Protein AF-0000000066261406 (afdb_homodimer)

InterPro domains:
  IPR000905 Gcp-like domain [PF00814] (26-308)
  IPR000905 Gcp-like domain [PTHR11735] (5-328)
  IPR017861 Kae1/TsaD family [PR00789] (7-20)
  IPR017861 Kae1/TsaD family [PR00789] (79-99)
  IPR017861 Kae1/TsaD family [PR00789] (100-119)
  IPR017861 Kae1/TsaD family [PR00789] (133-145)
  IPR017861 Kae1/TsaD family [PR00789] (156-177)
  IPR017861 Kae1/TsaD family [PR00789] (266-275)
  IPR017861 Kae1/TsaD family [TIGR00329] (7-307)
  IPR022450 tRNA N6-adenosine threonylcarbamoyltransferase, TsaD [MF_01445] (4-332)
  IPR022450 tRNA N6-adenosine threonylcarbamoyltransferase, TsaD [TIGR03723] (6-314)
  IPR043129 ATPase, nucleotide binding domain [SSF53067] (5-309)

Structure (mmCIF, N/CA/C/O backbone):
data_AF-0000000066261406-model_v1
#
loop_
_entity.id
_entity.type
_entity.pdbx_description
1 polymer 'tRNA N6-adenosine threonylcarbamoyltransferase'
#
loop_
_atom_site.group_PDB
_atom_site.id
_atom_site.type_symbol
_atom_site.label_atom_id
_atom_site.label_alt_id
_atom_site.label_comp_id
_atom_site.label_asym_id
_atom_site.label_entity_id
_atom_site.label_seq_id
_atom_site.pdbx_PDB_ins_code
_atom_site.Cartn_x
_atom_site.Cartn_y
_atom_site.Cartn_z
_atom_site.occupancy
_atom_site.B_iso_or_equiv
_atom_site.auth_seq_id
_atom_site.auth_comp_id
_atom_site.auth_asym_id
_atom_site.auth_atom_id
_atom_site.pdbx_PDB_model_num
ATOM 1 N N . MET A 1 1 ? 32.875 22.25 7.105 1 58.41 1 MET A N 1
ATOM 2 C CA . MET A 1 1 ? 31.875 21.312 7.582 1 58.41 1 MET A CA 1
ATOM 3 C C . MET A 1 1 ? 31.234 20.578 6.418 1 58.41 1 MET A C 1
ATOM 5 O O . MET A 1 1 ? 31.047 21.141 5.34 1 58.41 1 MET A O 1
ATOM 9 N N . ILE A 1 2 ? 31.188 19.281 6.305 1 82 2 ILE A N 1
ATOM 10 C CA . ILE A 1 2 ? 30.656 18.5 5.191 1 82 2 ILE A CA 1
ATOM 11 C C . ILE A 1 2 ? 29.141 18.656 5.113 1 82 2 ILE A C 1
ATOM 13 O O . ILE A 1 2 ? 28.438 18.516 6.121 1 82 2 ILE A O 1
ATOM 17 N N . ASP A 1 3 ? 28.641 19.25 4.031 1 94.62 3 ASP A N 1
ATOM 18 C CA . ASP A 1 3 ? 27.203 19.469 3.807 1 94.62 3 ASP A CA 1
ATOM 19 C C . ASP A 1 3 ? 26.422 18.172 3.947 1 94.62 3 ASP A C 1
ATOM 21 O O . ASP A 1 3 ? 26.875 17.109 3.512 1 94.62 3 ASP A O 1
ATOM 25 N N . ARG A 1 4 ? 25.344 18.375 4.684 1 97 4 ARG A N 1
ATOM 26 C CA . ARG A 1 4 ? 24.422 17.25 4.844 1 97 4 ARG A CA 1
ATOM 27 C C . ARG A 1 4 ? 23.188 17.422 3.969 1 97 4 ARG A C 1
ATOM 29 O O . ARG A 1 4 ? 22.562 18.484 3.984 1 97 4 ARG A O 1
ATOM 36 N N . TYR A 1 5 ? 22.859 16.406 3.152 1 98.62 5 TYR A N 1
ATOM 37 C CA . TYR A 1 5 ? 21.672 16.406 2.312 1 98.62 5 TYR A CA 1
ATOM 38 C C . TYR A 1 5 ? 20.703 15.312 2.734 1 98.62 5 TYR A C 1
ATOM 40 O O . TYR A 1 5 ? 21.078 14.141 2.779 1 98.62 5 TYR A O 1
ATOM 48 N N . ILE A 1 6 ? 19.484 15.688 3.033 1 98.81 6 ILE A N 1
ATOM 49 C CA . ILE A 1 6 ? 18.453 14.727 3.41 1 98.81 6 ILE A CA 1
ATOM 50 C C . ILE A 1 6 ? 17.375 14.68 2.336 1 98.81 6 ILE A C 1
ATOM 52 O O . ILE A 1 6 ? 16.812 15.711 1.963 1 98.81 6 ILE A O 1
ATOM 56 N N . LEU A 1 7 ? 17.125 13.555 1.763 1 98.88 7 LEU A N 1
ATOM 57 C CA . LEU A 1 7 ? 15.961 13.305 0.906 1 98.88 7 LEU A CA 1
ATOM 58 C C . LEU A 1 7 ? 14.758 12.859 1.73 1 98.88 7 LEU A C 1
ATOM 60 O O . LEU A 1 7 ? 14.836 11.867 2.455 1 98.88 7 LEU A O 1
ATOM 64 N N . ALA A 1 8 ? 13.68 13.594 1.655 1 98.94 8 ALA A N 1
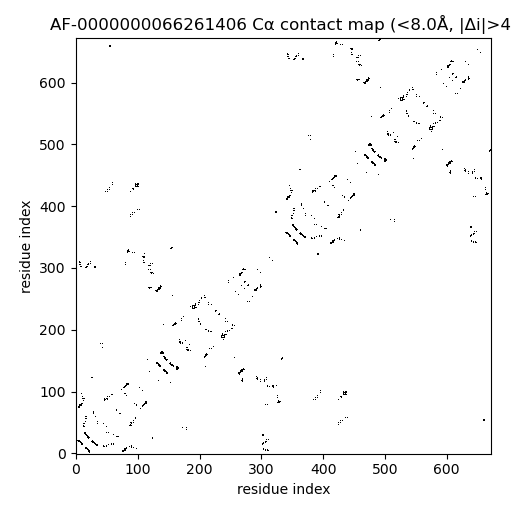ATOM 65 C CA . ALA A 1 8 ? 12.484 13.281 2.445 1 98.94 8 ALA A CA 1
ATOM 66 C C . ALA A 1 8 ? 11.312 12.906 1.547 1 98.94 8 ALA A C 1
ATOM 68 O O . ALA A 1 8 ? 11.109 13.508 0.494 1 98.94 8 ALA A O 1
ATOM 69 N N . ILE A 1 9 ? 10.562 11.914 1.979 1 98.94 9 ILE A N 1
ATOM 70 C CA . ILE A 1 9 ? 9.398 11.422 1.24 1 98.94 9 ILE A CA 1
ATOM 71 C C . ILE A 1 9 ? 8.148 11.562 2.098 1 98.94 9 ILE A C 1
ATOM 73 O O . ILE A 1 9 ? 8.133 11.156 3.266 1 98.94 9 ILE A O 1
ATOM 77 N N . GLU A 1 10 ? 7.094 12.125 1.527 1 98.75 10 GLU A N 1
ATOM 78 C CA . GLU A 1 10 ? 5.789 12.289 2.16 1 98.75 10 GLU A CA 1
ATOM 79 C C . GLU A 1 10 ? 4.676 11.703 1.292 1 98.75 10 GLU A C 1
ATOM 81 O O . GLU A 1 10 ? 4.508 12.102 0.137 1 98.75 10 GLU A O 1
ATOM 86 N N . SER A 1 11 ? 3.963 10.711 1.846 1 98.31 11 SER A N 1
ATOM 87 C CA . SER A 1 11 ? 2.893 10.047 1.104 1 98.31 11 SER A CA 1
ATOM 88 C C . SER A 1 11 ? 1.751 9.641 2.029 1 98.31 11 SER A C 1
ATOM 90 O O . SER A 1 11 ? 1.138 8.586 1.84 1 98.31 11 SER A O 1
ATOM 92 N N . SER A 1 12 ? 1.463 10.375 3.061 1 97.5 12 SER A N 1
ATOM 93 C CA . SER A 1 12 ? 0.563 9.938 4.125 1 97.5 12 SER A CA 1
ATOM 94 C C . SER A 1 12 ? -0.893 9.992 3.674 1 97.5 12 SER A C 1
ATOM 96 O O . SER A 1 12 ? -1.762 9.375 4.285 1 97.5 12 SER A O 1
ATOM 98 N N . CYS A 1 13 ? -1.203 10.766 2.676 1 94.94 13 CYS A N 1
ATOM 99 C CA . CYS A 1 13 ? -2.598 10.938 2.283 1 94.94 13 CYS A CA 1
ATOM 100 C C . CYS A 1 13 ? -2.729 11.039 0.769 1 94.94 13 CYS A C 1
ATOM 102 O O . CYS A 1 13 ? -2.584 10.039 0.061 1 94.94 13 CYS A O 1
ATOM 104 N N . ASP A 1 14 ? -2.955 12.273 0.199 1 94 14 ASP A N 1
ATOM 105 C CA . ASP A 1 14 ? -3.215 12.336 -1.236 1 94 14 ASP A CA 1
ATOM 106 C C . ASP A 1 14 ? -2.172 13.195 -1.946 1 94 14 ASP A C 1
ATOM 108 O O . ASP A 1 14 ? -2.346 13.555 -3.111 1 94 14 ASP A O 1
ATOM 112 N N . GLU A 1 15 ? -1.135 13.562 -1.334 1 96.06 15 GLU A N 1
ATOM 113 C CA . GLU A 1 15 ? 0.021 14.203 -1.961 1 96.06 15 GLU A CA 1
ATOM 114 C C . GLU A 1 15 ? 1.225 13.266 -1.977 1 96.06 15 GLU A C 1
ATOM 116 O O . GLU A 1 15 ? 1.569 12.672 -0.952 1 96.06 15 GLU A O 1
ATOM 121 N N . THR A 1 16 ? 1.82 13.141 -3.137 1 98.06 16 THR A N 1
ATOM 122 C CA . THR A 1 16 ? 3.146 12.539 -3.215 1 98.06 16 THR A CA 1
ATOM 123 C C . THR A 1 16 ? 4.227 13.609 -3.309 1 98.06 16 THR A C 1
ATOM 125 O O . THR A 1 16 ? 4.266 14.375 -4.277 1 98.06 16 THR A O 1
ATOM 128 N N . SER A 1 17 ? 5.039 13.625 -2.338 1 98.75 17 SER A N 1
ATOM 129 C CA . SER A 1 17 ? 6.023 14.711 -2.324 1 98.75 17 SER A CA 1
ATOM 130 C C . SER A 1 17 ? 7.406 14.188 -1.938 1 98.75 17 SER A C 1
ATOM 132 O O . SER A 1 17 ? 7.527 13.281 -1.113 1 98.75 17 SER A O 1
ATOM 134 N N . VAL A 1 18 ? 8.438 14.711 -2.58 1 98.88 18 VAL A N 1
ATOM 135 C CA . VAL A 1 18 ? 9.836 14.438 -2.27 1 98.88 18 VAL A CA 1
ATOM 136 C C . VAL A 1 18 ? 10.617 15.742 -2.188 1 98.88 18 VAL A C 1
ATOM 138 O O . VAL A 1 18 ? 10.461 16.625 -3.041 1 98.88 18 VAL A O 1
ATOM 141 N N . ALA A 1 19 ? 11.414 15.867 -1.167 1 98.88 19 ALA A N 1
ATOM 142 C CA . ALA A 1 19 ? 12.172 17.109 -0.967 1 98.88 19 ALA A CA 1
ATOM 143 C C . ALA A 1 19 ? 13.625 16.812 -0.62 1 98.88 19 ALA A C 1
ATOM 145 O O . ALA A 1 19 ? 13.953 15.703 -0.182 1 98.88 19 ALA A O 1
ATOM 146 N N . ILE A 1 20 ? 14.477 17.766 -0.88 1 98.88 20 ILE A N 1
ATOM 147 C CA . ILE A 1 20 ? 15.883 17.703 -0.498 1 98.88 20 ILE A CA 1
ATOM 148 C C . ILE A 1 20 ? 16.234 18.906 0.384 1 98.88 20 ILE A C 1
ATOM 150 O O . ILE A 1 20 ? 16.047 20.062 -0.024 1 98.88 20 ILE A O 1
ATOM 154 N N . LEU A 1 21 ? 16.688 18.625 1.542 1 98.75 21 LEU A N 1
ATOM 155 C CA . LEU A 1 21 ? 17.109 19.656 2.48 1 98.75 21 LEU A CA 1
ATOM 156 C C . LEU A 1 21 ? 18.625 19.625 2.678 1 98.75 21 LEU A C 1
ATOM 158 O O . LEU A 1 21 ? 19.188 18.562 2.957 1 98.75 21 LEU A O 1
ATOM 162 N N . LYS A 1 22 ? 19.234 20.734 2.492 1 98.19 22 LYS A N 1
ATOM 163 C CA . LYS A 1 22 ? 20.656 20.906 2.773 1 98.19 22 LYS A CA 1
ATOM 164 C C . LYS A 1 22 ? 20.875 21.469 4.172 1 98.19 22 LYS A C 1
ATOM 166 O O . LYS A 1 22 ? 20.328 22.516 4.512 1 98.19 22 LYS A O 1
ATOM 171 N N . ASN A 1 23 ? 21.625 20.75 4.859 1 94.5 23 ASN A N 1
ATOM 172 C CA . ASN A 1 23 ? 21.891 21.172 6.23 1 94.5 23 ASN A CA 1
ATOM 173 C C . ASN A 1 23 ? 20.594 21.391 7.008 1 94.5 23 ASN A C 1
ATOM 175 O O . ASN A 1 23 ? 19.672 20.578 6.922 1 94.5 23 ASN A O 1
ATOM 179 N N . GLU A 1 24 ? 20.406 22.391 7.816 1 89 24 GLU A N 1
ATOM 180 C CA . GLU A 1 24 ? 19.281 22.484 8.734 1 89 24 GLU A CA 1
ATOM 181 C C . GLU A 1 24 ? 18.172 23.375 8.156 1 89 24 GLU A C 1
ATOM 183 O O . GLU A 1 24 ? 17.031 23.312 8.609 1 89 24 GLU A O 1
ATOM 188 N N . ASP A 1 25 ? 18.531 24.094 7.102 1 88.06 25 ASP A N 1
ATOM 189 C CA . ASP A 1 25 ? 17.484 25.094 6.84 1 88.06 25 ASP A CA 1
ATOM 190 C C . ASP A 1 25 ? 17.422 25.453 5.355 1 88.06 25 ASP A C 1
ATOM 192 O O . ASP A 1 25 ? 16.688 26.359 4.961 1 88.06 25 ASP A O 1
ATOM 196 N N . GLN A 1 26 ? 18.141 24.766 4.484 1 96.06 26 GLN A N 1
ATOM 197 C CA . GLN A 1 26 ? 18.094 25.094 3.062 1 96.06 26 GLN A CA 1
ATOM 198 C C . GLN A 1 26 ? 17.328 24.031 2.275 1 96.06 26 GLN A C 1
ATOM 200 O O . GLN A 1 26 ? 17.906 23 1.908 1 96.06 26 GLN A O 1
ATOM 205 N N . LEU A 1 27 ? 16.141 24.391 1.955 1 98.12 27 LEU A N 1
ATOM 206 C CA . LEU A 1 27 ? 15.32 23.5 1.148 1 98.12 27 LEU A CA 1
ATOM 207 C C . LEU A 1 27 ? 15.648 23.656 -0.334 1 98.12 27 LEU A C 1
ATOM 209 O O . LEU A 1 27 ? 15.242 24.625 -0.964 1 98.12 27 LEU A O 1
ATOM 213 N N . LEU A 1 28 ? 16.312 22.688 -0.941 1 98.5 28 LEU A N 1
ATOM 214 C CA . LEU A 1 28 ? 16.797 22.812 -2.311 1 98.5 28 LEU A CA 1
ATOM 215 C C . LEU A 1 28 ? 15.719 22.422 -3.311 1 98.5 28 LEU A C 1
ATOM 217 O O . LEU A 1 28 ? 15.719 22.891 -4.445 1 98.5 28 LEU A O 1
ATOM 221 N N . SER A 1 29 ? 14.867 21.547 -2.953 1 98.56 29 SER A N 1
ATOM 222 C CA . SER A 1 29 ? 13.742 21.125 -3.783 1 98.56 29 SER A CA 1
ATOM 223 C C . SER A 1 29 ? 12.57 20.641 -2.928 1 98.56 29 SER A C 1
ATOM 225 O O . SER A 1 29 ? 12.766 20.219 -1.782 1 98.56 29 SER A O 1
ATOM 227 N N . ASN A 1 30 ? 11.406 20.75 -3.432 1 98.5 30 ASN A N 1
ATOM 228 C CA . ASN A 1 30 ? 10.156 20.281 -2.84 1 98.5 30 ASN A CA 1
ATOM 229 C C . ASN A 1 30 ? 9.117 19.953 -3.91 1 98.5 30 ASN A C 1
ATOM 231 O O . ASN A 1 30 ? 8.211 20.75 -4.168 1 98.5 30 ASN A O 1
ATOM 235 N N . ILE A 1 31 ? 9.273 18.75 -4.441 1 98.5 31 ILE A N 1
ATOM 236 C CA . ILE A 1 31 ? 8.398 18.281 -5.516 1 98.5 31 ILE A CA 1
ATOM 237 C C . ILE A 1 31 ? 7.09 17.766 -4.93 1 98.5 31 ILE A C 1
ATOM 239 O O . ILE A 1 31 ? 7.098 16.906 -4.039 1 98.5 31 ILE A O 1
ATOM 243 N N . ILE A 1 32 ? 5.992 18.297 -5.371 1 97.44 32 ILE A N 1
ATOM 244 C CA . ILE A 1 32 ? 4.68 17.875 -4.891 1 97.44 32 ILE A CA 1
ATOM 245 C C . ILE A 1 32 ? 3.811 17.453 -6.074 1 97.44 32 ILE A C 1
ATOM 247 O O . ILE A 1 32 ? 3.529 18.25 -6.969 1 97.44 32 ILE A O 1
ATOM 251 N N . ALA A 1 33 ? 3.496 16.219 -6.133 1 95.69 33 ALA A N 1
ATOM 252 C CA . ALA A 1 33 ? 2.477 15.703 -7.043 1 95.69 33 ALA A CA 1
ATOM 253 C C . ALA A 1 33 ? 1.139 15.539 -6.328 1 95.69 33 ALA A C 1
ATOM 255 O O . ALA A 1 33 ? 0.931 14.555 -5.609 1 95.69 33 ALA A O 1
ATOM 256 N N . SER A 1 34 ? 0.231 16.438 -6.562 1 88.31 34 SER A N 1
ATOM 257 C CA . SER A 1 34 ? -1.068 16.422 -5.898 1 88.31 34 SER A CA 1
ATOM 258 C C . SER A 1 34 ? -2.078 15.594 -6.68 1 88.31 34 SER A C 1
ATOM 260 O O . SER A 1 34 ? -2.018 15.523 -7.91 1 88.31 34 SER A O 1
ATOM 262 N N . GLN A 1 35 ? -2.969 15.008 -5.867 1 84.94 35 GLN A N 1
ATOM 263 C CA . GLN A 1 35 ? -3.955 14.109 -6.453 1 84.94 35 GLN A CA 1
ATOM 264 C C . GLN A 1 35 ? -5.363 14.688 -6.34 1 84.94 35 GLN A C 1
ATOM 266 O O . GLN A 1 35 ? -6.348 13.945 -6.41 1 84.94 35 GLN A O 1
ATOM 271 N N . VAL A 1 36 ? -5.48 15.922 -6.145 1 80.5 36 VAL A N 1
ATOM 272 C CA . VAL A 1 36 ? -6.754 16.562 -5.84 1 80.5 36 VAL A CA 1
ATOM 273 C C . VAL A 1 36 ? -7.746 16.312 -6.973 1 80.5 36 VAL A C 1
ATOM 275 O O . VAL A 1 36 ? -8.906 15.969 -6.727 1 80.5 36 VAL A O 1
ATOM 278 N N . GLU A 1 37 ? -7.293 16.453 -8.141 1 83 37 GLU A N 1
ATOM 279 C CA . GLU A 1 37 ? -8.18 16.281 -9.289 1 83 37 GLU A CA 1
ATOM 280 C C . GLU A 1 37 ? -8.734 14.859 -9.344 1 83 37 GLU A C 1
ATOM 282 O O . GLU A 1 37 ? -9.906 14.656 -9.664 1 83 37 GLU A O 1
ATOM 287 N N . SER A 1 38 ? -7.918 13.93 -8.945 1 83.94 38 SER A N 1
ATOM 288 C CA . SER A 1 38 ? -8.32 12.523 -9 1 83.94 38 SER A CA 1
ATOM 289 C C . SER A 1 38 ? -9.344 12.203 -7.918 1 83.94 38 SER A C 1
ATOM 291 O O . SER A 1 38 ? -10.102 11.242 -8.047 1 83.94 38 SER A O 1
ATOM 293 N N . HIS A 1 39 ? -9.43 13.031 -6.91 1 85.44 39 HIS A N 1
ATOM 294 C CA . HIS A 1 39 ? -10.273 12.703 -5.77 1 85.44 39 HIS A CA 1
ATOM 295 C C . HIS A 1 39 ? -11.539 13.555 -5.758 1 85.44 39 HIS A C 1
ATOM 297 O O . HIS A 1 39 ? -12.492 13.242 -5.043 1 85.44 39 HIS A O 1
ATOM 303 N N . LYS A 1 40 ? -11.555 14.633 -6.551 1 84.19 40 LYS A N 1
ATOM 304 C CA . LYS A 1 40 ? -12.664 15.578 -6.59 1 84.19 40 LYS A CA 1
ATOM 305 C C . LYS A 1 40 ? -13.992 14.859 -6.848 1 84.19 40 LYS A C 1
ATOM 307 O O . LYS A 1 40 ? -14.992 15.156 -6.195 1 84.19 40 LYS A O 1
ATOM 312 N N . ARG A 1 41 ? -13.93 13.859 -7.715 1 80.56 41 ARG A N 1
ATOM 313 C CA . ARG A 1 41 ? -15.148 13.18 -8.148 1 80.56 41 ARG A CA 1
ATOM 314 C C . ARG A 1 41 ? -15.766 12.367 -7.012 1 80.56 41 ARG A C 1
ATOM 316 O O . ARG A 1 41 ? -16.953 12.031 -7.055 1 80.56 41 ARG A O 1
ATOM 323 N N . PHE A 1 42 ? -15 12.133 -5.977 1 83.69 42 PHE A N 1
ATOM 324 C CA . PHE A 1 42 ? -15.484 11.305 -4.883 1 83.69 42 PHE A CA 1
ATOM 325 C C . PHE A 1 42 ? -15.891 12.156 -3.689 1 83.69 42 PHE A C 1
ATOM 327 O O . PHE A 1 42 ? -16.484 11.648 -2.73 1 83.69 42 PHE A O 1
ATOM 334 N N . GLY A 1 43 ? -15.555 13.492 -3.73 1 81 43 GLY A N 1
ATOM 335 C CA . GLY A 1 43 ? -15.867 14.383 -2.625 1 81 43 GLY A CA 1
ATOM 336 C C . GLY A 1 43 ? -14.953 14.195 -1.428 1 81 43 GLY A C 1
ATOM 337 O O . GLY A 1 43 ? -15.25 14.68 -0.334 1 81 43 GLY A O 1
ATOM 338 N N . GLY A 1 44 ? -13.922 13.359 -1.619 1 87.31 44 GLY A N 1
ATOM 339 C CA . GLY A 1 44 ? -12.945 13.055 -0.587 1 87.31 44 GLY A CA 1
ATOM 340 C C . GLY A 1 44 ? -11.859 12.094 -1.053 1 87.31 44 GLY A C 1
ATOM 341 O O . GLY A 1 44 ? -11.898 11.617 -2.189 1 87.31 44 GLY A O 1
ATOM 342 N N . VAL A 1 45 ? -10.961 11.852 -0.202 1 89.38 45 VAL A N 1
ATOM 343 C CA . VAL A 1 45 ? -9.82 11.016 -0.562 1 89.38 45 VAL A CA 1
ATOM 344 C C . VAL A 1 45 ? -10.234 9.547 -0.562 1 89.38 45 VAL A C 1
ATOM 346 O O . VAL A 1 45 ? -10.82 9.062 0.41 1 89.38 45 VAL A O 1
ATOM 349 N N . VAL A 1 46 ? -9.969 8.883 -1.67 1 93.69 46 VAL A N 1
ATOM 350 C CA . VAL A 1 46 ? -10.156 7.441 -1.771 1 93.69 46 VAL A CA 1
ATOM 351 C C . VAL A 1 46 ? -8.828 6.73 -1.535 1 93.69 46 VAL A C 1
ATOM 353 O O . VAL A 1 46 ? -7.902 6.848 -2.342 1 93.69 46 VAL A O 1
ATOM 356 N N . PRO A 1 47 ? -8.734 5.957 -0.498 1 94.38 47 PRO A N 1
ATOM 357 C CA . PRO A 1 47 ? -7.453 5.41 -0.05 1 94.38 47 PRO A CA 1
ATOM 358 C C . PRO A 1 47 ? -6.742 4.609 -1.139 1 94.38 47 PRO A C 1
ATOM 360 O O . PRO A 1 47 ? -5.543 4.801 -1.365 1 94.38 47 PRO A O 1
ATOM 363 N N . GLU A 1 48 ? -7.449 3.717 -1.816 1 93.19 48 GLU A N 1
ATOM 364 C CA . GLU A 1 48 ? -6.836 2.893 -2.854 1 93.19 48 GLU A CA 1
ATOM 365 C C . GLU A 1 48 ? -6.309 3.748 -4 1 93.19 48 GLU A C 1
ATOM 367 O O . GLU A 1 48 ? -5.215 3.502 -4.516 1 93.19 48 GLU A O 1
ATOM 372 N N . VAL A 1 49 ? -7.102 4.707 -4.391 1 94.62 49 VAL A N 1
ATOM 373 C CA . VAL A 1 49 ? -6.707 5.613 -5.465 1 94.62 49 VAL A CA 1
ATOM 374 C C . VAL A 1 49 ? -5.457 6.387 -5.051 1 94.62 49 VAL A C 1
ATOM 376 O O . VAL A 1 49 ? -4.531 6.551 -5.852 1 94.62 49 VAL A O 1
ATOM 379 N N . ALA A 1 50 ? -5.426 6.852 -3.854 1 95.81 50 ALA A N 1
ATOM 380 C CA . ALA A 1 50 ? -4.262 7.57 -3.342 1 95.81 50 ALA A CA 1
ATOM 381 C C . ALA A 1 50 ? -3.002 6.719 -3.449 1 95.81 50 ALA A C 1
ATOM 383 O O . ALA A 1 50 ? -1.975 7.176 -3.955 1 95.81 50 ALA A O 1
ATOM 384 N N . SER A 1 51 ? -3.086 5.516 -2.984 1 97.06 51 SER A N 1
ATOM 385 C CA . SER A 1 51 ? -1.942 4.609 -2.994 1 97.06 51 SER A CA 1
ATOM 386 C C . SER A 1 51 ? -1.442 4.363 -4.414 1 97.06 51 SER A C 1
ATOM 388 O O . SER A 1 51 ? -0.234 4.344 -4.656 1 97.06 51 SER A O 1
ATOM 390 N N . ARG A 1 52 ? -2.346 4.16 -5.316 1 96.31 52 ARG A N 1
ATOM 391 C CA . ARG A 1 52 ? -1.997 3.906 -6.711 1 96.31 52 ARG A CA 1
ATOM 392 C C . ARG A 1 52 ? -1.255 5.094 -7.312 1 96.31 52 ARG A C 1
ATOM 394 O O . ARG A 1 52 ? -0.261 4.918 -8.023 1 96.31 52 ARG A O 1
ATOM 401 N N . HIS A 1 53 ? -1.746 6.27 -7.016 1 96.75 53 HIS A N 1
ATOM 402 C CA . HIS A 1 53 ? -1.088 7.465 -7.523 1 96.75 53 HIS A CA 1
ATOM 403 C C . HIS A 1 53 ? 0.316 7.609 -6.945 1 96.75 53 HIS A C 1
ATOM 405 O O . HIS A 1 53 ? 1.24 8.031 -7.648 1 96.75 53 HIS A O 1
ATOM 411 N N . HIS A 1 54 ? 0.477 7.309 -5.676 1 98.19 54 HIS A N 1
ATOM 412 C CA . HIS A 1 54 ? 1.808 7.359 -5.082 1 98.19 54 HIS A CA 1
ATOM 413 C C . HIS A 1 54 ? 2.787 6.477 -5.848 1 98.19 54 HIS A C 1
ATOM 415 O O . HIS A 1 54 ? 3.885 6.918 -6.199 1 98.19 54 HIS A O 1
ATOM 421 N N . VAL A 1 55 ? 2.371 5.285 -6.082 1 97.12 55 VAL A N 1
ATOM 422 C CA . VAL A 1 55 ? 3.264 4.332 -6.734 1 97.12 55 VAL A CA 1
ATOM 423 C C . VAL A 1 55 ? 3.619 4.832 -8.133 1 97.12 55 VAL A C 1
ATOM 425 O O . VAL A 1 55 ? 4.75 4.656 -8.594 1 97.12 55 VAL A O 1
ATOM 428 N N . GLU A 1 56 ? 2.707 5.445 -8.797 1 97 56 GLU A N 1
ATOM 429 C CA . GLU A 1 56 ? 2.898 5.922 -10.164 1 97 56 GLU A CA 1
ATOM 430 C C . GLU A 1 56 ? 3.959 7.016 -10.219 1 97 56 GLU A C 1
ATOM 432 O O . GLU A 1 56 ? 4.73 7.086 -11.18 1 97 56 GLU A O 1
ATOM 437 N N . VAL A 1 57 ? 4.031 7.789 -9.18 1 97.75 57 VAL A N 1
ATOM 438 C CA . VAL A 1 57 ? 4.773 9.023 -9.414 1 97.75 57 VAL A CA 1
ATOM 439 C C . VAL A 1 57 ? 5.941 9.117 -8.438 1 97.75 57 VAL A C 1
ATOM 441 O O . VAL A 1 57 ? 6.84 9.945 -8.617 1 97.75 57 VAL A O 1
ATOM 444 N N . ILE A 1 58 ? 6.02 8.312 -7.402 1 98.12 58 ILE A N 1
ATOM 445 C CA . ILE A 1 58 ? 6.949 8.539 -6.301 1 98.12 58 ILE A CA 1
ATOM 446 C C . ILE A 1 58 ? 8.383 8.5 -6.82 1 98.12 58 ILE A C 1
ATOM 448 O O . ILE A 1 58 ? 9.219 9.312 -6.414 1 98.12 58 ILE A O 1
ATOM 452 N N . THR A 1 59 ? 8.75 7.574 -7.707 1 98.06 59 THR A N 1
ATOM 453 C CA . THR A 1 59 ? 10.109 7.48 -8.242 1 98.06 59 THR A CA 1
ATOM 454 C C . THR A 1 59 ? 10.414 8.672 -9.148 1 98.06 59 THR A C 1
ATOM 456 O O . THR A 1 59 ? 11.547 9.164 -9.164 1 98.06 59 THR A O 1
ATOM 459 N N . LEU A 1 60 ? 9.453 9.086 -9.898 1 97.56 60 LEU A N 1
ATOM 460 C CA . LEU A 1 60 ? 9.602 10.281 -10.719 1 97.56 60 LEU A CA 1
ATOM 461 C C . LEU A 1 60 ? 9.852 11.508 -9.852 1 97.56 60 LEU A C 1
ATOM 463 O O . LEU A 1 60 ? 10.664 12.367 -10.195 1 97.56 60 LEU A O 1
ATOM 467 N N . CYS A 1 61 ? 9.125 11.562 -8.742 1 98.44 61 CYS A N 1
ATOM 468 C CA . CYS A 1 61 ? 9.32 12.664 -7.809 1 98.44 61 CYS A CA 1
ATOM 469 C C . CYS A 1 61 ? 10.727 12.641 -7.223 1 98.44 61 CYS A C 1
ATOM 471 O O . CYS A 1 61 ? 11.328 13.695 -7 1 98.44 61 CYS A O 1
ATOM 473 N N . ILE A 1 62 ? 11.266 11.453 -6.93 1 98.56 62 ILE A N 1
ATOM 474 C CA . ILE A 1 62 ? 12.641 11.328 -6.438 1 98.56 62 ILE A CA 1
ATOM 475 C C . ILE A 1 62 ? 13.609 11.867 -7.48 1 98.56 62 ILE A C 1
ATOM 477 O O . ILE A 1 62 ? 14.492 12.672 -7.156 1 98.56 62 ILE A O 1
ATOM 481 N N . GLN A 1 63 ? 13.43 11.438 -8.672 1 98 63 GLN A N 1
ATOM 482 C CA . GLN A 1 63 ? 14.273 11.891 -9.766 1 98 63 GLN A CA 1
ATOM 483 C C . GLN A 1 63 ? 14.227 13.406 -9.906 1 98 63 GLN A C 1
ATOM 485 O O . GLN A 1 63 ? 15.273 14.062 -9.977 1 98 63 GLN A O 1
ATOM 490 N N . ASP A 1 64 ? 13.031 13.969 -9.93 1 98.5 64 ASP A N 1
ATOM 491 C CA . ASP A 1 64 ? 12.844 15.406 -10.102 1 98.5 64 ASP A CA 1
ATOM 492 C C . ASP A 1 64 ? 13.469 16.188 -8.945 1 98.5 64 ASP A C 1
ATOM 494 O O . ASP A 1 64 ? 14.039 17.25 -9.148 1 98.5 64 ASP A O 1
ATOM 498 N N . ALA A 1 65 ? 13.305 15.664 -7.738 1 98.69 65 ALA A N 1
ATOM 499 C CA . ALA A 1 65 ? 13.844 16.344 -6.562 1 98.69 65 ALA A CA 1
ATOM 500 C C . ALA A 1 65 ? 15.367 16.438 -6.641 1 98.69 65 ALA A C 1
ATOM 502 O O . ALA A 1 65 ? 15.945 17.484 -6.355 1 98.69 65 ALA A O 1
ATOM 503 N N . LEU A 1 66 ? 16.016 15.375 -7.023 1 98.69 66 LEU A N 1
ATOM 504 C CA . LEU A 1 66 ? 17.469 15.367 -7.156 1 98.69 66 LEU A CA 1
ATOM 505 C C . LEU A 1 66 ? 17.922 16.312 -8.266 1 98.69 66 LEU A C 1
ATOM 507 O O . LEU A 1 66 ? 18.875 17.078 -8.086 1 98.69 66 LEU A O 1
ATOM 511 N N . GLN A 1 67 ? 17.234 16.234 -9.367 1 98.56 67 GLN A N 1
ATOM 512 C CA . GLN A 1 67 ? 17.547 17.094 -10.5 1 98.56 67 GLN A CA 1
ATOM 513 C C . GLN A 1 67 ? 17.438 18.562 -10.125 1 98.56 67 GLN A C 1
ATOM 515 O O . GLN A 1 67 ? 18.344 19.359 -10.414 1 98.56 67 GLN A O 1
ATOM 520 N N . GLU A 1 68 ? 16.328 18.906 -9.516 1 98.56 68 GLU A N 1
ATOM 521 C CA . GLU A 1 68 ? 16.094 20.297 -9.109 1 98.56 68 GLU A CA 1
ATOM 522 C C . GLU A 1 68 ? 17.141 20.75 -8.102 1 98.56 68 GLU A C 1
ATOM 524 O O . GLU A 1 68 ? 17.594 21.906 -8.141 1 98.56 68 GLU A O 1
ATOM 529 N N . ALA A 1 69 ? 17.531 19.875 -7.207 1 98.44 69 ALA A N 1
ATOM 530 C CA . ALA A 1 69 ? 18.516 20.203 -6.188 1 98.44 69 ALA A CA 1
ATOM 531 C C . ALA A 1 69 ? 19.922 20.281 -6.785 1 98.44 69 ALA A C 1
ATOM 533 O O . ALA A 1 69 ? 20.844 20.797 -6.16 1 98.44 69 ALA A O 1
ATOM 534 N N . GLY A 1 70 ? 20.125 19.672 -7.965 1 98.31 70 GLY A N 1
ATOM 535 C CA . GLY A 1 70 ? 21.422 19.672 -8.633 1 98.31 70 GLY A CA 1
ATOM 536 C C . GLY A 1 70 ? 22.422 18.734 -7.977 1 98.31 70 GLY A C 1
ATOM 537 O O . GLY A 1 70 ? 23.609 19.016 -7.926 1 98.31 70 GLY A O 1
ATOM 538 N N . ILE A 1 71 ? 21.906 17.656 -7.367 1 98.12 71 ILE A N 1
ATOM 539 C CA . ILE A 1 71 ? 22.797 16.703 -6.723 1 98.12 71 ILE A CA 1
ATOM 540 C C . ILE A 1 71 ? 22.453 15.289 -7.199 1 98.12 71 ILE A C 1
ATOM 542 O O . ILE A 1 71 ? 21.5 15.086 -7.945 1 98.12 71 ILE A O 1
ATOM 546 N N . THR A 1 72 ? 23.281 14.328 -6.801 1 97.62 72 THR A N 1
ATOM 547 C CA . THR A 1 72 ? 23.078 12.914 -7.086 1 97.62 72 THR A CA 1
ATOM 548 C C . THR A 1 72 ? 22.812 12.133 -5.801 1 97.62 72 THR A C 1
ATOM 550 O O . THR A 1 72 ? 22.969 12.672 -4.699 1 97.62 72 THR A O 1
ATOM 553 N N . ALA A 1 73 ? 22.406 10.922 -5.938 1 97 73 ALA A N 1
ATOM 554 C CA . ALA A 1 73 ? 22.156 10.062 -4.781 1 97 73 ALA A CA 1
ATOM 555 C C . ALA A 1 73 ? 23.406 9.93 -3.922 1 97 73 ALA A C 1
ATOM 557 O O . ALA A 1 73 ? 23.328 9.789 -2.699 1 97 73 ALA A O 1
ATOM 558 N N . GLY A 1 74 ? 24.516 9.898 -4.547 1 96.81 74 GLY A N 1
ATOM 559 C CA . GLY A 1 74 ? 25.781 9.758 -3.848 1 96.81 74 GLY A CA 1
ATOM 560 C C . GLY A 1 74 ? 26.078 10.906 -2.902 1 96.81 74 GLY A C 1
ATOM 561 O O . GLY A 1 74 ? 26.906 10.781 -2.002 1 96.81 74 GLY A O 1
ATOM 562 N N . ASP A 1 75 ? 25.406 12.047 -3.057 1 97.88 75 ASP A N 1
ATOM 563 C CA . ASP A 1 75 ? 25.609 13.234 -2.229 1 97.88 75 ASP A CA 1
ATOM 564 C C . ASP A 1 75 ? 24.75 13.18 -0.964 1 97.88 75 ASP A C 1
ATOM 566 O O . ASP A 1 75 ? 24.984 13.93 -0.015 1 97.88 75 ASP A O 1
ATOM 570 N N . LEU A 1 76 ? 23.812 12.297 -0.95 1 98.44 76 LEU A N 1
ATOM 571 C CA . LEU A 1 76 ? 22.844 12.258 0.137 1 98.44 76 LEU A CA 1
ATOM 572 C C . LEU A 1 76 ? 23.469 11.695 1.409 1 98.44 76 LEU A C 1
ATOM 574 O O . LEU A 1 76 ? 24.344 10.82 1.346 1 98.44 76 LEU A O 1
ATOM 578 N N . SER A 1 77 ? 22.906 12.211 2.531 1 98.62 77 SER A N 1
ATOM 579 C CA . SER A 1 77 ? 23.391 11.75 3.83 1 98.62 77 SER A CA 1
ATOM 580 C C . SER A 1 77 ? 22.375 10.844 4.508 1 98.62 77 SER A C 1
ATOM 582 O O . SER A 1 77 ? 22.719 10.055 5.391 1 98.62 77 SER A O 1
ATOM 584 N N . ALA A 1 78 ? 21.125 10.961 4.117 1 98.75 78 ALA A N 1
ATOM 585 C CA . ALA A 1 78 ? 20.047 10.188 4.73 1 98.75 78 ALA A CA 1
ATOM 586 C C . ALA A 1 78 ? 18.781 10.258 3.893 1 98.75 78 ALA A C 1
ATOM 588 O O . ALA A 1 78 ? 18.656 11.109 3.008 1 98.75 78 ALA A O 1
ATOM 589 N N . VAL A 1 79 ? 17.906 9.32 4.137 1 98.88 79 VAL A N 1
ATOM 590 C CA . VAL A 1 79 ? 16.562 9.305 3.582 1 98.88 79 VAL A CA 1
ATOM 591 C C . VAL A 1 79 ? 15.531 9.367 4.711 1 98.88 79 VAL A C 1
ATOM 593 O O . VAL A 1 79 ? 15.625 8.617 5.691 1 98.88 79 VAL A O 1
ATOM 596 N N . ALA A 1 80 ? 14.617 10.297 4.625 1 98.94 80 ALA A N 1
ATOM 597 C CA . ALA A 1 80 ? 13.539 10.422 5.598 1 98.94 80 ALA A CA 1
ATOM 598 C C . ALA A 1 80 ? 12.195 10.047 4.98 1 98.94 80 ALA A C 1
ATOM 600 O O . ALA A 1 80 ? 11.984 10.234 3.779 1 98.94 80 ALA A O 1
ATOM 601 N N . VAL A 1 81 ? 11.32 9.508 5.805 1 98.88 81 VAL A N 1
ATOM 602 C CA . VAL A 1 81 ? 10.008 9.125 5.301 1 98.88 81 VAL A CA 1
ATOM 603 C C . VAL A 1 81 ? 8.969 9.266 6.41 1 98.88 81 VAL A C 1
ATOM 605 O O . VAL A 1 81 ? 9.258 8.984 7.578 1 98.88 81 VAL A O 1
ATOM 608 N N . THR A 1 82 ? 7.801 9.727 6.047 1 98.75 82 THR A N 1
ATOM 609 C CA . THR A 1 82 ? 6.672 9.734 6.973 1 98.75 82 THR A CA 1
ATOM 610 C C . THR A 1 82 ? 6.238 8.312 7.312 1 98.75 82 THR A C 1
ATOM 612 O O . THR A 1 82 ? 5.883 7.539 6.418 1 98.75 82 THR A O 1
ATOM 615 N N . TYR A 1 83 ? 6.246 7.992 8.586 1 98.25 83 TYR A N 1
ATOM 616 C CA . TYR A 1 83 ? 5.809 6.645 8.93 1 98.25 83 TYR A CA 1
ATOM 617 C C . TYR A 1 83 ? 4.477 6.672 9.672 1 98.25 83 TYR A C 1
ATOM 619 O O . TYR A 1 83 ? 3.914 5.621 9.984 1 98.25 83 TYR A O 1
ATOM 627 N N . GLY A 1 84 ? 3.945 7.867 9.914 1 98 84 GLY A N 1
ATOM 628 C CA . GLY A 1 84 ? 2.625 8.055 10.5 1 98 84 GLY A CA 1
ATOM 629 C C . GLY A 1 84 ? 2.438 9.422 11.117 1 98 84 GLY A C 1
ATOM 630 O O . GLY A 1 84 ? 3.412 10.141 11.367 1 98 84 GLY A O 1
ATOM 631 N N . PRO A 1 85 ? 1.205 9.766 11.422 1 97.62 85 PRO A N 1
ATOM 632 C CA . PRO A 1 85 ? -0.055 9.109 11.062 1 97.62 85 PRO A CA 1
ATOM 633 C C . PRO A 1 85 ? -0.427 9.305 9.594 1 97.62 85 PRO A C 1
ATOM 635 O O . PRO A 1 85 ? 0.225 10.078 8.883 1 97.62 85 PRO A O 1
ATOM 638 N N . GLY A 1 86 ? -1.421 8.609 9.109 1 96.69 86 GLY A N 1
ATOM 639 C CA . GLY A 1 86 ? -1.897 8.719 7.738 1 96.69 86 GLY A CA 1
ATOM 640 C C . GLY A 1 86 ? -2.652 7.484 7.27 1 96.69 86 GLY A C 1
ATOM 641 O O . GLY A 1 86 ? -2.912 6.574 8.055 1 96.69 86 GLY A O 1
ATOM 642 N N . LEU A 1 87 ? -3.01 7.504 5.988 1 96.44 87 LEU A N 1
ATOM 643 C CA . LEU A 1 87 ? -3.648 6.336 5.387 1 96.44 87 LEU A CA 1
ATOM 644 C C . LEU A 1 87 ? -2.654 5.191 5.23 1 96.44 87 LEU A C 1
ATOM 646 O O . LEU A 1 87 ? -1.591 5.367 4.629 1 96.44 87 LEU A O 1
ATOM 650 N N . VAL A 1 88 ? -3.041 4.051 5.75 1 96.88 88 VAL A N 1
ATOM 651 C CA . VAL A 1 88 ? -2.102 2.943 5.879 1 96.88 88 VAL A CA 1
ATOM 652 C C . VAL A 1 88 ? -1.541 2.58 4.504 1 96.88 88 VAL A C 1
ATOM 654 O O . VAL A 1 88 ? -0.324 2.494 4.328 1 96.88 88 VAL A O 1
ATOM 657 N N . GLY A 1 89 ? -2.395 2.371 3.486 1 96.69 89 GLY A N 1
ATOM 658 C CA . GLY A 1 89 ? -1.935 2.018 2.152 1 96.69 89 GLY A CA 1
ATOM 659 C C . GLY A 1 89 ? -0.965 3.027 1.569 1 96.69 89 GLY A C 1
ATOM 660 O O . GLY A 1 89 ? 0.031 2.652 0.947 1 96.69 89 GLY A O 1
ATOM 661 N N . ALA A 1 90 ? -1.247 4.246 1.757 1 97.62 90 ALA A N 1
ATOM 662 C CA . ALA A 1 90 ? -0.422 5.344 1.252 1 97.62 90 ALA A CA 1
ATOM 663 C C . ALA A 1 90 ? 0.939 5.367 1.94 1 97.62 90 ALA A C 1
ATOM 665 O O . ALA A 1 90 ? 1.974 5.492 1.281 1 97.62 90 ALA A O 1
ATOM 666 N N . LEU A 1 91 ? 0.9 5.195 3.256 1 98.5 91 LEU A N 1
ATOM 667 C CA . LEU A 1 91 ? 2.131 5.184 4.039 1 98.5 91 LEU A CA 1
ATOM 668 C C . LEU A 1 91 ? 3.049 4.051 3.586 1 98.5 91 LEU A C 1
ATOM 670 O O . LEU A 1 91 ? 4.262 4.238 3.471 1 98.5 91 LEU A O 1
ATOM 674 N N . LEU A 1 92 ? 2.457 2.947 3.357 1 98.44 92 LEU A N 1
ATOM 675 C CA . LEU A 1 92 ? 3.23 1.752 3.035 1 98.44 92 LEU A CA 1
ATOM 676 C C . LEU A 1 92 ? 3.967 1.922 1.711 1 98.44 92 LEU A C 1
ATOM 678 O O . LEU A 1 92 ? 5.105 1.472 1.567 1 98.44 92 LEU A O 1
ATOM 682 N N . VAL A 1 93 ? 3.357 2.564 0.753 1 97.94 93 VAL A N 1
ATOM 683 C CA . VAL A 1 93 ? 3.979 2.781 -0.549 1 97.94 93 VAL A CA 1
ATOM 684 C C . VAL A 1 93 ? 5.215 3.664 -0.392 1 97.94 93 VAL A C 1
ATOM 686 O O . VAL A 1 93 ? 6.297 3.32 -0.876 1 97.94 93 VAL A O 1
ATOM 689 N N . GLY A 1 94 ? 5.023 4.746 0.263 1 98.62 94 GLY A N 1
ATOM 690 C CA . GLY A 1 94 ? 6.152 5.633 0.496 1 9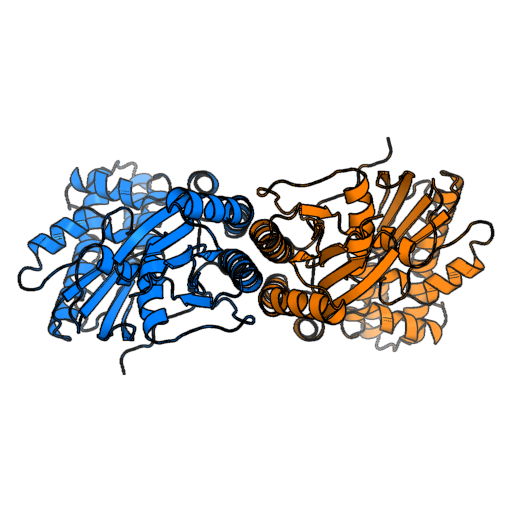8.62 94 GLY A CA 1
ATOM 691 C C . GLY A 1 94 ? 7.277 4.977 1.273 1 98.62 94 GLY A C 1
ATOM 692 O O . GLY A 1 94 ? 8.453 5.16 0.951 1 98.62 94 GLY A O 1
ATOM 693 N N . MET A 1 95 ? 6.918 4.25 2.268 1 98.5 95 MET A N 1
ATOM 694 C CA . MET A 1 95 ? 7.902 3.586 3.115 1 98.5 95 MET A CA 1
ATOM 695 C C . MET A 1 95 ? 8.688 2.547 2.322 1 98.5 95 MET A C 1
ATOM 697 O O . MET A 1 95 ? 9.906 2.428 2.48 1 98.5 95 MET A O 1
ATOM 701 N N . ALA A 1 96 ? 7.977 1.76 1.497 1 98.5 96 ALA A N 1
ATOM 702 C CA . ALA A 1 96 ? 8.641 0.764 0.664 1 98.5 96 ALA A CA 1
ATOM 703 C C . ALA A 1 96 ? 9.656 1.42 -0.268 1 98.5 96 ALA A C 1
ATOM 705 O O . ALA A 1 96 ? 10.781 0.939 -0.407 1 98.5 96 ALA A O 1
ATOM 706 N N . ALA A 1 97 ? 9.289 2.492 -0.892 1 98.5 97 ALA A N 1
ATOM 707 C CA . ALA A 1 97 ? 10.18 3.223 -1.788 1 98.5 97 ALA A CA 1
ATOM 708 C C . ALA A 1 97 ? 11.383 3.785 -1.03 1 98.5 97 ALA A C 1
ATOM 710 O O . ALA A 1 97 ? 12.516 3.668 -1.486 1 98.5 97 ALA A O 1
ATOM 711 N N . ALA A 1 98 ? 11.078 4.375 0.099 1 98.81 98 ALA A N 1
ATOM 712 C CA . ALA A 1 98 ? 12.133 4.984 0.906 1 98.81 98 ALA A CA 1
ATOM 713 C C . ALA A 1 98 ? 13.164 3.949 1.342 1 98.81 98 ALA A C 1
ATOM 715 O O . ALA A 1 98 ? 14.367 4.172 1.216 1 98.81 98 ALA A O 1
ATOM 716 N N . LYS A 1 99 ? 12.727 2.861 1.856 1 98.62 99 LYS A N 1
ATOM 717 C CA . LYS A 1 99 ? 13.609 1.805 2.352 1 98.62 99 LYS A CA 1
ATOM 718 C C . LYS A 1 99 ? 14.453 1.226 1.224 1 98.62 99 LYS A C 1
ATOM 720 O O . LYS A 1 99 ? 15.664 1.024 1.389 1 98.62 99 LYS A O 1
ATOM 725 N N . ALA A 1 100 ? 13.789 0.894 0.146 1 98.5 100 ALA A N 1
ATOM 726 C CA . ALA A 1 100 ? 14.516 0.338 -0.992 1 98.5 100 ALA A CA 1
ATOM 727 C C . ALA A 1 100 ? 15.586 1.31 -1.487 1 98.5 100 ALA A C 1
ATOM 729 O O . ALA A 1 100 ? 16.719 0.906 -1.77 1 98.5 100 ALA A O 1
ATOM 730 N N . PHE A 1 101 ? 15.242 2.576 -1.625 1 98.5 101 PHE A N 1
ATOM 731 C CA . PHE A 1 101 ? 16.172 3.605 -2.07 1 98.5 101 PHE A CA 1
ATOM 732 C C . PHE A 1 101 ? 17.328 3.744 -1.095 1 98.5 101 PHE A C 1
ATOM 734 O O . PHE A 1 101 ? 18.5 3.793 -1.506 1 98.5 101 PHE A O 1
ATOM 741 N N . ALA A 1 102 ? 16.969 3.877 0.166 1 98.62 102 ALA A N 1
ATOM 742 C CA . ALA A 1 102 ? 17.984 4.02 1.199 1 98.62 102 ALA A CA 1
ATOM 743 C C . ALA A 1 102 ? 18.953 2.838 1.186 1 98.62 102 ALA A C 1
ATOM 745 O O . ALA A 1 102 ? 20.172 3.023 1.212 1 98.62 102 ALA A O 1
ATOM 746 N N . TRP A 1 103 ? 18.422 1.656 1.117 1 97.88 103 TRP A N 1
ATOM 747 C CA . TRP A 1 103 ? 19.234 0.447 1.117 1 97.88 103 TRP A CA 1
ATOM 748 C C . TRP A 1 103 ? 20.141 0.402 -0.11 1 97.88 103 TRP A C 1
ATOM 750 O O . TRP A 1 103 ? 21.344 0.132 0.004 1 97.88 103 TRP A O 1
ATOM 760 N N . ALA A 1 104 ? 19.578 0.694 -1.23 1 97.06 104 ALA A N 1
ATOM 761 C CA . ALA A 1 104 ? 20.312 0.637 -2.492 1 97.06 104 ALA A CA 1
ATOM 762 C C . ALA A 1 104 ? 21.469 1.623 -2.492 1 97.06 104 ALA A C 1
ATOM 764 O O . ALA A 1 104 ? 22.484 1.396 -3.156 1 97.06 104 ALA A O 1
ATOM 765 N N . ASN A 1 105 ? 21.375 2.705 -1.731 1 97.31 105 ASN A N 1
ATOM 766 C CA . ASN A 1 105 ? 22.391 3.746 -1.715 1 97.31 105 ASN A CA 1
ATOM 767 C C . ASN A 1 105 ? 23.172 3.736 -0.408 1 97.31 105 ASN A C 1
ATOM 769 O O . ASN A 1 105 ? 23.984 4.633 -0.161 1 97.31 105 ASN A O 1
ATOM 773 N N . HIS A 1 106 ? 22.922 2.797 0.47 1 97 106 HIS A N 1
ATOM 774 C CA . HIS A 1 106 ? 23.609 2.631 1.745 1 97 106 HIS A CA 1
ATOM 775 C C . HIS A 1 106 ? 23.438 3.863 2.627 1 97 106 HIS A C 1
ATOM 777 O O . HIS A 1 106 ? 24.422 4.383 3.168 1 97 106 HIS A O 1
ATOM 783 N N . LEU A 1 107 ? 22.25 4.348 2.721 1 98.38 107 LEU A N 1
ATOM 784 C CA . LEU A 1 107 ? 21.938 5.539 3.5 1 98.38 107 LEU A CA 1
ATOM 785 C C . LEU A 1 107 ? 21.109 5.18 4.73 1 98.38 107 LEU A C 1
ATOM 787 O O . LEU A 1 107 ? 20.266 4.285 4.672 1 98.38 107 LEU A O 1
ATOM 791 N N . PRO A 1 108 ? 21.312 5.859 5.859 1 98.62 108 PRO A N 1
ATOM 792 C CA . PRO A 1 108 ? 20.406 5.672 7 1 98.62 108 PRO A CA 1
ATOM 793 C C . PRO A 1 108 ? 18.984 6.137 6.707 1 98.62 108 PRO A C 1
ATOM 795 O O . PRO A 1 108 ? 18.781 7.031 5.883 1 98.62 108 PRO A O 1
ATOM 798 N N . LEU A 1 109 ? 18.031 5.523 7.391 1 98.81 109 LEU A N 1
ATOM 799 C CA . LEU A 1 109 ? 16.609 5.812 7.258 1 98.81 109 LEU A CA 1
ATOM 800 C C . LEU A 1 109 ? 16.078 6.539 8.484 1 98.81 109 LEU A C 1
ATOM 802 O O . LEU A 1 109 ? 16.312 6.109 9.617 1 98.81 109 LEU A O 1
ATOM 806 N N . ILE A 1 110 ? 15.383 7.66 8.25 1 98.81 110 ILE A N 1
ATOM 807 C CA . ILE A 1 110 ? 14.836 8.453 9.352 1 98.81 110 ILE A CA 1
ATOM 808 C C . ILE A 1 110 ? 13.312 8.391 9.328 1 98.81 110 ILE A C 1
ATOM 810 O O . ILE A 1 110 ? 12.672 8.906 8.414 1 98.81 110 ILE A O 1
ATOM 814 N N . PRO A 1 111 ? 12.672 7.746 10.289 1 98.81 111 PRO A N 1
ATOM 815 C CA . PRO A 1 111 ? 11.211 7.812 10.398 1 98.81 111 PRO A CA 1
ATOM 816 C C . PRO A 1 111 ? 10.727 9.156 10.945 1 98.81 111 PRO A C 1
ATOM 818 O O . PRO A 1 111 ? 11.234 9.641 11.953 1 98.81 111 PRO A O 1
ATOM 821 N N . VAL A 1 112 ? 9.781 9.711 10.289 1 98.75 112 VAL A N 1
ATOM 822 C CA . VAL A 1 112 ? 9.359 11.047 10.703 1 98.75 112 VAL A CA 1
ATOM 823 C C . VAL A 1 112 ? 7.855 11.039 10.984 1 98.75 112 VAL A C 1
ATOM 825 O O . VAL A 1 112 ? 7.074 10.492 10.203 1 98.75 112 VAL A O 1
ATOM 828 N N . ASN A 1 113 ? 7.457 11.57 12.102 1 98.5 113 ASN A N 1
ATOM 829 C CA . ASN A 1 113 ? 6.059 11.844 12.43 1 98.5 113 ASN A CA 1
ATOM 830 C C . ASN A 1 113 ? 5.484 12.953 11.562 1 98.5 113 ASN A C 1
ATOM 832 O O . ASN A 1 113 ? 6.039 14.055 11.508 1 98.5 113 ASN A O 1
ATOM 836 N N . HIS A 1 114 ? 4.418 12.648 10.953 1 98.12 114 HIS A N 1
ATOM 837 C CA . HIS A 1 114 ? 3.773 13.578 10.023 1 98.12 114 HIS A CA 1
ATOM 838 C C . HIS A 1 114 ? 3.48 14.914 10.703 1 98.12 114 HIS A C 1
ATOM 840 O O . HIS A 1 114 ? 3.721 15.977 10.117 1 98.12 114 HIS A O 1
ATOM 846 N N . MET A 1 115 ? 2.984 14.875 11.906 1 97.44 115 MET A N 1
ATOM 847 C CA . MET A 1 115 ? 2.627 16.094 12.625 1 97.44 115 MET A CA 1
ATOM 848 C C . MET A 1 115 ? 3.875 16.859 13.039 1 97.44 115 MET A C 1
ATOM 850 O O . MET A 1 115 ? 3.867 18.094 13.078 1 97.44 115 MET A O 1
ATOM 854 N N . ALA A 1 116 ? 4.91 16.156 13.383 1 98.12 116 ALA A N 1
ATOM 855 C CA . ALA A 1 116 ? 6.188 16.812 13.625 1 98.12 116 ALA A CA 1
ATOM 856 C C . ALA A 1 116 ? 6.648 17.578 12.383 1 98.12 116 ALA A C 1
ATOM 858 O O . ALA A 1 116 ? 7.219 18.672 12.492 1 98.12 116 ALA A O 1
ATOM 859 N N . GLY A 1 117 ? 6.379 16.984 11.234 1 98.19 117 GLY A N 1
ATOM 860 C CA . GLY A 1 117 ? 6.68 17.672 9.992 1 98.19 117 GLY A CA 1
ATOM 861 C C . GLY A 1 117 ? 5.988 19.016 9.867 1 98.19 117 GLY A C 1
ATOM 862 O O . GLY A 1 117 ? 6.637 20.031 9.641 1 98.19 117 GLY A O 1
ATOM 863 N N . HIS A 1 118 ? 4.711 18.969 10.07 1 97.5 118 HIS A N 1
ATOM 864 C CA . HIS A 1 118 ? 3.953 20.203 10.016 1 97.5 118 HIS A CA 1
ATOM 865 C C . HIS A 1 118 ? 4.539 21.25 10.953 1 97.5 118 HIS A C 1
ATOM 867 O O . HIS A 1 118 ? 4.738 22.406 10.555 1 97.5 118 HIS A O 1
ATOM 873 N N . LEU A 1 119 ? 4.84 20.891 12.133 1 97.62 119 LEU A N 1
ATOM 874 C CA . LEU A 1 119 ? 5.344 21.797 13.156 1 97.62 119 LEU A CA 1
ATOM 875 C C . LEU A 1 119 ? 6.719 22.328 12.773 1 97.62 119 LEU A C 1
ATOM 877 O O . LEU A 1 119 ? 6.945 23.547 12.797 1 97.62 119 LEU A O 1
ATOM 881 N N . MET A 1 120 ? 7.562 21.5 12.312 1 97.5 120 MET A N 1
ATOM 882 C CA . MET A 1 120 ? 8.969 21.844 12.117 1 97.5 120 MET A CA 1
ATOM 883 C C . MET A 1 120 ? 9.164 22.594 10.805 1 97.5 120 MET A C 1
ATOM 885 O O . MET A 1 120 ? 10.227 23.188 10.57 1 97.5 120 MET A O 1
ATOM 889 N N . ALA A 1 121 ? 8.133 22.609 9.969 1 97.19 121 ALA A N 1
ATOM 890 C CA . ALA A 1 121 ? 8.188 23.453 8.773 1 97.19 121 ALA A CA 1
ATOM 891 C C . ALA A 1 121 ? 8.461 24.906 9.141 1 97.19 121 ALA A C 1
ATOM 893 O O . ALA A 1 121 ? 8.977 25.672 8.32 1 97.19 121 ALA A O 1
ATOM 894 N N . ALA A 1 122 ? 8.141 25.297 10.375 1 96.62 122 ALA A N 1
ATOM 895 C CA . ALA A 1 122 ? 8.336 26.656 10.859 1 96.62 122 ALA A CA 1
ATOM 896 C C . ALA A 1 122 ? 9.82 27.031 10.852 1 96.62 122 ALA A C 1
ATOM 898 O O . ALA A 1 122 ? 10.164 28.219 10.781 1 96.62 122 ALA A O 1
ATOM 899 N N . GLN A 1 123 ? 10.672 26.047 10.844 1 95.94 123 GLN A N 1
ATOM 900 C CA . GLN A 1 123 ? 12.109 26.281 10.828 1 95.94 123 GLN A CA 1
ATOM 901 C C . GLN A 1 123 ? 12.555 26.922 9.523 1 95.94 123 GLN A C 1
ATOM 903 O O . GLN A 1 123 ? 13.664 27.453 9.43 1 95.94 123 GLN A O 1
ATOM 908 N N . SER A 1 124 ? 11.703 26.844 8.547 1 96.06 124 SER A N 1
ATOM 909 C CA . SER A 1 124 ? 12.047 27.375 7.234 1 96.06 124 SER A CA 1
ATOM 910 C C . SER A 1 124 ? 12.164 28.906 7.27 1 96.06 124 SER A C 1
ATOM 912 O O . SER A 1 124 ? 12.828 29.5 6.422 1 96.06 124 SER A O 1
ATOM 914 N N . ILE A 1 125 ? 11.5 29.562 8.297 1 94.94 125 ILE A N 1
ATOM 915 C CA . ILE A 1 125 ? 11.438 31.016 8.234 1 94.94 125 ILE A CA 1
ATOM 916 C C . ILE A 1 125 ? 11.93 31.609 9.547 1 94.94 125 ILE A C 1
ATOM 918 O O . ILE A 1 125 ? 12.102 32.812 9.664 1 94.94 125 ILE A O 1
ATOM 922 N N . ALA A 1 126 ? 12.156 30.75 10.523 1 94.06 126 ALA A N 1
ATOM 923 C CA . ALA A 1 126 ? 12.562 31.297 11.812 1 94.06 126 ALA A CA 1
ATOM 924 C C . ALA A 1 126 ? 13.391 30.297 12.609 1 94.06 126 ALA A C 1
ATOM 926 O O . ALA A 1 126 ? 13.25 29.094 12.422 1 94.06 126 ALA A O 1
ATOM 927 N N . ASP A 1 127 ? 14.312 30.844 13.398 1 93.5 127 ASP A N 1
ATOM 928 C CA . ASP A 1 127 ? 14.938 30.031 14.445 1 93.5 127 ASP A CA 1
ATOM 929 C C . ASP A 1 127 ? 13.984 29.844 15.625 1 93.5 127 ASP A C 1
ATOM 931 O O . ASP A 1 127 ? 13.68 30.781 16.344 1 93.5 127 ASP A O 1
ATOM 935 N N . LEU A 1 128 ? 13.547 28.641 15.805 1 95.5 128 LEU A N 1
ATOM 936 C CA . LEU A 1 128 ? 12.539 28.375 16.828 1 95.5 128 LEU A CA 1
ATOM 937 C C . LEU A 1 128 ? 13.156 28.422 18.219 1 95.5 128 LEU A C 1
ATOM 939 O O . LEU A 1 128 ? 14.172 27.766 18.484 1 95.5 128 LEU A O 1
ATOM 943 N N . GLN A 1 129 ? 12.555 29.234 19 1 96.88 129 GLN A N 1
ATOM 944 C CA . GLN A 1 129 ? 12.969 29.312 20.406 1 96.88 129 GLN A CA 1
ATOM 945 C C . GLN A 1 129 ? 12.117 28.406 21.281 1 96.88 129 GLN A C 1
ATOM 947 O O . GLN A 1 129 ? 10.883 28.406 21.188 1 96.88 129 GLN A O 1
ATOM 952 N N . TYR A 1 130 ? 12.797 27.656 22.109 1 96.81 130 TYR A N 1
ATOM 953 C CA . TYR A 1 130 ? 12.117 26.719 22.984 1 96.81 130 TYR A CA 1
ATOM 954 C C . TYR A 1 130 ? 12.078 27.219 24.422 1 96.81 130 TYR A C 1
ATOM 956 O O . TYR A 1 130 ? 12.961 27.969 24.844 1 96.81 130 TYR A O 1
ATOM 964 N N . PRO A 1 131 ? 11.094 26.812 25.266 1 97.62 131 PRO A N 1
ATOM 965 C CA . PRO A 1 131 ? 9.953 26 24.844 1 97.62 131 PRO A CA 1
ATOM 966 C C . PRO A 1 131 ? 9 26.75 23.922 1 97.62 131 PRO A C 1
ATOM 968 O O . PRO A 1 131 ? 8.977 27.984 23.922 1 97.62 131 PRO A O 1
ATOM 971 N N . LEU A 1 132 ? 8.297 25.969 23.109 1 98.06 132 LEU A N 1
ATOM 972 C CA . LEU A 1 132 ? 7.289 26.578 22.25 1 98.06 132 LEU A CA 1
ATOM 973 C C . LEU A 1 132 ? 5.977 25.812 22.312 1 98.06 132 LEU A C 1
ATOM 975 O O . LEU A 1 132 ? 5.918 24.719 22.891 1 98.06 132 LEU A O 1
ATOM 979 N N . LEU A 1 133 ? 4.887 26.438 21.922 1 98.25 133 LEU A N 1
ATOM 980 C CA . LEU A 1 133 ? 3.562 25.859 21.75 1 98.25 133 LEU A CA 1
ATOM 981 C C . LEU A 1 133 ? 3.158 25.844 20.281 1 98.25 133 LEU A C 1
ATOM 983 O O . LEU A 1 133 ? 3.449 26.781 19.547 1 98.25 133 LEU A O 1
ATOM 987 N N . ALA A 1 134 ? 2.559 24.75 19.906 1 98.5 134 ALA A N 1
ATOM 988 C CA . ALA A 1 134 ? 2.096 24.656 18.516 1 98.5 134 ALA A CA 1
ATOM 989 C C . ALA A 1 134 ? 0.594 24.391 18.453 1 98.5 134 ALA A C 1
ATOM 991 O O . ALA A 1 134 ? 0.07 23.578 19.219 1 98.5 134 ALA A O 1
ATOM 992 N N . LEU A 1 135 ? -0.077 25.156 17.672 1 98.44 135 LEU A N 1
ATOM 993 C CA . LEU A 1 135 ? -1.431 24.828 17.234 1 98.44 135 LEU A CA 1
ATOM 994 C C . LEU A 1 135 ? -1.411 24.141 15.867 1 98.44 135 LEU A C 1
ATOM 996 O O . LEU A 1 135 ? -1.142 24.797 14.852 1 98.44 135 LEU A O 1
ATOM 1000 N N . LEU A 1 136 ? -1.678 22.859 15.836 1 98 136 LEU A N 1
ATOM 1001 C CA . LEU A 1 136 ? -1.693 22.078 14.609 1 98 136 LEU A CA 1
ATOM 1002 C C . LEU A 1 136 ? -3.121 21.844 14.125 1 98 136 LEU A C 1
ATOM 1004 O O . LEU A 1 136 ? -3.896 21.141 14.773 1 98 136 LEU A O 1
ATOM 1008 N N . VAL A 1 137 ? -3.449 22.406 13 1 97.31 137 VAL A N 1
ATOM 1009 C CA . VAL A 1 137 ? -4.812 22.344 12.484 1 97.31 137 VAL A CA 1
ATOM 1010 C C . VAL A 1 137 ? -4.797 21.828 11.047 1 97.31 137 VAL A C 1
ATOM 1012 O O . VAL A 1 137 ? -4.41 22.547 10.125 1 97.31 137 VAL A O 1
ATOM 1015 N N . SER A 1 138 ? -5.246 20.641 10.891 1 94.06 138 SER A N 1
ATOM 1016 C CA . SER A 1 138 ? -5.273 20 9.578 1 94.06 138 SER A CA 1
ATOM 1017 C C . SER A 1 138 ? -6.598 19.281 9.344 1 94.06 138 SER A C 1
ATOM 1019 O O . SER A 1 138 ? -7.559 19.484 10.086 1 94.06 138 SER A O 1
ATOM 1021 N N . GLY A 1 139 ? -6.641 18.578 8.234 1 90.12 139 GLY A N 1
ATOM 1022 C CA . GLY A 1 139 ? -7.836 17.812 7.938 1 90.12 139 GLY A CA 1
ATOM 1023 C C . GLY A 1 139 ? -8.125 16.734 8.977 1 90.12 139 GLY A C 1
ATOM 1024 O O . GLY A 1 139 ? -9.289 16.453 9.281 1 90.12 139 GLY A O 1
ATOM 1025 N N . GLY A 1 140 ? -7.098 16.188 9.562 1 91.25 140 GLY A N 1
ATOM 1026 C CA . GLY A 1 140 ? -7.285 15.07 10.469 1 91.25 140 GLY A CA 1
ATOM 1027 C C . GLY A 1 140 ? -6.895 15.391 11.898 1 91.25 140 GLY A C 1
ATOM 1028 O O . GLY A 1 140 ? -7.121 14.578 12.805 1 91.25 140 GLY A O 1
ATOM 1029 N N . HIS A 1 141 ? -6.383 16.562 12.023 1 94.06 141 HIS A N 1
ATOM 1030 C CA . HIS A 1 141 ? -5.855 16.844 13.352 1 94.06 141 HIS A CA 1
ATOM 1031 C C . HIS A 1 141 ? -6.184 18.266 13.781 1 94.06 141 HIS A C 1
ATOM 1033 O O . HIS A 1 141 ? -6.184 19.188 12.961 1 94.06 141 HIS A O 1
ATOM 1039 N N . THR A 1 142 ? -6.492 18.469 14.992 1 97.5 142 THR A N 1
ATOM 1040 C CA . THR A 1 142 ? -6.555 19.703 15.758 1 97.5 142 THR A CA 1
ATOM 1041 C C . THR A 1 142 ? -5.969 19.5 17.156 1 97.5 142 THR A C 1
ATOM 1043 O O . THR A 1 142 ? -6.605 18.891 18.016 1 97.5 142 THR A O 1
ATOM 1046 N N . GLU A 1 143 ? -4.785 20.047 17.281 1 97.56 143 GLU A N 1
ATOM 1047 C CA . GLU A 1 143 ? -4.07 19.719 18.516 1 97.56 143 GLU A CA 1
ATOM 1048 C C . GLU A 1 143 ? -3.213 20.891 18.969 1 97.56 143 GLU A C 1
ATOM 1050 O O . GLU A 1 143 ? -2.764 21.703 18.156 1 97.56 143 GLU A O 1
ATOM 1055 N N . LEU A 1 144 ? -3.129 20.984 20.266 1 98.19 144 LEU A N 1
ATOM 1056 C CA . LEU A 1 144 ? -2.139 21.828 20.922 1 98.19 144 LEU A CA 1
ATOM 1057 C C . LEU A 1 144 ? -0.968 21.016 21.438 1 98.19 144 LEU A C 1
ATOM 1059 O O . LEU A 1 144 ? -1.164 20.047 22.203 1 98.19 144 LEU A O 1
ATOM 1063 N N . VAL A 1 145 ? 0.225 21.406 21 1 98.38 145 VAL A N 1
ATOM 1064 C CA . VAL A 1 145 ? 1.403 20.594 21.328 1 98.38 145 VAL A CA 1
ATOM 1065 C C . VAL A 1 145 ? 2.453 21.469 22.016 1 98.38 145 VAL A C 1
ATOM 1067 O O . VAL A 1 145 ? 2.836 22.516 21.484 1 98.38 145 VAL A O 1
ATOM 1070 N N . TYR A 1 146 ? 2.854 21.078 23.172 1 98.25 146 TYR A N 1
ATOM 1071 C CA . TYR A 1 146 ? 3.961 21.703 23.891 1 98.25 146 TYR A CA 1
ATOM 1072 C C . TYR A 1 146 ? 5.289 21.047 23.516 1 98.25 146 TYR A C 1
ATOM 1074 O O . TYR A 1 146 ? 5.414 19.828 23.531 1 98.25 146 TYR A O 1
ATOM 1082 N N . VAL A 1 147 ? 6.27 21.891 23.141 1 98 147 VAL A N 1
ATOM 1083 C CA . VAL A 1 147 ? 7.582 21.391 22.719 1 98 147 VAL A CA 1
ATOM 1084 C C . VAL A 1 147 ? 8.664 21.969 23.625 1 98 147 VAL A C 1
ATOM 1086 O O . VAL A 1 147 ? 9.094 23.109 23.438 1 98 147 VAL A O 1
ATOM 1089 N N . ALA A 1 148 ? 9.195 21.172 24.5 1 97.12 148 ALA A N 1
ATOM 1090 C CA . ALA A 1 148 ? 10.164 21.656 25.484 1 97.12 148 ALA A CA 1
ATOM 1091 C C . ALA A 1 148 ? 11.547 21.844 24.859 1 97.12 148 ALA A C 1
ATOM 1093 O O . ALA A 1 148 ? 12.305 22.719 25.25 1 97.12 148 ALA A O 1
ATOM 1094 N N . ALA A 1 149 ? 11.852 20.969 23.969 1 96.5 149 ALA A N 1
ATOM 1095 C CA . ALA A 1 149 ? 13.102 20.953 23.203 1 96.5 149 ALA A CA 1
ATOM 1096 C C . ALA A 1 149 ? 12.906 20.312 21.828 1 96.5 149 ALA A C 1
ATOM 1098 O O . ALA A 1 149 ? 11.898 19.656 21.578 1 96.5 149 ALA A O 1
ATOM 1099 N N . PRO A 1 150 ? 13.875 20.578 20.938 1 95.31 150 PRO A N 1
ATOM 1100 C CA . PRO A 1 150 ? 13.727 19.9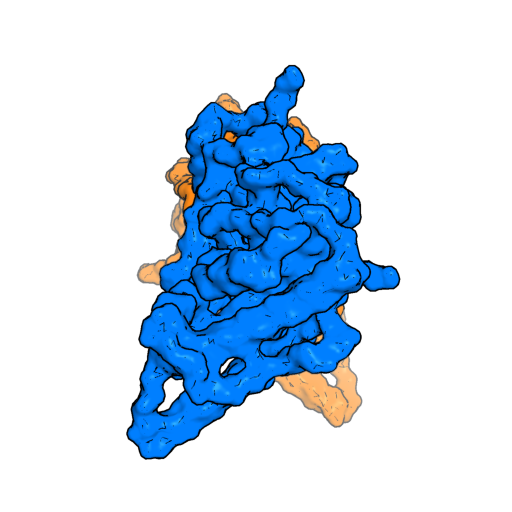53 19.625 1 95.31 150 PRO A CA 1
ATOM 1101 C C . PRO A 1 150 ? 13.469 18.453 19.719 1 95.31 150 PRO A C 1
ATOM 1103 O O . PRO A 1 150 ? 14.195 17.734 20.406 1 95.31 150 PRO A O 1
ATOM 1106 N N . GLY A 1 151 ? 12.391 18.047 19.094 1 95.75 151 GLY A N 1
ATOM 1107 C CA . GLY A 1 151 ? 12.094 16.625 19.047 1 95.75 151 GLY A CA 1
ATOM 1108 C C . GLY A 1 151 ? 11.25 16.156 20.219 1 95.75 151 GLY A C 1
ATOM 1109 O O . GLY A 1 151 ? 10.844 15 20.281 1 95.75 151 GLY A O 1
ATOM 1110 N N . ASP A 1 152 ? 10.945 17.047 21.125 1 96.62 152 ASP A N 1
ATOM 1111 C CA . ASP A 1 152 ? 10.148 16.703 22.297 1 96.62 152 ASP A CA 1
ATOM 1112 C C . ASP A 1 152 ? 8.734 17.266 22.188 1 96.62 152 ASP A C 1
ATOM 1114 O O . ASP A 1 152 ? 8.43 18.328 22.734 1 96.62 152 ASP A O 1
ATOM 1118 N N . TYR A 1 153 ? 7.879 16.469 21.578 1 97.44 153 TYR A N 1
ATOM 1119 C CA . TYR A 1 153 ? 6.512 16.891 21.297 1 97.44 153 TYR A CA 1
ATOM 1120 C C . TYR A 1 153 ? 5.539 16.281 22.312 1 97.44 153 TYR A C 1
ATOM 1122 O O . TYR A 1 153 ? 5.449 15.062 22.438 1 97.44 153 TYR A O 1
ATOM 1130 N N . ARG A 1 154 ? 4.75 17.141 23 1 97.44 154 ARG A N 1
ATOM 1131 C CA . ARG A 1 154 ? 3.77 16.672 23.969 1 97.44 154 ARG A CA 1
ATOM 1132 C C . ARG A 1 154 ? 2.406 17.312 23.734 1 97.44 154 ARG A C 1
ATOM 1134 O O . ARG A 1 154 ? 2.281 18.531 23.734 1 97.44 154 ARG A O 1
ATOM 1141 N N . ILE A 1 155 ? 1.426 16.5 23.562 1 97.5 155 ILE A N 1
ATOM 1142 C CA . ILE A 1 155 ? 0.073 17.016 23.375 1 97.5 155 ILE A CA 1
ATOM 1143 C C . ILE A 1 155 ? -0.465 17.562 24.688 1 97.5 155 ILE A C 1
ATOM 1145 O O . ILE A 1 155 ? -0.399 16.891 25.719 1 97.5 155 ILE A O 1
ATOM 1149 N N . VAL A 1 156 ? -1.057 18.719 24.672 1 97.31 156 VAL A N 1
ATOM 1150 C CA . VAL A 1 156 ? -1.657 19.281 25.875 1 97.31 156 VAL A CA 1
ATOM 1151 C C . VAL A 1 156 ? -3.154 19.484 25.656 1 97.31 156 VAL A C 1
ATOM 1153 O O . VAL A 1 156 ? -3.896 19.75 26.609 1 97.31 156 VAL A O 1
ATOM 1156 N N . GLY A 1 157 ? -3.611 19.344 24.422 1 96.5 157 GLY A N 1
ATOM 1157 C CA . GLY A 1 157 ? -5.012 19.422 24.047 1 96.5 157 GLY A CA 1
ATOM 1158 C C . GLY A 1 157 ? -5.277 18.922 22.641 1 96.5 157 GLY A C 1
ATOM 1159 O O . GLY A 1 157 ? -4.449 19.109 21.75 1 96.5 157 GLY A O 1
ATOM 1160 N N . GLU A 1 158 ? -6.41 18.312 22.422 1 96.69 158 GLU A N 1
ATOM 1161 C CA . GLU A 1 158 ? -6.773 17.828 21.094 1 96.69 158 GLU A CA 1
ATOM 1162 C C . GLU A 1 158 ? -8.289 17.734 20.938 1 96.69 158 GLU A C 1
ATOM 1164 O O . GLU A 1 158 ? -9.031 17.844 21.922 1 96.69 158 GLU A O 1
ATOM 1169 N N . THR A 1 159 ? -8.664 17.609 19.734 1 96.19 159 THR A N 1
ATOM 1170 C CA . THR A 1 159 ? -10.094 17.5 19.484 1 96.19 159 THR A CA 1
ATOM 1171 C C . THR A 1 159 ? -10.625 16.141 19.953 1 96.19 159 THR A C 1
ATOM 1173 O O . THR A 1 159 ? -9.945 15.125 19.844 1 96.19 159 THR A O 1
ATOM 1176 N N . ARG A 1 160 ? -11.766 16.156 20.453 1 93.75 160 ARG A N 1
ATOM 1177 C CA . ARG A 1 160 ? -12.422 14.945 20.953 1 93.75 160 ARG A CA 1
ATOM 1178 C C . ARG A 1 160 ? -13.227 14.258 19.859 1 93.75 160 ARG A C 1
ATOM 1180 O O . ARG A 1 160 ? -13.586 13.086 19.984 1 93.75 160 ARG A O 1
ATOM 1187 N N . ASP A 1 161 ? -13.477 14.914 18.875 1 94.62 161 ASP A N 1
ATOM 1188 C CA . ASP A 1 161 ? -14.289 14.391 17.781 1 94.62 161 ASP A CA 1
ATOM 1189 C C . ASP A 1 161 ? -13.672 14.734 16.422 1 94.62 161 ASP A C 1
ATOM 1191 O O . ASP A 1 161 ? -12.562 14.305 16.125 1 94.62 161 ASP A O 1
ATOM 1195 N N . ASP A 1 162 ? -14.281 15.75 15.711 1 92.94 162 ASP A N 1
ATOM 1196 C CA . ASP A 1 162 ? -13.812 16.062 14.359 1 92.94 162 ASP A CA 1
ATOM 1197 C C . ASP A 1 162 ? -12.695 17.094 14.398 1 92.94 162 ASP A C 1
ATOM 1199 O O . ASP A 1 162 ? -12.719 18.016 15.219 1 92.94 162 ASP A O 1
ATOM 1203 N N . ALA A 1 163 ? -11.75 16.891 13.5 1 95.75 163 ALA A N 1
ATOM 1204 C CA . ALA A 1 163 ? -10.773 17.953 13.289 1 95.75 163 ALA A CA 1
ATOM 1205 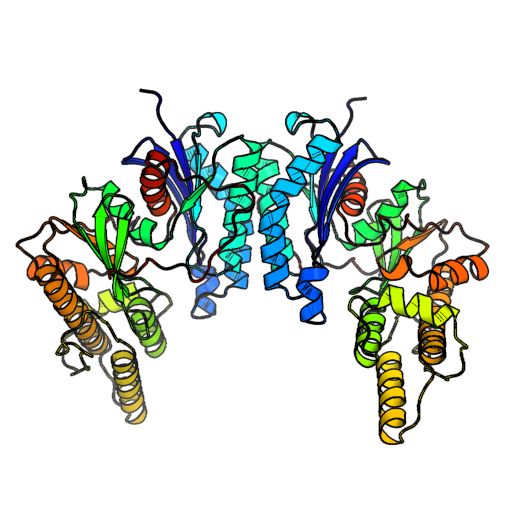C C . ALA A 1 163 ? -11.391 19.141 12.562 1 95.75 163 ALA A C 1
ATOM 1207 O O . ALA A 1 163 ? -12.422 19 11.891 1 95.75 163 ALA A O 1
ATOM 1208 N N . VAL A 1 164 ? -10.766 20.266 12.766 1 97 164 VAL A N 1
ATOM 1209 C CA . VAL A 1 164 ? -11.305 21.5 12.211 1 97 164 VAL A CA 1
ATOM 1210 C C . VAL A 1 164 ? -11.336 21.406 10.688 1 97 164 VAL A C 1
ATOM 1212 O O . VAL A 1 164 ? -12.281 21.875 10.047 1 97 164 VAL A O 1
ATOM 1215 N N . GLY A 1 165 ? -10.266 20.828 10.086 1 94.81 165 GLY A N 1
ATOM 1216 C CA . GLY A 1 165 ? -10.258 20.672 8.641 1 94.81 165 GLY A CA 1
ATOM 1217 C C . GLY A 1 165 ? -11.406 19.812 8.133 1 94.81 165 GLY A C 1
ATOM 1218 O O . GLY A 1 165 ? -11.984 20.109 7.078 1 94.81 165 GLY A O 1
ATOM 1219 N N . GLU A 1 166 ? -11.734 18.797 8.797 1 93.75 166 GLU A N 1
ATOM 1220 C CA . GLU A 1 166 ? -12.867 17.953 8.453 1 93.75 166 GLU A CA 1
ATOM 1221 C C . GLU A 1 166 ? -14.18 18.734 8.539 1 93.75 166 GLU A C 1
ATOM 1223 O O . GLU A 1 166 ? -15.086 18.516 7.73 1 93.75 166 GLU A O 1
ATOM 1228 N N . ALA A 1 167 ? -14.289 19.531 9.523 1 96 167 ALA A N 1
ATOM 1229 C CA . ALA A 1 167 ? -15.477 20.375 9.656 1 96 167 ALA A CA 1
ATOM 1230 C C . ALA A 1 167 ? -15.641 21.297 8.445 1 96 167 ALA A C 1
ATOM 1232 O O . ALA A 1 167 ? -16.734 21.438 7.902 1 96 167 ALA A O 1
ATOM 1233 N N . TYR A 1 168 ? -14.57 21.922 8.023 1 96.25 168 TYR A N 1
ATOM 1234 C CA . TYR A 1 168 ? -14.594 22.75 6.832 1 96.25 168 TYR A CA 1
ATOM 1235 C C . TYR A 1 168 ? -15.062 21.969 5.617 1 96.25 168 TYR A C 1
ATOM 1237 O O . TYR A 1 168 ? -15.922 22.438 4.863 1 96.25 168 TYR A O 1
ATOM 1245 N N . ASP A 1 169 ? -14.555 20.781 5.473 1 92.94 169 ASP A N 1
ATOM 1246 C CA . ASP A 1 169 ? -14.883 19.969 4.301 1 92.94 169 ASP A CA 1
ATOM 1247 C C . ASP A 1 169 ? -16.344 19.516 4.34 1 92.94 169 ASP A C 1
ATOM 1249 O O . ASP A 1 169 ? -17.016 19.484 3.307 1 92.94 169 ASP A O 1
ATOM 1253 N N . LYS A 1 170 ? -16.828 19.125 5.461 1 93.56 170 LYS A N 1
ATOM 1254 C CA . LYS A 1 170 ? -18.203 18.656 5.598 1 93.56 170 LYS A CA 1
ATOM 1255 C C . LYS A 1 170 ? -19.203 19.781 5.281 1 93.56 170 LYS A C 1
ATOM 1257 O O . LYS A 1 170 ? -20.172 19.562 4.547 1 93.56 170 LYS A O 1
ATOM 1262 N N . VAL A 1 171 ? -18.984 20.875 5.844 1 95.81 171 VAL A N 1
ATOM 1263 C CA . VAL A 1 171 ? -19.906 21.984 5.609 1 95.81 171 VAL A CA 1
ATOM 1264 C C . VAL A 1 171 ? -19.812 22.438 4.152 1 95.81 171 VAL A C 1
ATOM 1266 O O . VAL A 1 171 ? -20.812 22.844 3.557 1 95.81 171 VAL A O 1
ATOM 1269 N N . GLY A 1 172 ? -18.562 22.406 3.631 1 95 172 GLY A N 1
ATOM 1270 C CA . GLY A 1 172 ? -18.422 22.688 2.213 1 95 172 GLY A CA 1
ATOM 1271 C C . GLY A 1 172 ? -19.25 21.781 1.33 1 95 172 GLY A C 1
ATOM 1272 O O . GLY A 1 172 ? -19.922 22.25 0.402 1 95 172 GLY A O 1
ATOM 1273 N N . ARG A 1 173 ? -19.25 20.531 1.593 1 92.44 173 ARG A N 1
ATOM 1274 C CA . ARG A 1 173 ? -20.031 19.562 0.836 1 92.44 173 ARG A CA 1
ATOM 1275 C C . ARG A 1 173 ? -21.531 19.859 0.921 1 92.44 173 ARG A C 1
ATOM 1277 O O . ARG A 1 173 ? -22.234 19.75 -0.076 1 92.44 173 ARG A O 1
ATOM 1284 N N . VAL A 1 174 ? -21.953 20.219 2.076 1 93.06 174 VAL A N 1
ATOM 1285 C CA . VAL A 1 174 ? -23.359 20.547 2.312 1 93.06 174 VAL A CA 1
ATOM 1286 C C . VAL A 1 174 ? -23.766 21.75 1.455 1 93.06 174 VAL A C 1
ATOM 1288 O O . VAL A 1 174 ? -24.906 21.812 0.971 1 93.06 174 VAL A O 1
ATOM 1291 N N . MET A 1 175 ? -22.844 22.578 1.2 1 94.06 175 MET A N 1
ATOM 1292 C CA . MET A 1 175 ? -23.109 23.797 0.431 1 94.06 175 MET A CA 1
ATOM 1293 C C . MET A 1 175 ? -22.875 23.562 -1.057 1 94.06 175 MET A C 1
ATOM 1295 O O . MET A 1 175 ? -23.078 24.453 -1.874 1 94.06 175 MET A O 1
ATOM 1299 N N . GLY A 1 176 ? -22.344 22.359 -1.382 1 91.19 176 GLY A N 1
ATOM 1300 C CA . GLY A 1 176 ? -22.078 22.031 -2.773 1 91.19 176 GLY A CA 1
ATOM 1301 C C . GLY A 1 176 ? -20.75 22.562 -3.264 1 91.19 176 GLY A C 1
ATOM 1302 O O . GLY A 1 176 ? -20.547 22.734 -4.469 1 91.19 176 GLY A O 1
ATOM 1303 N N . LEU A 1 177 ? -19.891 22.891 -2.355 1 92.38 177 LEU A N 1
ATOM 1304 C CA . LEU A 1 177 ? -18.562 23.359 -2.734 1 92.38 177 LEU A CA 1
ATOM 1305 C C . LEU A 1 177 ? -17.656 22.203 -3.107 1 92.38 177 LEU A C 1
ATOM 1307 O O . LEU A 1 177 ? -17.875 21.062 -2.678 1 92.38 177 LEU A O 1
ATOM 1311 N N . THR A 1 178 ? -16.641 22.547 -3.896 1 88.62 178 THR A N 1
ATOM 1312 C CA . THR A 1 178 ? -15.711 21.516 -4.363 1 88.62 178 THR A CA 1
ATOM 1313 C C . THR A 1 178 ? -14.672 21.203 -3.289 1 88.62 178 THR A C 1
ATOM 1315 O O . THR A 1 178 ? -14.18 22.109 -2.609 1 88.62 178 THR A O 1
ATOM 1318 N N . TYR A 1 179 ? -14.305 19.969 -3.111 1 87.69 179 TYR A N 1
ATOM 1319 C CA . TYR A 1 179 ? -13.25 19.516 -2.213 1 87.69 179 TYR A CA 1
ATOM 1320 C C . TYR A 1 179 ? -11.875 19.859 -2.775 1 87.69 179 TYR A C 1
ATOM 1322 O O . TYR A 1 179 ? -11.617 19.656 -3.963 1 87.69 179 TYR A O 1
ATOM 1330 N N . PRO A 1 180 ? -11.023 20.188 -1.894 1 88.19 180 PRO A N 1
ATOM 1331 C CA . PRO A 1 180 ? -11.195 20.625 -0.505 1 88.19 180 PRO A CA 1
ATOM 1332 C C . PRO A 1 180 ? -11.859 21.984 -0.393 1 88.19 180 PRO A C 1
ATOM 1334 O O . PRO A 1 180 ? -11.617 22.859 -1.228 1 88.19 180 PRO A O 1
ATOM 1337 N N . ALA A 1 181 ? -12.609 22.281 0.661 1 92.56 181 ALA A N 1
ATOM 1338 C CA . ALA A 1 181 ? -13.5 23.438 0.689 1 92.56 181 ALA A CA 1
ATOM 1339 C C . ALA A 1 181 ? -12.914 24.562 1.544 1 92.56 181 ALA A C 1
ATOM 1341 O O . ALA A 1 181 ? -13.453 25.672 1.569 1 92.56 181 ALA A O 1
ATOM 1342 N N . GLY A 1 182 ? -11.812 24.312 2.191 1 93.75 182 GLY A N 1
ATOM 1343 C CA . GLY A 1 182 ? -11.25 25.25 3.139 1 93.75 182 GLY A CA 1
ATOM 1344 C C . GLY A 1 182 ? -10.992 26.625 2.537 1 93.75 182 GLY A C 1
ATOM 1345 O O . GLY A 1 182 ? -11.43 27.641 3.082 1 93.75 182 GLY A O 1
ATOM 1346 N N . LYS A 1 183 ? -10.375 26.578 1.404 1 93.81 183 LYS A N 1
ATOM 1347 C CA . LYS A 1 183 ? -10.008 27.828 0.747 1 93.81 183 LYS A CA 1
ATOM 1348 C C . LYS A 1 183 ? -11.242 28.609 0.308 1 93.81 183 LYS A C 1
ATOM 1350 O O . LYS A 1 183 ? -11.328 29.828 0.518 1 93.81 183 LYS A O 1
ATOM 1355 N N . GLU A 1 184 ? -12.141 27.922 -0.252 1 95.88 184 GLU A N 1
ATOM 1356 C CA . GLU A 1 184 ? -13.352 28.562 -0.751 1 95.88 184 GLU A CA 1
ATOM 1357 C C . GLU A 1 184 ? -14.188 29.125 0.394 1 95.88 184 GLU A C 1
ATOM 1359 O O . GLU A 1 184 ? -14.727 30.234 0.294 1 95.88 184 GLU A O 1
ATOM 1364 N N . ILE A 1 185 ? -14.289 28.453 1.4 1 97.38 185 ILE A N 1
ATOM 1365 C CA . ILE A 1 185 ? -15.047 28.922 2.561 1 97.38 185 ILE A CA 1
ATOM 1366 C C . ILE A 1 185 ? -14.383 30.156 3.146 1 97.38 185 ILE A C 1
ATOM 1368 O O . ILE A 1 185 ? -15.062 31.125 3.52 1 97.38 185 ILE A O 1
ATOM 1372 N N . ASP A 1 186 ? -13.117 30.156 3.252 1 97.69 186 ASP A N 1
ATOM 1373 C CA . ASP A 1 186 ? -12.367 31.297 3.746 1 97.69 186 ASP A CA 1
ATOM 1374 C C . ASP A 1 186 ? -12.633 32.531 2.895 1 97.69 186 ASP A C 1
ATOM 1376 O O . ASP A 1 186 ? -12.859 33.625 3.426 1 97.69 186 ASP A O 1
ATOM 1380 N N . GLN A 1 187 ? -12.641 32.344 1.625 1 97.38 187 GLN A N 1
ATOM 1381 C CA . GLN A 1 187 ? -12.898 33.469 0.705 1 97.38 187 GLN A CA 1
ATOM 1382 C C . GLN A 1 187 ? -14.32 33.969 0.863 1 97.38 187 GLN A C 1
ATOM 1384 O O . GLN A 1 187 ? -14.539 35.188 0.943 1 97.38 187 GLN A O 1
ATOM 1389 N N . LEU A 1 188 ? -15.219 33.156 0.917 1 97.81 188 LEU A N 1
ATOM 1390 C CA . LEU A 1 188 ? -16.625 33.531 1.071 1 97.81 188 LEU A CA 1
ATOM 1391 C C . LEU A 1 188 ? -16.859 34.188 2.422 1 97.81 188 LEU A C 1
ATOM 1393 O O . LEU A 1 188 ? -17.641 35.156 2.52 1 97.81 188 LEU A O 1
ATOM 1397 N N . ALA A 1 189 ? -16.234 33.688 3.393 1 98 189 ALA A N 1
ATOM 1398 C CA . ALA A 1 189 ? -16.375 34.219 4.738 1 98 189 ALA A CA 1
ATOM 1399 C C . ALA A 1 189 ? -15.992 35.688 4.773 1 98 189 ALA A C 1
ATOM 1401 O O . ALA A 1 189 ? -16.609 36.5 5.496 1 98 189 ALA A O 1
ATOM 1402 N N . HIS A 1 190 ? -15.016 36.156 4 1 97.75 190 HIS A N 1
ATOM 1403 C CA . HIS A 1 190 ? -14.539 37.531 3.979 1 97.75 190 HIS A CA 1
ATOM 1404 C C . HIS A 1 190 ? -15.547 38.469 3.301 1 97.75 190 HIS A C 1
ATOM 1406 O O . HIS A 1 190 ? -15.445 39.688 3.418 1 97.75 190 HIS A O 1
ATOM 1412 N N . GLN A 1 191 ? -16.484 37.844 2.629 1 97.81 191 GLN A N 1
ATOM 1413 C CA . GLN A 1 191 ? -17.484 38.594 1.908 1 97.81 191 GLN A CA 1
ATOM 1414 C C . GLN A 1 191 ? -18.797 38.656 2.684 1 97.81 191 GLN A C 1
ATOM 1416 O O . GLN A 1 191 ? -19.766 39.281 2.238 1 97.81 191 GLN A O 1
ATOM 1421 N N . GLY A 1 192 ? -18.828 37.969 3.793 1 97.69 192 GLY A N 1
ATOM 1422 C CA . GLY A 1 192 ? -20.062 37.875 4.539 1 97.69 192 GLY A CA 1
ATOM 1423 C C . GLY A 1 192 ? -20 38.531 5.91 1 97.69 192 GLY A C 1
ATOM 1424 O O . GLY A 1 192 ? -19.047 39.25 6.207 1 97.69 192 GLY A O 1
ATOM 1425 N N . GLN A 1 193 ? -21.141 38.344 6.645 1 97.44 193 GLN A N 1
ATOM 1426 C CA . GLN A 1 193 ? -21.25 38.844 8.016 1 97.44 193 GLN A CA 1
ATOM 1427 C C . GLN A 1 193 ? -21.609 37.719 8.977 1 97.44 193 GLN A C 1
ATOM 1429 O O . GLN A 1 193 ? -22.391 36.844 8.625 1 97.44 193 GLN A O 1
ATOM 1434 N N . ASP A 1 194 ? -20.938 37.75 10.094 1 97.25 194 ASP A N 1
ATOM 1435 C CA . ASP A 1 194 ? -21.266 36.781 11.141 1 97.25 194 ASP A CA 1
ATOM 1436 C C . ASP A 1 194 ? -22.641 37.094 11.742 1 97.25 194 ASP A C 1
ATOM 1438 O O . ASP A 1 194 ? -22.734 37.781 12.758 1 97.25 194 ASP A O 1
ATOM 1442 N N . ILE A 1 195 ? -23.672 36.438 11.227 1 96.94 195 ILE A N 1
ATOM 1443 C CA . ILE A 1 195 ? -25.031 36.812 11.656 1 96.94 195 ILE A CA 1
ATOM 1444 C C . ILE A 1 195 ? -25.734 35.562 12.211 1 96.94 195 ILE A C 1
ATOM 1446 O O . ILE A 1 195 ? -26.797 35.688 12.828 1 96.94 195 ILE A O 1
ATOM 1450 N N . TYR A 1 196 ? -25.25 34.438 11.914 1 95.88 196 TYR A N 1
ATOM 1451 C CA . TYR A 1 196 ? -25.828 33.219 12.469 1 95.88 196 TYR A CA 1
ATOM 1452 C C . TYR A 1 196 ? -25.125 32.812 13.758 1 95.88 196 TYR A C 1
ATOM 1454 O O . TYR A 1 196 ? -23.891 32.844 13.836 1 95.88 196 TYR A O 1
ATOM 1462 N N . ASP A 1 197 ? -25.859 32.469 14.781 1 93.62 197 ASP A N 1
ATOM 1463 C CA . ASP A 1 197 ? -25.328 32.188 16.109 1 93.62 197 ASP A CA 1
ATOM 1464 C C . ASP A 1 197 ? -24.969 30.703 16.234 1 93.62 197 ASP A C 1
ATOM 1466 O O . ASP A 1 197 ? -25.547 29.984 17.047 1 93.62 197 ASP A O 1
ATOM 1470 N N . PHE A 1 198 ? -23.922 30.375 15.539 1 97.06 198 PHE A N 1
ATOM 1471 C CA . PHE A 1 198 ? -23.469 29 15.625 1 97.06 198 PHE A CA 1
ATOM 1472 C C . PHE A 1 198 ? -22.812 28.719 16.969 1 97.06 198 PHE A C 1
ATOM 1474 O O . PHE A 1 198 ? -22.172 29.609 17.547 1 97.06 198 PHE A O 1
ATOM 1481 N N . PRO A 1 199 ? -22.922 27.516 17.469 1 96.69 199 PRO A N 1
ATOM 1482 C CA . PRO A 1 199 ? -22.375 27.203 18.797 1 96.69 199 PRO A CA 1
ATOM 1483 C C . PRO A 1 199 ? -20.844 27.234 18.812 1 96.69 199 PRO A C 1
ATOM 1485 O O . PRO A 1 199 ? -20.203 26.891 17.828 1 96.69 199 PRO A O 1
ATOM 1488 N N . ARG A 1 200 ? -20.266 27.688 19.891 1 96.75 200 ARG A N 1
ATOM 1489 C CA . ARG A 1 200 ? -18.859 27.609 20.219 1 96.75 200 ARG A CA 1
ATOM 1490 C C . ARG A 1 200 ? -18.594 26.578 21.328 1 96.75 200 ARG A C 1
ATOM 1492 O O . ARG A 1 200 ? -18.375 26.953 22.469 1 96.75 200 ARG A O 1
ATOM 1499 N N . ALA A 1 201 ? -18.438 25.391 20.875 1 92.38 201 ALA A N 1
ATOM 1500 C CA . ALA A 1 201 ? -18.375 24.266 21.797 1 92.38 201 ALA A CA 1
ATOM 1501 C C . ALA A 1 201 ? -17.156 24.375 22.719 1 92.38 201 ALA A C 1
ATOM 1503 O O . ALA A 1 201 ? -16.062 24.75 22.266 1 92.38 201 ALA A O 1
ATOM 1504 N N . MET A 1 202 ? -17.359 24.188 24.062 1 92.94 202 MET A N 1
ATOM 1505 C CA . MET A 1 202 ? -16.344 23.984 25.094 1 92.94 202 MET A CA 1
ATOM 1506 C C . MET A 1 202 ? -15.578 25.266 25.359 1 92.94 202 MET A C 1
ATOM 1508 O O . MET A 1 202 ? -14.523 25.25 26 1 92.94 202 MET A O 1
ATOM 1512 N N . ILE A 1 203 ? -16.016 26.328 24.828 1 92.31 203 ILE A N 1
ATOM 1513 C CA . ILE A 1 203 ? -15.281 27.594 24.938 1 92.31 203 ILE A CA 1
ATOM 1514 C C . ILE A 1 203 ? -15.211 28.016 26.406 1 92.31 203 ILE A C 1
ATOM 1516 O O . ILE A 1 203 ? -14.289 28.719 26.812 1 92.31 203 ILE A O 1
ATOM 1520 N N . LYS A 1 204 ? -16.156 27.516 27.25 1 92.06 204 LYS A N 1
ATOM 1521 C CA . LYS A 1 204 ? -16.219 27.922 28.641 1 92.06 204 LYS A CA 1
ATOM 1522 C C . LYS A 1 204 ? -15.594 26.859 29.562 1 92.06 204 LYS A C 1
ATOM 1524 O O . LYS A 1 204 ? -15.453 27.078 30.766 1 92.06 204 LYS A O 1
ATOM 1529 N N . GLU A 1 205 ? -15.273 25.828 28.953 1 92.31 205 GLU A N 1
ATOM 1530 C CA . GLU A 1 205 ? -14.703 24.734 29.734 1 92.31 205 GLU A CA 1
ATOM 1531 C C . GLU A 1 205 ? -13.242 25.016 30.094 1 92.31 205 GLU A C 1
ATOM 1533 O O . GLU A 1 205 ? -12.516 25.625 29.297 1 92.31 205 GLU A O 1
ATOM 1538 N N . ASP A 1 206 ? -12.906 24.484 31.281 1 92.44 206 ASP A N 1
ATOM 1539 C CA . ASP A 1 206 ? -11.531 24.656 31.719 1 92.44 206 ASP A CA 1
ATOM 1540 C C . ASP A 1 206 ? -10.641 23.516 31.25 1 92.44 206 ASP A C 1
ATOM 1542 O O . ASP A 1 206 ? -10.086 22.781 32.062 1 92.44 206 ASP A O 1
ATOM 1546 N N . ASN A 1 207 ? -10.531 23.297 30.062 1 94.75 207 ASN A N 1
ATOM 1547 C CA . ASN A 1 207 ? -9.648 22.328 29.406 1 94.75 207 ASN A CA 1
ATOM 1548 C C . ASN A 1 207 ? -9.164 22.844 28.062 1 94.75 207 ASN A C 1
ATOM 1550 O O . ASN A 1 207 ? -9.547 23.922 27.625 1 94.75 207 ASN A O 1
ATOM 1554 N N . LEU A 1 208 ? -8.305 22.188 27.484 1 96.94 208 LEU A N 1
ATOM 1555 C CA . LEU A 1 208 ? -7.699 22.625 26.234 1 96.94 208 LEU A CA 1
ATOM 1556 C C . LEU A 1 208 ? -8.203 21.781 25.062 1 96.94 208 LEU A C 1
ATOM 1558 O O . LEU A 1 208 ? -7.586 21.766 24 1 96.94 208 LEU A O 1
ATOM 1562 N N . GLU A 1 209 ? -9.32 21.109 25.266 1 96.75 209 GLU A N 1
ATOM 1563 C CA . GLU A 1 209 ? -9.875 20.234 24.25 1 96.75 209 GLU A CA 1
ATOM 1564 C C . GLU A 1 209 ? -10.758 21 23.266 1 96.75 209 GLU A C 1
ATOM 1566 O O . GLU A 1 209 ? -11.273 22.062 23.594 1 96.75 209 GLU A O 1
ATOM 1571 N N . PHE A 1 210 ? -10.898 20.406 22.094 1 97.38 210 PHE A N 1
ATOM 1572 C CA . PHE A 1 210 ? -11.719 20.984 21.031 1 97.38 210 PHE A CA 1
ATOM 1573 C C . PHE A 1 210 ? -12.891 20.078 20.703 1 97.38 210 PHE A C 1
ATOM 1575 O O . PHE A 1 210 ? -12.859 18.875 21 1 97.38 210 PHE A O 1
ATOM 1582 N N . SER A 1 211 ? -13.93 20.594 20.188 1 96.81 211 SER A N 1
ATOM 1583 C CA . SER A 1 211 ? -15.047 19.875 19.609 1 96.81 211 SER A CA 1
ATOM 1584 C C . SER A 1 211 ? -15.711 20.688 18.5 1 96.81 211 SER A C 1
ATOM 1586 O O . SER A 1 211 ? -16.047 21.844 18.688 1 96.81 211 SER A O 1
ATOM 1588 N N . PHE A 1 212 ? -15.859 20.062 17.328 1 96.88 212 PHE A N 1
ATOM 1589 C CA . PHE A 1 212 ? -16.422 20.812 16.219 1 96.88 212 PHE A CA 1
ATOM 1590 C C . PHE A 1 212 ? -17.672 20.094 15.68 1 96.88 212 PHE A C 1
ATOM 1592 O O . PHE A 1 212 ? -18.344 20.609 14.773 1 96.88 212 PHE A O 1
ATOM 1599 N N . SER A 1 213 ? -17.984 18.922 16.219 1 95.62 213 SER A N 1
ATOM 1600 C CA . SER A 1 213 ? -19.125 18.141 15.742 1 95.62 213 SER A CA 1
ATOM 1601 C C . SER A 1 213 ? -20.438 18.906 15.898 1 95.62 213 SER A C 1
ATOM 1603 O O . SER A 1 213 ? -21.281 18.875 15.016 1 95.62 213 SER A O 1
ATOM 1605 N N . GLY A 1 214 ? -20.609 19.516 17.078 1 95.31 214 GLY A N 1
ATOM 1606 C CA . GLY A 1 214 ? -21.797 20.312 17.312 1 95.31 214 GLY A CA 1
ATOM 1607 C C . GLY A 1 214 ? -21.953 21.453 16.312 1 95.31 214 GLY A C 1
ATOM 1608 O O . GLY A 1 214 ? -23.047 21.766 15.875 1 95.31 214 GLY A O 1
ATOM 1609 N N . LEU A 1 215 ? -20.875 22.125 16.062 1 96.12 215 LEU A N 1
ATOM 1610 C CA . LEU A 1 215 ? -20.859 23.203 15.07 1 96.12 215 LEU A CA 1
ATOM 1611 C C . LEU A 1 215 ? -21.266 22.688 13.695 1 96.12 215 LEU A C 1
ATOM 1613 O O . LEU A 1 215 ? -22.094 23.312 13.023 1 96.12 215 LEU A O 1
ATOM 1617 N N . LYS A 1 216 ? -20.734 21.547 13.203 1 95.56 216 LYS A N 1
ATOM 1618 C CA . LYS A 1 216 ? -21.078 20.922 11.93 1 95.56 216 LYS A CA 1
ATOM 1619 C C . LYS A 1 216 ? -22.562 20.609 11.859 1 95.56 216 LYS A C 1
ATOM 1621 O O . LYS A 1 216 ? -23.219 20.953 10.867 1 95.56 216 LYS A O 1
ATOM 1626 N N . SER A 1 217 ? -23.016 20.062 12.961 1 96.25 217 SER A N 1
ATOM 1627 C CA . SER A 1 217 ? -24.422 19.688 13.008 1 96.25 217 SER A CA 1
ATOM 1628 C C . SER A 1 217 ? -25.328 20.906 12.938 1 96.25 217 SER A C 1
ATOM 1630 O O . SER A 1 217 ? -26.344 20.906 12.227 1 96.25 217 SER A O 1
ATOM 1632 N N . ALA A 1 218 ? -25.078 21.875 13.711 1 97 218 ALA A N 1
ATOM 1633 C CA . ALA A 1 218 ? -25.859 23.109 13.719 1 97 218 ALA A CA 1
ATOM 1634 C C . ALA A 1 218 ? -25.891 23.75 12.336 1 97 218 ALA A C 1
ATOM 1636 O O . ALA A 1 218 ? -26.938 24.25 11.898 1 97 218 ALA A O 1
ATOM 1637 N N . PHE A 1 219 ? -24.781 23.766 11.664 1 97 219 PHE A N 1
ATOM 1638 C CA . PHE A 1 219 ? -24.672 24.297 10.312 1 97 219 PHE A CA 1
ATOM 1639 C C . PHE A 1 219 ? -25.562 23.516 9.344 1 97 219 PHE A C 1
ATOM 1641 O O . PHE A 1 219 ? -26.328 24.109 8.586 1 97 219 PHE A O 1
ATOM 1648 N N . ILE A 1 220 ? -25.391 22.219 9.406 1 95.94 220 ILE A N 1
ATOM 1649 C CA . ILE A 1 220 ? -26.141 21.344 8.508 1 95.94 220 ILE A CA 1
ATOM 1650 C C . ILE A 1 220 ? -27.641 21.531 8.742 1 95.94 220 ILE A C 1
ATOM 1652 O O . ILE A 1 220 ? -28.406 21.656 7.785 1 95.94 220 ILE A O 1
ATOM 1656 N N . ASN A 1 221 ? -28.031 21.547 9.977 1 96.12 221 ASN A N 1
ATOM 1657 C CA . ASN A 1 221 ? -29.438 21.719 10.328 1 96.12 221 ASN A CA 1
ATOM 1658 C C . ASN A 1 221 ? -29.969 23.062 9.828 1 96.12 221 ASN A C 1
ATOM 1660 O O . ASN A 1 221 ? -31.078 23.125 9.297 1 96.12 221 ASN A O 1
ATOM 1664 N N . LEU A 1 222 ? -29.25 24.094 9.992 1 96.06 222 LEU A N 1
ATOM 1665 C CA . LEU A 1 222 ? -29.656 25.422 9.523 1 96.06 222 LEU A CA 1
ATOM 1666 C C . LEU A 1 222 ? -29.844 25.422 8.008 1 96.06 222 LEU A C 1
ATOM 1668 O O . LEU A 1 222 ? -30.844 25.922 7.508 1 96.06 222 LEU A O 1
ATOM 1672 N N . HIS A 1 223 ? -28.906 24.875 7.34 1 94.19 223 HIS A N 1
ATOM 1673 C CA . HIS A 1 223 ? -28.953 24.828 5.883 1 94.19 223 HIS A CA 1
ATOM 1674 C C . HIS A 1 223 ? -30.125 23.984 5.391 1 94.19 223 HIS A C 1
ATOM 1676 O O . HIS A 1 223 ? -30.844 24.391 4.477 1 94.19 223 HIS A O 1
ATOM 1682 N N . HIS A 1 224 ? -30.344 22.875 6.043 1 93.06 224 HIS A N 1
ATOM 1683 C CA . HIS A 1 224 ? -31.422 21.969 5.66 1 93.06 224 HIS A CA 1
ATOM 1684 C C . HIS A 1 224 ? -32.781 22.594 5.953 1 93.06 224 HIS A C 1
ATOM 1686 O O . HIS A 1 224 ? -33.688 22.5 5.133 1 93.06 224 HIS A O 1
ATOM 1692 N N . ASN A 1 225 ? -32.906 23.109 7.078 1 94.69 225 ASN A N 1
ATOM 1693 C CA . ASN A 1 225 ? -34.156 23.75 7.461 1 94.69 225 ASN A CA 1
ATOM 1694 C C . ASN A 1 225 ? -34.531 24.875 6.508 1 94.69 225 ASN A C 1
ATOM 1696 O O . ASN A 1 225 ? -35.688 25.031 6.145 1 94.69 225 ASN A O 1
ATOM 1700 N N . ALA A 1 226 ? -33.594 25.656 6.148 1 93.19 226 ALA A N 1
ATOM 1701 C CA . ALA A 1 226 ? -33.812 26.75 5.211 1 93.19 226 ALA A CA 1
ATOM 1702 C C . ALA A 1 226 ? -34.25 26.219 3.85 1 93.19 226 ALA A C 1
ATOM 1704 O O . ALA A 1 226 ? -35.156 26.766 3.229 1 93.19 226 ALA A O 1
ATOM 1705 N N . ARG A 1 227 ? -33.656 25.219 3.346 1 90.56 227 ARG A N 1
ATOM 1706 C CA . ARG A 1 227 ? -34 24.609 2.068 1 90.56 227 ARG A CA 1
ATOM 1707 C C . ARG A 1 227 ? -35.438 24.078 2.098 1 90.56 227 ARG A C 1
ATOM 1709 O O . ARG A 1 227 ? -36.188 24.234 1.135 1 90.56 227 ARG A O 1
ATOM 1716 N N . GLN A 1 228 ? -35.75 23.469 3.201 1 91.88 228 GLN A N 1
ATOM 1717 C CA . GLN A 1 228 ? -37.094 22.906 3.352 1 91.88 228 GLN A CA 1
ATOM 1718 C C . GLN A 1 228 ? -38.156 24 3.355 1 91.88 228 GLN A C 1
ATOM 1720 O O . GLN A 1 228 ? -39.281 23.812 2.859 1 91.88 228 GLN A O 1
ATOM 1725 N N . LYS A 1 229 ? -37.844 25.125 3.82 1 94.75 229 LYS A N 1
ATOM 1726 C CA . LYS A 1 229 ? -38.75 26.25 3.918 1 94.75 229 LYS A CA 1
ATOM 1727 C C . LYS A 1 229 ? -38.688 27.125 2.666 1 94.75 229 LYS A C 1
ATOM 1729 O O . LYS A 1 229 ? -39.438 28.109 2.553 1 94.75 229 LYS A O 1
ATOM 1734 N N . GLY A 1 230 ? -37.75 26.797 1.838 1 91.38 230 GLY A N 1
ATOM 1735 C CA . GLY A 1 230 ? -37.562 27.578 0.624 1 91.38 230 GLY A CA 1
ATOM 1736 C C . GLY A 1 230 ? -36.875 28.891 0.859 1 91.38 230 GLY A C 1
ATOM 1737 O O . GLY A 1 230 ? -37.031 29.844 0.082 1 91.38 230 GLY A O 1
ATOM 1738 N N . GLU A 1 231 ? -36.281 28.953 1.916 1 91.38 231 GLU A N 1
ATOM 1739 C CA . GLU A 1 231 ? -35.5 30.156 2.246 1 91.38 231 GLU A CA 1
ATOM 1740 C C . GLU A 1 231 ? -34.094 30.078 1.66 1 91.38 231 GLU A C 1
ATOM 1742 O O . GLU A 1 231 ? -33.469 29.016 1.653 1 91.38 231 GLU A O 1
ATOM 1747 N N . GLN A 1 232 ? -33.75 31.219 1.077 1 88.88 232 GLN A N 1
ATOM 1748 C CA . GLN A 1 232 ? -32.406 31.281 0.534 1 88.88 232 GLN A CA 1
ATOM 1749 C C . GLN A 1 232 ? -31.438 31.938 1.521 1 88.88 232 GLN A C 1
ATOM 1751 O O . GLN A 1 232 ? -31.625 33.094 1.909 1 88.88 232 GLN A O 1
ATOM 1756 N N . LEU A 1 233 ? -30.469 31.188 1.961 1 92.5 233 LEU A N 1
ATOM 1757 C CA . LEU A 1 233 ? -29.453 31.734 2.842 1 92.5 233 LEU A CA 1
ATOM 1758 C C . LEU A 1 233 ? -28.266 32.281 2.035 1 92.5 233 LEU A C 1
ATOM 1760 O O . LEU A 1 233 ? -27.906 31.703 1.003 1 92.5 233 LEU A O 1
ATOM 1764 N N . ARG A 1 234 ? -27.828 33.312 2.521 1 94.56 234 ARG A N 1
ATOM 1765 C CA . ARG A 1 234 ? -26.625 33.875 1.898 1 94.56 234 ARG A CA 1
ATOM 1766 C C . ARG A 1 234 ? -25.406 33.062 2.291 1 94.56 234 ARG A C 1
ATOM 1768 O O . ARG A 1 234 ? -25 33.031 3.459 1 94.56 234 ARG A O 1
ATOM 1775 N N . LEU A 1 235 ? -24.781 32.5 1.265 1 94.75 235 LEU A N 1
ATOM 1776 C CA . LEU A 1 235 ? -23.641 31.609 1.487 1 94.75 235 LEU A CA 1
ATOM 1777 C C . LEU A 1 235 ? -22.516 32.344 2.213 1 94.75 235 LEU A C 1
ATOM 1779 O O . LEU A 1 235 ? -21.844 31.75 3.07 1 94.75 235 LEU A O 1
ATOM 1783 N N . GLU A 1 236 ? -22.328 33.562 1.801 1 97.56 236 GLU A N 1
ATOM 1784 C CA . GLU A 1 236 ? -21.266 34.375 2.389 1 97.56 236 GLU A CA 1
ATOM 1785 C C . GLU A 1 236 ? -21.469 34.531 3.889 1 97.56 236 GLU A C 1
ATOM 1787 O O . GLU A 1 236 ? -20.516 34.438 4.668 1 97.56 236 GLU A O 1
ATOM 1792 N N . ASP A 1 237 ? -22.656 34.75 4.285 1 97.81 237 ASP A N 1
ATOM 1793 C CA . ASP A 1 237 ? -22.969 34.906 5.699 1 97.81 237 ASP A CA 1
ATOM 1794 C C . ASP A 1 237 ? -22.844 33.594 6.461 1 97.81 237 ASP A C 1
ATOM 1796 O O . ASP A 1 237 ? -22.422 33.562 7.617 1 97.81 237 ASP A O 1
ATOM 1800 N N . LEU A 1 238 ? -23.219 32.562 5.82 1 96.88 238 LEU A N 1
ATOM 1801 C CA . LEU A 1 238 ? -23.078 31.219 6.406 1 96.88 238 LEU A CA 1
ATOM 1802 C C . LEU A 1 238 ? -21.609 30.891 6.664 1 96.88 238 LEU A C 1
ATOM 1804 O O . LEU A 1 238 ? -21.266 30.438 7.754 1 96.88 238 LEU A O 1
ATOM 1808 N N . CYS A 1 239 ? -20.797 31.203 5.672 1 97.88 239 CYS A N 1
ATOM 1809 C CA . CYS A 1 239 ? -19.375 30.938 5.777 1 97.88 239 CYS A CA 1
ATOM 1810 C C . CYS A 1 239 ? -18.734 31.828 6.828 1 97.88 239 CYS A C 1
ATOM 1812 O O . CYS A 1 239 ? -17.891 31.375 7.613 1 97.88 239 CYS A O 1
ATOM 1814 N N . ALA A 1 240 ? -19.141 33.031 6.824 1 98.25 240 ALA A N 1
ATOM 1815 C CA . ALA A 1 240 ? -18.594 34 7.793 1 98.25 240 ALA A CA 1
ATOM 1816 C C . ALA A 1 240 ? -18.922 33.562 9.219 1 98.25 240 ALA A C 1
ATOM 1818 O O . ALA A 1 240 ? -18.062 33.594 10.102 1 98.25 240 ALA A O 1
ATOM 1819 N N . SER A 1 241 ? -20.172 33.156 9.453 1 98.38 241 SER A N 1
ATOM 1820 C CA . SER A 1 241 ? -20.609 32.75 10.789 1 98.38 241 SER A CA 1
ATOM 1821 C C . SER A 1 241 ? -19.938 31.453 11.211 1 98.38 241 SER A C 1
ATOM 1823 O O . SER A 1 241 ? -19.547 31.297 12.375 1 98.38 241 SER A O 1
ATOM 1825 N N . PHE A 1 242 ? -19.828 30.531 10.281 1 98 242 PHE A N 1
ATOM 1826 C CA . PHE A 1 242 ? -19.156 29.266 10.547 1 98 242 PHE A CA 1
ATOM 1827 C C . PHE A 1 242 ? -17.703 29.516 10.93 1 98 242 PHE A C 1
ATOM 1829 O O . PHE A 1 242 ? -17.234 29.031 11.961 1 98 242 PHE A O 1
ATOM 1836 N N . GLN A 1 243 ? -16.984 30.25 10.086 1 98.31 243 GLN A N 1
ATOM 1837 C CA . GLN A 1 243 ? -15.555 30.5 10.312 1 98.31 243 GLN A CA 1
ATOM 1838 C C . GLN A 1 243 ? -15.336 31.297 11.602 1 98.31 243 GLN A C 1
ATOM 1840 O O . GLN A 1 243 ? -14.375 31.047 12.328 1 98.31 243 GLN A O 1
ATOM 1845 N N . ALA A 1 244 ? -16.219 32.219 11.883 1 98 244 ALA A N 1
ATOM 1846 C CA . ALA A 1 244 ? -16.125 32.969 13.125 1 98 244 ALA A CA 1
ATOM 1847 C C . ALA A 1 244 ? -16.172 32.062 14.344 1 98 244 ALA A C 1
ATOM 1849 O O . ALA A 1 244 ? -15.422 32.219 15.297 1 98 244 ALA A O 1
ATOM 1850 N N . ALA A 1 245 ? -17.078 31.125 14.281 1 98 245 ALA A N 1
ATOM 1851 C CA . ALA A 1 245 ? -17.203 30.172 15.375 1 98 245 ALA A CA 1
ATOM 1852 C C . ALA A 1 245 ? -15.922 29.344 15.531 1 98 245 ALA A C 1
ATOM 1854 O O . ALA A 1 245 ? -15.43 29.156 16.641 1 98 245 ALA A O 1
ATOM 1855 N N . VAL A 1 246 ? -15.43 28.859 14.414 1 97.94 246 VAL A N 1
ATOM 1856 C CA . VAL A 1 246 ? -14.211 28.062 14.406 1 97.94 246 VAL A CA 1
ATOM 1857 C C . VAL A 1 246 ? -13.062 28.875 15.008 1 97.94 246 VAL A C 1
ATOM 1859 O O . VAL A 1 246 ? -12.352 28.406 15.898 1 97.94 246 VAL A O 1
ATOM 1862 N N . LEU A 1 247 ? -12.914 30.109 14.562 1 97.88 247 LEU A N 1
ATOM 1863 C CA . LEU A 1 247 ? -11.789 30.953 14.969 1 97.88 247 LEU A CA 1
ATOM 1864 C C . LEU A 1 247 ? -11.898 31.328 16.438 1 97.88 247 LEU A C 1
ATOM 1866 O O . LEU A 1 247 ? -10.883 31.406 17.141 1 97.88 247 LEU A O 1
ATOM 1870 N N . ASP A 1 248 ? -13.094 31.547 16.891 1 97.62 248 ASP A N 1
ATOM 1871 C CA . ASP A 1 248 ? -13.305 31.844 18.297 1 97.62 248 ASP A CA 1
ATOM 1872 C C . ASP A 1 248 ? -12.789 30.703 19.188 1 97.62 248 ASP A C 1
ATOM 1874 O O . ASP A 1 248 ? -12.078 30.953 20.156 1 97.62 248 ASP A O 1
ATOM 1878 N N . ILE A 1 249 ? -13.133 29.547 18.781 1 97.56 249 ILE A N 1
ATOM 1879 C CA . ILE A 1 249 ? -12.766 28.375 19.547 1 97.56 249 ILE A CA 1
ATOM 1880 C C . ILE A 1 249 ? -11.242 28.203 19.547 1 97.56 249 ILE A C 1
ATOM 1882 O O . ILE A 1 249 ? -10.625 28.031 20.594 1 97.56 249 ILE A O 1
ATOM 1886 N N . LEU A 1 250 ? -10.633 28.281 18.375 1 97.94 250 LEU A N 1
ATOM 1887 C CA . LEU A 1 250 ? -9.195 28.109 18.25 1 97.94 250 LEU A CA 1
ATOM 1888 C C . LEU A 1 250 ? -8.438 29.156 19.047 1 97.94 250 LEU A C 1
ATOM 1890 O O . LEU A 1 250 ? -7.457 28.828 19.734 1 97.94 250 LEU A O 1
ATOM 1894 N N . MET A 1 251 ? -8.953 30.391 19.047 1 97.12 251 MET A N 1
ATOM 1895 C CA . MET A 1 251 ? -8.266 31.484 19.719 1 97.12 251 MET A CA 1
ATOM 1896 C C . MET A 1 251 ? -8.367 31.344 21.234 1 97.12 251 MET A C 1
ATOM 1898 O O . MET A 1 251 ? -7.371 31.516 21.938 1 97.12 251 MET A O 1
ATOM 1902 N N . VAL A 1 252 ? -9.516 31.016 21.703 1 97.25 252 VAL A N 1
ATOM 1903 C CA . VAL A 1 252 ? -9.734 30.906 23.141 1 97.25 252 VAL A CA 1
ATOM 1904 C C . VAL A 1 252 ? -8.859 29.797 23.719 1 97.25 252 VAL A C 1
ATOM 1906 O O . VAL A 1 252 ? -8.195 30 24.734 1 97.25 252 VAL A O 1
ATOM 1909 N N . LYS A 1 253 ? -8.867 28.719 23.078 1 97.69 253 LYS A N 1
ATOM 1910 C CA . LYS A 1 253 ? -8.102 27.578 23.562 1 97.69 253 LYS A CA 1
ATOM 1911 C C . LYS A 1 253 ? -6.602 27.828 23.453 1 97.69 253 LYS A C 1
ATOM 1913 O O . LYS A 1 253 ? -5.832 27.406 24.312 1 97.69 253 LYS A O 1
ATOM 1918 N N . THR A 1 254 ? -6.172 28.453 22.391 1 97.38 254 THR A N 1
ATOM 1919 C CA . THR A 1 254 ? -4.766 28.797 22.234 1 97.38 254 THR A CA 1
ATOM 1920 C C . THR A 1 254 ? -4.305 29.734 23.328 1 97.38 254 THR A C 1
ATOM 1922 O O . THR A 1 254 ? -3.248 29.531 23.938 1 97.38 254 THR A O 1
ATOM 1925 N N . LYS A 1 255 ? -5.086 30.75 23.594 1 96.62 255 LYS A N 1
ATOM 1926 C CA . LYS A 1 255 ? -4.75 31.703 24.641 1 96.62 255 LYS A CA 1
ATOM 1927 C C . LYS A 1 255 ? -4.703 31.031 26.016 1 96.62 255 LYS A C 1
ATOM 1929 O O . LYS A 1 255 ? -3.818 31.328 26.828 1 96.62 255 LYS A O 1
ATOM 1934 N N . LYS A 1 256 ? -5.684 30.172 26.219 1 97 256 LYS A N 1
ATOM 1935 C CA . LYS A 1 256 ? -5.688 29.406 27.4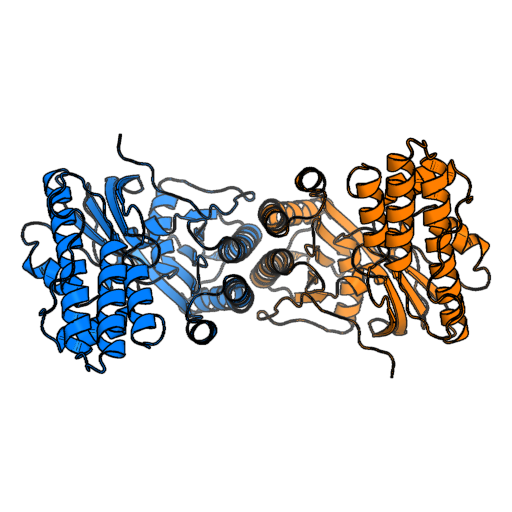53 1 97 256 LYS A CA 1
ATOM 1936 C C . LYS A 1 256 ? -4.418 28.562 27.594 1 97 256 LYS A C 1
ATOM 1938 O O . LYS A 1 256 ? -3.842 28.469 28.672 1 97 256 LYS A O 1
ATOM 1943 N N . ALA A 1 257 ? -4.031 27.953 26.547 1 97.31 257 ALA A N 1
ATOM 1944 C CA . ALA A 1 257 ? -2.818 27.141 26.547 1 97.31 257 ALA A CA 1
ATOM 1945 C C . ALA A 1 257 ? -1.585 28 26.812 1 97.31 257 ALA A C 1
ATOM 1947 O O . ALA A 1 257 ? -0.692 27.594 27.562 1 97.31 257 ALA A O 1
ATOM 1948 N N . LEU A 1 258 ? -1.551 29.172 26.219 1 96.81 258 LEU A N 1
ATOM 1949 C CA . LEU A 1 258 ? -0.422 30.078 26.406 1 96.81 258 LEU A CA 1
ATOM 1950 C C . LEU A 1 258 ? -0.322 30.531 27.859 1 96.81 258 LEU A C 1
ATOM 1952 O O . LEU A 1 258 ? 0.777 30.766 28.359 1 96.81 258 LEU A O 1
ATOM 1956 N N . ALA A 1 259 ? -1.443 30.672 28.453 1 95.62 259 ALA A N 1
ATOM 1957 C CA . ALA A 1 259 ? -1.469 31.047 29.859 1 95.62 259 ALA A CA 1
ATOM 1958 C C . ALA A 1 259 ? -0.979 29.922 30.75 1 95.62 259 ALA A C 1
ATOM 1960 O O . ALA A 1 259 ? -0.272 30.156 31.734 1 95.62 259 ALA A O 1
ATOM 1961 N N . ALA A 1 260 ? -1.349 28.766 30.391 1 95.81 260 ALA A N 1
ATOM 1962 C CA . ALA A 1 260 ? -1.021 27.578 31.188 1 95.81 260 ALA A CA 1
ATOM 1963 C C . ALA A 1 260 ? 0.432 27.172 30.969 1 95.81 260 ALA A C 1
ATOM 1965 O O . ALA A 1 260 ? 1.073 2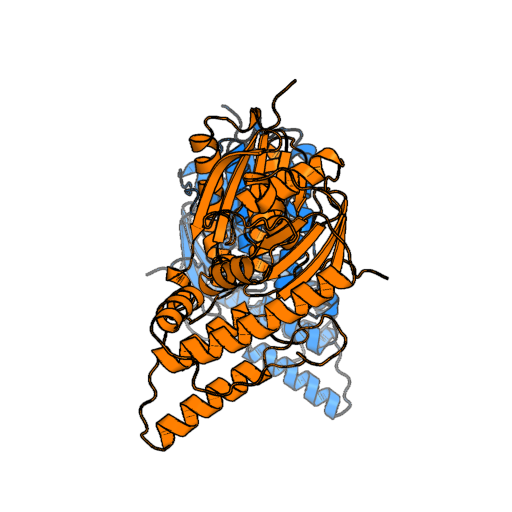6.641 31.891 1 95.81 260 ALA A O 1
ATOM 1966 N N . TYR A 1 261 ? 0.926 27.406 29.797 1 95.69 261 TYR A N 1
ATOM 1967 C CA . TYR A 1 261 ? 2.275 27.016 29.406 1 95.69 261 TYR A CA 1
ATOM 1968 C C . TYR A 1 261 ? 3.051 28.188 28.844 1 95.69 261 TYR A C 1
ATOM 1970 O O . TYR A 1 261 ? 3.098 28.391 27.625 1 95.69 261 TYR A O 1
ATOM 1978 N N . PRO A 1 262 ? 3.695 28.875 29.703 1 92 262 PRO A N 1
ATOM 1979 C CA . PRO A 1 262 ? 4.457 30 29.188 1 92 262 PRO A CA 1
ATOM 1980 C C . PRO A 1 262 ? 5.555 29.578 28.203 1 92 262 PRO A C 1
ATOM 1982 O O . PRO A 1 262 ? 6.371 28.719 28.531 1 92 262 PRO A O 1
ATOM 1985 N N . VAL A 1 263 ? 5.508 30.109 27.031 1 96.06 263 VAL A N 1
ATOM 1986 C CA . VAL A 1 263 ? 6.453 29.75 25.969 1 96.06 263 VAL A CA 1
ATOM 1987 C C . VAL A 1 263 ? 7.012 31.016 25.328 1 96.06 263 VAL A C 1
ATOM 1989 O O . VAL A 1 263 ? 6.535 32.125 25.594 1 96.06 263 VAL A O 1
ATOM 1992 N N . LYS A 1 264 ? 8.008 30.75 24.484 1 94.62 264 LYS A N 1
ATOM 1993 C CA . LYS A 1 264 ? 8.664 31.859 23.812 1 94.62 264 LYS A CA 1
ATOM 1994 C C . LYS A 1 264 ? 8.117 32.031 22.391 1 94.62 264 LYS A C 1
ATOM 1996 O O . LYS A 1 264 ? 8.219 33.125 21.812 1 94.62 264 LYS A O 1
ATOM 2001 N N . THR A 1 265 ? 7.613 31.016 21.906 1 96.94 265 THR A N 1
ATOM 2002 C CA . THR A 1 265 ? 7.176 31 20.516 1 96.94 265 THR A CA 1
ATOM 2003 C C . THR A 1 265 ? 5.867 30.219 20.375 1 96.94 265 THR A C 1
ATOM 2005 O O . THR A 1 265 ? 5.66 29.203 21.047 1 96.94 265 THR A O 1
ATOM 2008 N N . LEU A 1 266 ? 4.953 30.734 19.578 1 98.12 266 LEU A N 1
ATOM 2009 C CA . LEU A 1 266 ? 3.752 30.031 19.141 1 98.12 266 LEU A CA 1
ATOM 2010 C C . LEU A 1 266 ? 3.83 29.688 17.656 1 98.12 266 LEU A C 1
ATOM 2012 O O . LEU A 1 266 ? 4.016 30.562 16.828 1 98.12 266 LEU A O 1
ATOM 2016 N N . VAL A 1 267 ? 3.77 28.391 17.375 1 98.31 267 VAL A N 1
ATOM 2017 C CA . VAL A 1 267 ? 3.799 27.938 15.977 1 98.31 267 VAL A CA 1
ATOM 2018 C C . VAL A 1 267 ? 2.398 27.516 15.539 1 98.31 267 VAL A C 1
ATOM 2020 O O . VAL A 1 267 ? 1.698 26.812 16.266 1 98.31 267 VAL A O 1
ATOM 2023 N N . ILE A 1 268 ? 1.922 28.031 14.406 1 98.25 268 ILE A N 1
ATOM 2024 C CA . ILE A 1 268 ? 0.673 27.594 13.781 1 98.25 268 ILE A CA 1
ATOM 2025 C C . ILE A 1 268 ? 0.974 26.797 12.516 1 98.25 268 ILE A C 1
ATOM 2027 O O . ILE A 1 268 ? 1.648 27.297 11.609 1 98.25 268 ILE A O 1
ATOM 2031 N N . ALA A 1 269 ? 0.498 25.562 12.484 1 97.19 269 ALA A N 1
ATOM 2032 C CA . ALA A 1 269 ? 0.851 24.719 11.344 1 97.19 269 ALA A CA 1
ATOM 2033 C C . ALA A 1 269 ? -0.316 23.828 10.938 1 97.19 269 ALA A C 1
ATOM 2035 O O . ALA A 1 269 ? -1.329 23.75 11.641 1 97.19 269 ALA A O 1
ATOM 2036 N N . GLY A 1 270 ? -0.109 23.172 9.766 1 95.25 270 GLY A N 1
ATOM 2037 C CA . GLY A 1 270 ? -1.166 22.375 9.18 1 95.25 270 GLY A CA 1
ATOM 2038 C C . GLY A 1 270 ? -1.875 23.062 8.031 1 95.25 270 GLY A C 1
ATOM 2039 O O . GLY A 1 270 ? -1.718 24.266 7.832 1 95.25 270 GLY A O 1
ATOM 2040 N N . GLY A 1 271 ? -2.672 22.297 7.371 1 93.19 271 GLY A N 1
ATOM 2041 C CA . GLY A 1 271 ? -3.34 22.812 6.188 1 93.19 271 GLY A CA 1
ATOM 2042 C C . GLY A 1 271 ? -4.238 24 6.48 1 93.19 271 GLY A C 1
ATOM 2043 O O . GLY A 1 271 ? -4.336 24.922 5.676 1 93.19 271 GLY A O 1
ATOM 2044 N N . VAL A 1 272 ? -4.898 24 7.586 1 94.56 272 VAL A N 1
ATOM 2045 C CA . VAL A 1 272 ? -5.848 25.047 7.953 1 94.56 272 VAL A CA 1
ATOM 2046 C C . VAL A 1 272 ? -5.09 26.312 8.352 1 94.56 272 VAL A C 1
ATOM 2048 O O . VAL A 1 272 ? -5.676 27.406 8.422 1 94.56 272 VAL A O 1
ATOM 2051 N N . ALA A 1 273 ? -3.814 26.203 8.641 1 95 273 ALA A N 1
ATOM 2052 C CA . ALA A 1 273 ? -2.994 27.375 8.961 1 95 273 ALA A CA 1
ATOM 2053 C C . ALA A 1 273 ? -2.9 28.312 7.77 1 95 273 ALA A C 1
ATOM 2055 O O . ALA A 1 273 ? -2.518 29.484 7.922 1 95 273 ALA A O 1
ATOM 2056 N N . ALA A 1 274 ? -3.215 27.812 6.594 1 93.12 274 ALA A N 1
ATOM 2057 C CA . ALA A 1 274 ? -3.236 28.625 5.387 1 93.12 274 ALA A CA 1
ATOM 2058 C C . ALA A 1 274 ? -4.457 29.547 5.371 1 93.12 274 ALA A C 1
ATOM 2060 O O . ALA A 1 274 ? -4.535 30.469 4.559 1 93.12 274 ALA A O 1
ATOM 2061 N N . ASN A 1 275 ? -5.418 29.391 6.246 1 95.38 275 ASN A N 1
ATOM 2062 C CA . ASN A 1 275 ? -6.645 30.172 6.332 1 95.38 275 ASN A CA 1
ATOM 2063 C C . ASN A 1 275 ? -6.352 31.641 6.652 1 95.38 275 ASN A C 1
ATOM 2065 O O . ASN A 1 275 ? -5.723 31.938 7.668 1 95.38 275 ASN A O 1
ATOM 2069 N N . GLN A 1 276 ? -6.852 32.469 5.777 1 96.06 276 GLN A N 1
ATOM 2070 C CA . GLN A 1 276 ? -6.586 33.906 5.941 1 96.06 276 GLN A CA 1
ATOM 2071 C C . GLN A 1 276 ? -7.254 34.438 7.203 1 96.06 276 GLN A C 1
ATOM 2073 O O . GLN A 1 276 ? -6.684 35.281 7.902 1 96.06 276 GLN A O 1
ATOM 2078 N N . GLY A 1 277 ? -8.445 34.062 7.426 1 96.69 277 GLY A N 1
ATOM 2079 C CA . GLY A 1 277 ? -9.141 34.469 8.633 1 96.69 277 GLY A CA 1
ATOM 2080 C C . GLY A 1 277 ? -8.391 34.125 9.906 1 96.69 277 GLY A C 1
ATOM 2081 O O . GLY A 1 277 ? -8.312 34.938 10.828 1 96.69 277 GLY A O 1
ATOM 2082 N N . LEU A 1 278 ? -7.875 32.969 9.93 1 97.19 278 LEU A N 1
ATOM 2083 C CA . LEU A 1 278 ? -7.098 32.531 11.086 1 97.19 278 LEU A CA 1
ATOM 2084 C C . LEU A 1 278 ? -5.859 33.406 11.273 1 97.19 278 LEU A C 1
ATOM 2086 O O . LEU A 1 278 ? -5.566 33.844 12.383 1 97.19 278 LEU A O 1
ATOM 2090 N N . ARG A 1 279 ? -5.137 33.625 10.227 1 95.88 279 ARG A N 1
ATOM 2091 C CA . ARG A 1 279 ? -3.926 34.438 10.266 1 95.88 279 ARG A CA 1
ATOM 2092 C C . ARG A 1 279 ? -4.227 35.844 10.758 1 95.88 279 ARG A C 1
ATOM 2094 O O . ARG A 1 279 ? -3.484 36.406 11.57 1 95.88 279 ARG A O 1
ATOM 2101 N N . GLU A 1 280 ? -5.277 36.406 10.297 1 96.62 280 GLU A N 1
ATOM 2102 C CA . GLU A 1 280 ? -5.691 37.75 10.703 1 96.62 280 GLU A CA 1
ATOM 2103 C C . GLU A 1 280 ? -6.047 37.781 12.188 1 96.62 280 GLU A C 1
ATOM 2105 O O . GLU A 1 280 ? -5.648 38.719 12.898 1 96.62 280 GLU A O 1
ATOM 2110 N N . ARG A 1 281 ? -6.777 36.844 12.578 1 96.88 281 ARG A N 1
ATOM 2111 C CA . ARG A 1 281 ? -7.184 36.781 13.977 1 96.88 281 ARG A CA 1
ATOM 2112 C C . ARG A 1 281 ? -5.977 36.625 14.898 1 96.88 281 ARG A C 1
ATOM 2114 O O . ARG A 1 281 ? -5.953 37.188 16 1 96.88 281 ARG A O 1
ATOM 2121 N N . LEU A 1 282 ? -5.055 35.812 14.531 1 96.69 282 LEU A N 1
ATOM 2122 C CA . LEU A 1 282 ? -3.836 35.625 15.305 1 96.69 282 LEU A CA 1
ATOM 2123 C C . LEU A 1 282 ? -3.068 36.906 15.469 1 96.69 282 LEU A C 1
ATOM 2125 O O . LEU A 1 282 ? -2.613 37.25 16.562 1 96.69 282 LEU A O 1
ATOM 2129 N N . LYS A 1 283 ? -2.922 37.625 14.375 1 94.5 283 LYS A N 1
ATOM 2130 C CA . LYS A 1 283 ? -2.223 38.906 14.398 1 94.5 283 LYS A CA 1
ATOM 2131 C C . LYS A 1 283 ? -2.928 39.906 15.312 1 94.5 283 LYS A C 1
ATOM 2133 O O . LYS A 1 283 ? -2.273 40.688 16 1 94.5 283 LYS A O 1
ATOM 2138 N N . GLU A 1 284 ? -4.141 39.844 15.32 1 95.12 284 GLU A N 1
ATOM 2139 C CA . GLU A 1 284 ? -4.945 40.781 16.094 1 95.12 284 GLU A CA 1
ATOM 2140 C C . GLU A 1 284 ? -4.965 40.438 17.562 1 95.12 284 GLU A C 1
ATOM 2142 O O . GLU A 1 284 ? -4.891 41.312 18.438 1 95.12 284 GLU A O 1
ATOM 2147 N N . ASP A 1 285 ? -5.035 39.188 17.844 1 95.31 285 ASP A N 1
ATOM 2148 C CA . ASP A 1 285 ? -5.387 38.75 19.203 1 95.31 285 ASP A CA 1
ATOM 2149 C C . ASP A 1 285 ? -4.141 38.375 20 1 95.31 285 ASP A C 1
ATOM 2151 O O . ASP A 1 285 ? -4.168 38.344 21.234 1 95.31 285 ASP A O 1
ATOM 2155 N N . ILE A 1 286 ? -3.135 38 19.359 1 94.25 286 ILE A N 1
ATOM 2156 C CA . ILE A 1 286 ? -1.93 37.531 20.047 1 94.25 286 ILE A CA 1
ATOM 2157 C C . ILE A 1 286 ? -0.79 38.531 19.781 1 94.25 286 ILE A C 1
ATOM 2159 O O . ILE A 1 286 ? -0.154 38.469 18.734 1 94.25 286 ILE A O 1
ATOM 2163 N N . LYS A 1 287 ? -0.356 39.344 20.719 1 90.81 287 LYS A N 1
ATOM 2164 C CA . LYS A 1 287 ? 0.59 40.438 20.5 1 90.81 287 LYS A CA 1
ATOM 2165 C C . LYS A 1 287 ? 1.849 40.25 21.344 1 90.81 287 LYS A C 1
ATOM 2167 O O . LYS A 1 287 ? 2.902 40.812 21.016 1 90.81 287 LYS A O 1
ATOM 2172 N N . ASP A 1 288 ? 1.792 39.438 22.344 1 90.69 288 ASP A N 1
ATOM 2173 C CA . ASP A 1 288 ? 2.863 39.438 23.328 1 90.69 288 ASP A CA 1
ATOM 2174 C C . ASP A 1 288 ? 3.787 38.219 23.109 1 90.69 288 ASP A C 1
ATOM 2176 O O . ASP A 1 288 ? 4.609 37.906 23.969 1 90.69 288 ASP A O 1
ATOM 2180 N N . ILE A 1 289 ? 3.58 37.531 22.062 1 93.94 289 ILE A N 1
ATOM 2181 C CA . ILE A 1 289 ? 4.406 36.375 21.812 1 93.94 289 ILE A CA 1
ATOM 2182 C C . ILE A 1 289 ? 4.742 36.281 20.328 1 93.94 289 ILE A C 1
ATOM 2184 O O . ILE A 1 289 ? 3.988 36.781 19.484 1 93.94 289 ILE A O 1
ATOM 2188 N N . ASN A 1 290 ? 5.906 35.75 20.047 1 95.38 290 ASN A N 1
ATOM 2189 C CA . ASN A 1 290 ? 6.312 35.531 18.656 1 95.38 290 ASN A CA 1
ATOM 2190 C C . ASN A 1 290 ? 5.496 34.438 17.984 1 95.38 290 ASN A C 1
ATOM 2192 O O . ASN A 1 290 ? 5.562 33.281 18.375 1 95.38 290 ASN A O 1
ATOM 2196 N N . VAL A 1 291 ? 4.715 34.781 17.016 1 97.12 291 VAL A N 1
ATOM 2197 C CA . VAL A 1 291 ? 3.895 33.844 16.266 1 97.12 291 VAL A CA 1
ATOM 2198 C C . VAL A 1 291 ? 4.57 33.5 14.945 1 97.12 291 VAL A C 1
ATOM 2200 O O . VAL A 1 291 ? 4.883 34.375 14.148 1 97.12 291 VAL A O 1
ATOM 2203 N N . VAL A 1 292 ? 4.844 32.219 14.758 1 97.31 292 VAL A N 1
ATOM 2204 C CA . VAL A 1 292 ? 5.488 31.75 13.539 1 97.31 292 VAL A CA 1
ATOM 2205 C C . VAL A 1 292 ? 4.523 30.875 12.734 1 97.31 292 VAL A C 1
ATOM 2207 O O . VAL A 1 292 ? 4.027 29.859 13.242 1 97.31 292 VAL A O 1
ATOM 2210 N N . ILE A 1 293 ? 4.207 31.234 11.531 1 96.88 293 ILE A N 1
ATOM 2211 C CA . ILE A 1 293 ? 3.383 30.469 10.602 1 96.88 293 ILE A CA 1
ATOM 2212 C C . ILE A 1 293 ? 4.184 30.172 9.336 1 96.88 293 ILE A C 1
ATOM 2214 O O . ILE A 1 293 ? 4.613 31.078 8.633 1 96.88 293 ILE A O 1
ATOM 2218 N N . PRO A 1 294 ? 4.344 28.938 9.039 1 95.81 294 PRO A N 1
ATOM 2219 C CA . PRO A 1 294 ? 5.094 28.594 7.824 1 95.81 294 PRO A CA 1
ATOM 2220 C C . PRO A 1 294 ? 4.48 29.203 6.562 1 95.81 294 PRO A C 1
ATOM 2222 O O . PRO A 1 294 ? 3.293 29.531 6.551 1 95.81 294 PRO A O 1
ATOM 2225 N N . PRO A 1 295 ? 5.348 29.391 5.539 1 94.75 295 PRO A N 1
ATOM 2226 C CA . PRO A 1 295 ? 4.801 29.844 4.258 1 94.75 295 PRO A CA 1
ATOM 2227 C C . PRO A 1 295 ? 3.73 28.891 3.711 1 94.75 295 PRO A C 1
ATOM 2229 O O . PRO A 1 295 ? 3.752 27.703 4 1 94.75 295 PRO A O 1
ATOM 2232 N N . LEU A 1 296 ? 2.869 29.422 2.895 1 92.56 296 LEU A N 1
ATOM 2233 C CA . LEU A 1 296 ? 1.717 28.703 2.373 1 92.56 296 LEU A CA 1
ATOM 2234 C C . LEU A 1 296 ? 2.148 27.391 1.712 1 92.56 296 LEU A C 1
ATOM 2236 O O . LEU A 1 296 ? 1.483 26.375 1.864 1 92.56 296 LEU A O 1
ATOM 2240 N N . ARG A 1 297 ? 3.287 27.391 1.04 1 92.38 297 ARG A N 1
ATOM 2241 C CA . ARG A 1 297 ? 3.77 26.234 0.293 1 92.38 297 ARG A CA 1
ATOM 2242 C C . ARG A 1 297 ? 4.16 25.094 1.234 1 92.38 297 ARG A C 1
ATOM 2244 O O . ARG A 1 297 ? 4.336 23.953 0.801 1 92.38 297 ARG A O 1
ATOM 2251 N N . LEU A 1 298 ? 4.297 25.391 2.5 1 96.12 298 LEU A N 1
ATOM 2252 C CA . LEU A 1 298 ? 4.723 24.375 3.461 1 96.12 298 LEU A CA 1
ATOM 2253 C C . LEU A 1 298 ? 3.611 24.078 4.457 1 96.12 298 LEU A C 1
ATOM 2255 O O . LEU A 1 298 ? 3.811 23.297 5.402 1 96.12 298 LEU A O 1
ATOM 2259 N N . CYS A 1 299 ? 2.418 24.656 4.254 1 94.44 299 CYS A N 1
ATOM 2260 C CA . CYS A 1 299 ? 1.314 24.438 5.184 1 94.44 299 CYS A CA 1
ATOM 2261 C C . CYS A 1 299 ? 0.6 23.125 4.887 1 94.44 299 CYS A C 1
ATOM 2263 O O . CYS A 1 299 ? 0.206 22.406 5.805 1 94.44 299 CYS A O 1
ATOM 2265 N N . GLY A 1 300 ? 0.449 22.844 3.592 1 93.12 300 GLY A N 1
ATOM 2266 C CA . GLY A 1 300 ? -0.147 21.562 3.211 1 93.12 300 GLY A CA 1
ATOM 2267 C C . GLY A 1 300 ? 0.82 20.406 3.311 1 93.12 300 GLY A C 1
ATOM 2268 O O . GLY A 1 300 ? 1.979 20.578 3.688 1 93.12 300 GLY A O 1
ATOM 2269 N N . ASP A 1 301 ? 0.306 19.297 3.035 1 95.75 301 ASP A N 1
ATOM 2270 C CA . ASP A 1 301 ? 1.158 18.109 3.094 1 95.75 301 ASP A CA 1
ATOM 2271 C C . ASP A 1 301 ? 2.248 18.172 2.025 1 95.75 301 ASP A C 1
ATOM 2273 O O . ASP A 1 301 ? 1.953 18.328 0.839 1 95.75 301 ASP A O 1
ATOM 2277 N N . ASN A 1 302 ? 3.465 18.094 2.426 1 97.69 302 ASN A N 1
ATOM 2278 C CA . ASN A 1 302 ? 4.609 18.109 1.521 1 97.69 302 ASN A CA 1
ATOM 2279 C C . ASN A 1 302 ? 5.848 17.516 2.174 1 97.69 302 ASN A C 1
ATOM 2281 O O . ASN A 1 302 ? 5.926 17.422 3.4 1 97.69 302 ASN A O 1
ATOM 2285 N N . ALA A 1 303 ? 6.805 17.219 1.333 1 98.81 303 ALA A N 1
ATOM 2286 C CA . ALA A 1 303 ? 7.996 16.547 1.847 1 98.81 303 ALA A CA 1
ATOM 2287 C C . ALA A 1 303 ? 8.961 17.547 2.479 1 98.81 303 ALA A C 1
ATOM 2289 O O . ALA A 1 303 ? 9.844 17.172 3.248 1 98.81 303 ALA A O 1
ATOM 2290 N N . GLY A 1 304 ? 8.844 18.812 2.098 1 98.56 304 GLY A N 1
ATOM 2291 C CA . GLY A 1 304 ? 9.664 19.812 2.746 1 98.56 304 GLY A CA 1
ATOM 2292 C C . GLY A 1 304 ? 9.5 19.844 4.254 1 98.56 304 GLY A C 1
ATOM 2293 O O . GLY A 1 304 ? 10.477 19.906 4.996 1 98.56 304 GLY A O 1
ATOM 2294 N N . MET A 1 305 ? 8.25 19.766 4.688 1 98.19 305 MET A N 1
ATOM 2295 C CA . MET A 1 305 ? 7.988 19.781 6.125 1 98.19 305 MET A CA 1
ATOM 2296 C C . MET A 1 305 ? 8.609 18.562 6.797 1 98.19 305 MET A C 1
ATOM 2298 O O . MET A 1 305 ? 9.125 18.656 7.914 1 98.19 305 MET A O 1
ATOM 2302 N N . ILE A 1 306 ? 8.609 17.469 6.09 1 98.75 306 ILE A N 1
ATOM 2303 C CA . ILE A 1 306 ? 9.188 16.234 6.609 1 98.75 306 ILE A CA 1
ATOM 2304 C C . ILE A 1 306 ? 10.703 16.375 6.711 1 98.75 306 ILE A C 1
ATOM 2306 O O . ILE A 1 306 ? 11.312 15.898 7.68 1 98.75 306 ILE A O 1
ATOM 2310 N N . ALA A 1 307 ? 11.305 17.016 5.754 1 98.75 307 ALA A N 1
ATOM 2311 C CA . ALA A 1 307 ? 12.75 17.219 5.734 1 98.75 307 ALA A CA 1
ATOM 2312 C C . ALA A 1 307 ? 13.203 18.047 6.938 1 98.75 307 ALA A C 1
ATOM 2314 O O . ALA A 1 307 ? 14.227 17.734 7.551 1 98.75 307 ALA A O 1
ATOM 2315 N N . TYR A 1 308 ? 12.453 19.031 7.27 1 98.31 308 TYR A N 1
ATOM 2316 C CA . TYR A 1 308 ? 12.805 19.859 8.414 1 98.31 308 TYR A CA 1
ATOM 2317 C C . TYR A 1 308 ? 12.742 19.062 9.711 1 98.31 308 TYR A C 1
ATOM 2319 O O . TYR A 1 308 ? 13.633 19.172 10.555 1 98.31 308 TYR A O 1
ATOM 2327 N N . ALA A 1 309 ? 11.695 18.281 9.875 1 98.31 309 ALA A N 1
ATOM 2328 C CA . ALA A 1 309 ? 11.602 17.422 11.047 1 98.31 309 ALA A CA 1
ATOM 2329 C C . ALA A 1 309 ? 12.727 16.375 11.055 1 98.31 309 ALA A C 1
ATOM 2331 O O . ALA A 1 309 ? 13.266 16.047 12.117 1 98.31 309 ALA A O 1
ATOM 2332 N N . ALA A 1 310 ? 13.078 15.914 9.914 1 98.62 310 ALA A N 1
ATOM 2333 C CA . ALA A 1 310 ? 14.109 14.891 9.781 1 98.62 310 ALA A CA 1
ATOM 2334 C C . ALA A 1 310 ? 15.477 15.43 10.211 1 98.62 310 ALA A C 1
ATOM 2336 O O . ALA A 1 310 ? 16.297 14.688 10.75 1 98.62 310 ALA A O 1
ATOM 2337 N N . ALA A 1 311 ? 15.711 16.688 9.961 1 97.81 311 ALA A N 1
ATOM 2338 C CA . ALA A 1 311 ? 16.969 17.297 10.375 1 97.81 311 ALA A CA 1
ATOM 2339 C C . ALA A 1 311 ? 17.156 17.203 11.883 1 97.81 311 ALA A C 1
ATOM 2341 O O . ALA A 1 311 ? 18.25 16.906 12.367 1 97.81 311 ALA A O 1
ATOM 2342 N N . VAL A 1 312 ? 16.125 17.422 12.594 1 97.31 312 VAL A N 1
ATOM 2343 C CA . VAL A 1 312 ? 16.156 17.328 14.047 1 97.31 312 VAL A CA 1
ATOM 2344 C C . VAL A 1 312 ? 16.453 15.883 14.453 1 97.31 312 VAL A C 1
ATOM 2346 O O . VAL A 1 312 ? 17.312 15.633 15.305 1 97.31 312 VAL A O 1
ATOM 2349 N N . GLU A 1 313 ? 15.742 14.945 13.859 1 97.94 313 GLU A N 1
ATOM 2350 C CA . GLU A 1 313 ? 15.922 13.531 14.172 1 97.94 313 GLU A CA 1
ATOM 2351 C C . GLU A 1 313 ? 17.328 13.062 13.812 1 97.94 313 GLU A C 1
ATOM 2353 O O . GLU A 1 313 ? 17.906 12.219 14.508 1 97.94 313 GLU A O 1
ATOM 2358 N N . TYR A 1 314 ? 17.828 13.57 12.711 1 97.81 314 TYR A N 1
ATOM 2359 C CA . TYR A 1 314 ? 19.188 13.234 12.289 1 97.81 314 TYR A CA 1
ATOM 2360 C C . TYR A 1 314 ? 20.203 13.641 13.352 1 97.81 314 TYR A C 1
ATOM 2362 O O . TYR A 1 314 ? 21.094 12.859 13.703 1 97.81 314 TYR A O 1
ATOM 2370 N N . GLU A 1 315 ? 20.062 14.836 13.82 1 96.06 315 GLU A N 1
ATOM 2371 C CA . GLU A 1 315 ? 20.969 15.359 14.844 1 96.06 315 GLU A CA 1
ATOM 2372 C C . GLU A 1 315 ? 20.906 14.523 16.125 1 96.06 315 GLU A C 1
ATOM 2374 O O . GLU A 1 315 ? 21.906 14.352 16.812 1 96.06 315 GLU A O 1
ATOM 2379 N N . LYS A 1 316 ? 19.812 14.008 16.375 1 96.75 316 LYS A N 1
ATOM 2380 C CA . LYS A 1 316 ? 19.625 13.203 17.594 1 96.75 316 LYS A CA 1
ATOM 2381 C C . LYS A 1 316 ? 20.062 11.766 17.375 1 96.75 316 LYS A C 1
ATOM 2383 O O . LYS A 1 316 ? 20.094 10.969 18.312 1 96.75 316 LYS A O 1
ATOM 2388 N N . GLY A 1 317 ? 20.328 11.367 16.094 1 97.25 317 GLY A N 1
ATOM 2389 C CA . GLY A 1 317 ? 20.781 10.023 15.781 1 97.25 317 GLY A CA 1
ATOM 2390 C C . GLY A 1 317 ? 19.641 9.008 15.758 1 97.25 317 GLY A C 1
ATOM 2391 O O . GLY A 1 317 ? 19.859 7.82 16.016 1 97.25 317 GLY A O 1
ATOM 2392 N N . HIS A 1 318 ? 18.453 9.484 15.547 1 97.69 318 HIS A N 1
ATOM 2393 C CA . HIS A 1 318 ? 17.312 8.586 15.492 1 97.69 318 HIS A CA 1
ATOM 2394 C C . HIS A 1 318 ? 17.125 8 14.094 1 97.69 318 HIS A C 1
ATOM 2396 O O . HIS A 1 318 ? 16.453 8.602 13.25 1 97.69 318 HIS A O 1
ATOM 2402 N N . PHE A 1 319 ? 17.625 6.797 13.891 1 98.44 319 PHE A N 1
ATOM 2403 C CA . PHE A 1 319 ? 17.547 6.09 12.617 1 98.44 319 PHE A CA 1
ATOM 2404 C C . PHE A 1 319 ? 16.75 4.797 12.773 1 98.44 319 PHE A C 1
ATOM 2406 O O . PHE A 1 319 ? 16.766 4.172 13.836 1 98.44 319 PHE A O 1
ATOM 2413 N N . ALA A 1 320 ? 16.047 4.469 11.766 1 98.12 320 ALA A N 1
ATOM 2414 C CA . ALA A 1 320 ? 15.25 3.244 11.773 1 98.12 320 ALA A CA 1
ATOM 2415 C C . ALA A 1 320 ? 15.984 2.105 11.078 1 98.12 320 ALA A C 1
ATOM 2417 O O . ALA A 1 320 ? 16.891 2.346 10.266 1 98.12 320 ALA A O 1
ATOM 2418 N N . GLU A 1 321 ? 15.594 0.92 11.453 1 96.75 321 GLU A N 1
ATOM 2419 C CA . GLU A 1 321 ? 16.047 -0.271 10.734 1 96.75 321 GLU A CA 1
ATOM 2420 C C . GLU A 1 321 ? 15.133 -0.583 9.555 1 96.75 321 GLU A C 1
ATOM 2422 O O . GLU A 1 321 ? 14.086 0.051 9.383 1 96.75 321 GLU A O 1
ATOM 2427 N N . LEU A 1 322 ? 15.484 -1.568 8.789 1 93.81 322 LEU A N 1
ATOM 2428 C CA . LEU A 1 322 ? 14.812 -1.864 7.531 1 93.81 322 LEU A CA 1
ATOM 2429 C C . LEU A 1 322 ? 13.477 -2.561 7.781 1 93.81 322 LEU A C 1
ATOM 2431 O O . LEU A 1 322 ? 12.68 -2.732 6.855 1 93.81 322 LEU A O 1
ATOM 2435 N N . ASP A 1 323 ? 13.172 -2.908 9.008 1 95.38 323 ASP A N 1
ATOM 2436 C CA . ASP A 1 323 ? 11.883 -3.521 9.32 1 95.38 323 ASP A CA 1
ATOM 2437 C C . ASP A 1 323 ? 10.859 -2.471 9.742 1 95.38 323 ASP A C 1
ATOM 2439 O O . ASP A 1 323 ? 9.781 -2.809 10.227 1 95.38 323 ASP A O 1
ATOM 2443 N N . LEU A 1 324 ? 11.227 -1.203 9.562 1 96.44 324 LEU A N 1
ATOM 2444 C CA . LEU A 1 324 ? 10.312 -0.114 9.875 1 96.44 324 LEU A CA 1
ATOM 2445 C C . LEU A 1 324 ? 8.953 -0.347 9.227 1 96.44 324 LEU A C 1
ATOM 2447 O O . LEU A 1 324 ? 8.875 -0.748 8.062 1 96.44 324 LEU A O 1
ATOM 2451 N N . ASN A 1 325 ? 7.871 -0.165 9.969 1 97.12 325 ASN A N 1
ATOM 2452 C CA . ASN A 1 325 ? 6.5 -0.29 9.492 1 97.12 325 ASN A CA 1
ATOM 2453 C C . ASN A 1 325 ? 5.703 0.989 9.734 1 97.12 325 ASN A C 1
ATOM 2455 O O . ASN A 1 325 ? 6.172 1.894 10.43 1 97.12 325 ASN A O 1
ATOM 2459 N N . ALA A 1 326 ? 4.605 1.081 9.062 1 97.19 326 ALA A N 1
ATOM 2460 C CA . ALA A 1 326 ? 3.74 2.25 9.188 1 97.19 326 ALA A CA 1
ATOM 2461 C C . ALA A 1 326 ? 2.951 2.211 10.492 1 97.19 326 ALA A C 1
ATOM 2463 O O . ALA A 1 326 ? 2.615 1.134 10.992 1 97.19 326 ALA A O 1
ATOM 2464 N N . LYS A 1 327 ? 2.73 3.34 11.055 1 97.25 327 LYS A N 1
ATOM 2465 C CA . LYS A 1 327 ? 1.854 3.535 12.203 1 97.25 327 LYS A CA 1
ATOM 2466 C C . LYS A 1 327 ? 0.75 4.543 11.891 1 97.25 327 LYS A C 1
ATOM 2468 O O . LYS A 1 327 ? 0.855 5.719 12.242 1 97.25 327 LYS A O 1
ATOM 2473 N N . PRO A 1 328 ? -0.34 4.043 11.312 1 95.75 328 PRO A N 1
ATOM 2474 C CA . PRO A 1 328 ? -1.407 4.926 10.836 1 95.75 328 PRO A CA 1
ATOM 2475 C C . PRO A 1 328 ? -1.987 5.801 11.945 1 95.75 328 PRO A C 1
ATOM 2477 O O . PRO A 1 328 ? -2.465 6.906 11.68 1 95.75 328 PRO A O 1
ATOM 2480 N N . SER A 1 329 ? -1.963 5.344 13.195 1 94.12 329 SER A N 1
ATOM 2481 C CA . SER A 1 329 ? -2.543 6.082 14.312 1 94.12 329 SER A CA 1
ATOM 2482 C C . SER A 1 329 ? -1.46 6.652 15.219 1 94.12 329 SER A C 1
ATOM 2484 O O . SER A 1 329 ? -1.667 6.801 16.422 1 94.12 329 SER A O 1
ATOM 2486 N N . LEU A 1 330 ? -0.331 6.871 14.578 1 93.31 330 LEU A N 1
ATOM 2487 C CA . LEU A 1 330 ? 0.764 7.461 15.344 1 93.31 330 LEU A CA 1
ATOM 2488 C C . LEU A 1 330 ? 0.331 8.773 15.992 1 93.31 330 LEU A C 1
ATOM 2490 O O . LEU A 1 330 ? -0.327 9.594 15.359 1 93.31 330 LEU A O 1
ATOM 2494 N N . ALA A 1 331 ? 0.652 8.977 17.312 1 92.12 331 ALA A N 1
ATOM 2495 C CA . ALA A 1 331 ? 0.294 10.18 18.047 1 92.12 331 ALA A CA 1
ATOM 2496 C C . ALA A 1 331 ? 1.43 10.609 18.969 1 92.12 331 ALA A C 1
ATOM 2498 O O . ALA A 1 331 ? 2.25 9.789 19.391 1 92.12 331 ALA A O 1
ATOM 2499 N N . PHE A 1 332 ? 1.517 11.922 19.188 1 92.81 332 PHE A N 1
ATOM 2500 C CA . PHE A 1 332 ? 2.412 12.398 20.234 1 92.81 332 PHE A CA 1
ATOM 2501 C C . PHE A 1 332 ? 1.949 11.906 21.609 1 92.81 332 PHE A C 1
ATOM 2503 O O . PHE A 1 332 ? 0.76 11.648 21.812 1 92.81 332 PHE A O 1
ATOM 2510 N N . GLU A 1 333 ? 2.916 11.758 22.5 1 89.31 333 GLU A N 1
ATOM 2511 C CA . GLU A 1 333 ? 2.555 11.438 23.875 1 89.31 333 GLU A CA 1
ATOM 2512 C C . GLU A 1 333 ? 1.944 12.641 24.578 1 89.31 333 GLU A C 1
ATOM 2514 O O . GLU A 1 333 ? 2.258 13.789 24.25 1 89.31 333 GLU A O 1
ATOM 2519 N N . GLY A 1 334 ? 1.017 12.328 25.516 1 87.75 334 GLY A N 1
ATOM 2520 C CA . GLY A 1 334 ? 0.451 13.398 26.312 1 87.75 334 GLY A CA 1
ATOM 2521 C C . GLY A 1 334 ? 1.411 13.93 27.375 1 87.75 334 GLY A C 1
ATOM 2522 O O . GLY A 1 334 ? 2.371 13.25 27.734 1 87.75 334 GLY A O 1
ATOM 2523 N N . LEU A 1 335 ? 1.159 15.195 27.672 1 76.75 335 LEU A N 1
ATOM 2524 C CA . LEU A 1 335 ? 1.937 15.758 28.781 1 76.75 335 LEU A CA 1
ATOM 2525 C C . LEU A 1 335 ? 1.372 15.312 30.125 1 76.75 335 LEU A C 1
ATOM 2527 O O . LEU A 1 335 ? 0.156 15.328 30.328 1 76.75 335 LEU A O 1
ATOM 2531 N N . GLU A 1 336 ? 2.025 14.344 31.031 1 59.41 336 GLU A N 1
ATOM 2532 C CA . GLU A 1 336 ? 1.591 13.961 32.375 1 59.41 336 GLU A CA 1
ATOM 2533 C C . GLU A 1 336 ? 1.518 15.172 33.281 1 59.41 336 GLU A C 1
ATOM 2535 O O . GLU A 1 336 ? 2.314 16.109 33.156 1 59.41 336 GLU A O 1
ATOM 2540 N N . MET B 1 1 ? 30.344 -14.391 -23.281 1 58.25 1 MET B N 1
ATOM 2541 C CA . MET B 1 1 ? 29.047 -13.742 -23.172 1 58.25 1 MET B CA 1
ATOM 2542 C C . MET B 1 1 ? 28.859 -13.125 -21.781 1 58.25 1 MET B C 1
ATOM 2544 O O . MET B 1 1 ? 29.328 -13.672 -20.797 1 58.25 1 MET B O 1
ATOM 2548 N N . ILE B 1 2 ? 28.531 -11.891 -21.578 1 82.12 2 ILE B N 1
ATOM 2549 C CA . ILE B 1 2 ? 28.406 -11.203 -20.297 1 82.12 2 ILE B CA 1
ATOM 2550 C C . ILE B 1 2 ? 27.188 -11.719 -19.531 1 82.12 2 ILE B C 1
ATOM 2552 O O . ILE B 1 2 ? 26.094 -11.812 -20.094 1 82.12 2 ILE B O 1
ATOM 2556 N N . ASP B 1 3 ? 27.406 -12.344 -18.391 1 94.69 3 ASP B N 1
ATOM 2557 C CA . ASP B 1 3 ? 26.344 -12.898 -17.562 1 94.69 3 ASP B CA 1
ATOM 2558 C C . ASP B 1 3 ? 25.297 -11.836 -17.234 1 94.69 3 ASP B C 1
ATOM 2560 O O . ASP B 1 3 ? 25.625 -10.672 -17 1 94.69 3 ASP B O 1
ATOM 2564 N N . ARG B 1 4 ? 24.094 -12.344 -17.406 1 97 4 ARG B N 1
ATOM 2565 C CA . ARG B 1 4 ? 22.953 -11.492 -17.062 1 97 4 ARG B CA 1
ATOM 2566 C C . ARG B 1 4 ? 22.344 -11.922 -15.727 1 97 4 ARG B C 1
ATOM 2568 O O . ARG B 1 4 ? 22.062 -13.102 -15.516 1 97 4 ARG B O 1
ATOM 2575 N N . TYR B 1 5 ? 22.172 -10.969 -14.781 1 98.62 5 TYR B N 1
ATOM 2576 C CA . TYR B 1 5 ? 21.531 -11.227 -13.492 1 98.62 5 TYR B CA 1
ATOM 2577 C C . TYR B 1 5 ? 20.234 -10.43 -13.352 1 98.62 5 TYR B C 1
ATOM 2579 O O . TYR B 1 5 ? 20.234 -9.203 -13.484 1 98.62 5 TYR B O 1
ATOM 2587 N N . ILE B 1 6 ? 19.156 -11.117 -13.086 1 98.81 6 ILE B N 1
ATOM 2588 C CA . ILE B 1 6 ? 17.875 -10.469 -12.891 1 98.81 6 ILE B CA 1
ATOM 2589 C C . ILE B 1 6 ? 17.422 -10.633 -11.438 1 98.81 6 ILE B C 1
ATOM 2591 O O . ILE B 1 6 ? 17.375 -11.75 -10.922 1 98.81 6 ILE B O 1
ATOM 2595 N N . LEU B 1 7 ? 17.188 -9.57 -10.742 1 98.88 7 LEU B N 1
ATOM 2596 C CA . LEU B 1 7 ? 16.531 -9.578 -9.438 1 98.88 7 LEU B CA 1
ATOM 2597 C C . LEU B 1 7 ? 15.016 -9.5 -9.594 1 98.88 7 LEU B C 1
ATOM 2599 O O . LEU B 1 7 ? 14.5 -8.562 -10.211 1 98.88 7 LEU B O 1
ATOM 2603 N N . ALA B 1 8 ? 14.312 -10.469 -9.07 1 98.94 8 ALA B N 1
ATOM 2604 C CA . ALA B 1 8 ? 12.859 -10.523 -9.211 1 98.94 8 ALA B CA 1
ATOM 2605 C C . ALA B 1 8 ? 12.172 -10.398 -7.855 1 98.94 8 ALA B C 1
ATOM 2607 O O . ALA B 1 8 ? 12.633 -10.969 -6.863 1 98.94 8 ALA B O 1
ATOM 2608 N N . ILE B 1 9 ? 11.078 -9.656 -7.828 1 98.94 9 ILE B N 1
ATOM 2609 C CA . ILE B 1 9 ? 10.305 -9.43 -6.613 1 98.94 9 ILE B CA 1
ATOM 2610 C C . ILE B 1 9 ? 8.875 -9.938 -6.809 1 98.94 9 ILE B C 1
ATOM 2612 O O . ILE B 1 9 ? 8.234 -9.617 -7.812 1 98.94 9 ILE B O 1
ATOM 2616 N N . GLU B 1 10 ? 8.375 -10.711 -5.852 1 98.75 10 GLU B N 1
ATOM 2617 C CA . GLU B 1 10 ? 7.016 -11.234 -5.824 1 98.75 10 GLU B CA 1
ATOM 2618 C C . GLU B 1 10 ? 6.32 -10.898 -4.512 1 98.75 10 GLU B C 1
ATOM 2620 O O . GLU B 1 10 ? 6.805 -11.25 -3.434 1 98.75 10 GLU B O 1
ATOM 2625 N N . SER B 1 11 ? 5.203 -10.148 -4.617 1 98.38 11 SER B N 1
ATOM 2626 C CA . SER B 1 11 ? 4.461 -9.742 -3.428 1 98.38 11 SER B CA 1
ATOM 2627 C C . SER B 1 11 ? 2.963 -9.695 -3.697 1 98.38 11 SER B C 1
ATOM 2629 O O . SER B 1 11 ? 2.26 -8.828 -3.176 1 98.38 11 SER B O 1
ATOM 2631 N N . SER B 1 12 ? 2.434 -10.539 -4.523 1 97.5 12 SER B N 1
ATOM 2632 C CA . SER B 1 12 ? 1.07 -10.414 -5.027 1 97.5 12 SER B CA 1
ATOM 2633 C C . SER B 1 12 ? 0.049 -10.812 -3.967 1 97.5 12 SER B C 1
ATOM 2635 O O . SER B 1 12 ? -1.13 -10.469 -4.07 1 97.5 12 SER B O 1
ATOM 2637 N N . CYS B 1 13 ? 0.438 -11.57 -2.99 1 95.06 13 CYS B N 1
ATOM 2638 C CA . CYS B 1 13 ? -0.525 -12.07 -2.014 1 95.06 13 CYS B CA 1
ATOM 2639 C C . CYS B 1 13 ? 0.085 -12.109 -0.618 1 95.06 13 CYS B C 1
ATOM 2641 O O . CYS B 1 13 ? 0.269 -11.062 0.014 1 95.06 13 CYS B O 1
ATOM 2643 N N . ASP B 1 14 ? 0.458 -13.32 -0.094 1 94.25 14 ASP B N 1
ATOM 2644 C CA . ASP B 1 14 ? 0.912 -13.359 1.293 1 94.25 14 ASP B CA 1
ATOM 2645 C C . ASP B 1 14 ? 2.34 -13.898 1.389 1 94.25 14 ASP B C 1
ATOM 2647 O O . ASP B 1 14 ? 2.801 -14.258 2.473 1 94.25 14 ASP B O 1
ATOM 2651 N N . GLU B 1 15 ? 3.037 -14 0.348 1 96.25 15 GLU B N 1
ATOM 2652 C CA . GLU B 1 15 ? 4.469 -14.281 0.333 1 96.25 15 GLU B CA 1
ATOM 2653 C C . GLU B 1 15 ? 5.27 -13.078 -0.141 1 96.25 15 GLU B C 1
ATOM 2655 O O . GLU B 1 15 ? 4.949 -12.477 -1.172 1 96.25 15 GLU B O 1
ATOM 2660 N N . THR B 1 16 ? 6.27 -12.734 0.625 1 98.12 16 THR B N 1
ATOM 2661 C CA . THR B 1 16 ? 7.285 -11.812 0.131 1 98.12 16 THR B CA 1
ATOM 2662 C C . THR B 1 16 ? 8.523 -12.578 -0.348 1 98.12 16 THR B C 1
ATOM 2664 O O . THR B 1 16 ? 9.188 -13.242 0.443 1 98.12 16 THR B O 1
ATOM 2667 N N . SER B 1 17 ? 8.773 -12.438 -1.578 1 98.75 17 SER B N 1
ATOM 2668 C CA . SER B 1 17 ? 9.875 -13.234 -2.111 1 98.75 17 SER B CA 1
ATOM 2669 C C . SER B 1 17 ? 10.75 -12.414 -3.051 1 98.75 17 SER B C 1
ATOM 2671 O O . SER B 1 17 ? 10.242 -11.555 -3.781 1 98.75 17 SER B O 1
ATOM 2673 N N . VAL B 1 18 ? 12.055 -12.617 -2.99 1 98.88 18 VAL B N 1
ATOM 2674 C CA . VAL B 1 18 ? 13.031 -12.023 -3.889 1 98.88 18 VAL B CA 1
ATOM 2675 C C . VAL B 1 18 ? 13.992 -13.094 -4.402 1 98.88 18 VAL B C 1
ATOM 2677 O O . VAL B 1 18 ? 14.469 -13.93 -3.629 1 98.88 18 VAL B O 1
ATOM 2680 N N . ALA B 1 19 ? 14.242 -13.07 -5.684 1 98.88 19 ALA B N 1
ATOM 2681 C CA . ALA B 1 19 ? 15.102 -14.086 -6.281 1 98.88 19 ALA B CA 1
ATOM 2682 C C . ALA B 1 19 ? 16.109 -13.453 -7.238 1 98.88 19 ALA B C 1
ATOM 2684 O O . ALA B 1 19 ? 15.914 -12.328 -7.703 1 98.88 19 ALA B O 1
ATOM 2685 N N . ILE B 1 20 ? 17.203 -14.156 -7.469 1 98.88 20 ILE B N 1
ATOM 2686 C CA . ILE B 1 20 ? 18.219 -13.773 -8.445 1 98.88 20 ILE B CA 1
ATOM 2687 C C . ILE B 1 20 ? 18.406 -14.891 -9.461 1 98.88 20 ILE B C 1
ATOM 2689 O O . ILE B 1 20 ? 18.734 -16.016 -9.094 1 98.88 20 ILE B O 1
ATOM 2693 N N . LEU B 1 21 ? 18.203 -14.586 -10.68 1 98.75 21 LEU B N 1
ATOM 2694 C CA . LEU B 1 21 ? 18.391 -15.531 -11.773 1 98.75 21 LEU B CA 1
ATOM 2695 C C . LEU B 1 21 ? 19.578 -15.117 -12.641 1 98.75 21 LEU B C 1
ATOM 2697 O O . LEU B 1 21 ? 19.672 -13.969 -13.078 1 98.75 21 LEU B O 1
ATOM 2701 N N . LYS B 1 22 ? 20.469 -16.031 -12.828 1 98.25 22 LYS B N 1
ATOM 2702 C CA . LYS B 1 22 ? 21.594 -15.852 -13.734 1 98.25 22 LYS B CA 1
ATOM 2703 C C . LYS B 1 22 ? 21.281 -16.438 -15.117 1 98.25 22 LYS B C 1
ATOM 2705 O O . LYS B 1 22 ? 20.922 -17.609 -15.234 1 98.25 22 LYS B O 1
ATOM 2710 N N . ASN B 1 23 ? 21.438 -15.586 -16.031 1 94.94 23 ASN B N 1
ATOM 2711 C CA . ASN B 1 23 ? 21.125 -16 -17.406 1 94.94 23 ASN B CA 1
ATOM 2712 C C . ASN B 1 23 ? 19.719 -16.578 -17.516 1 94.94 23 ASN B C 1
ATOM 2714 O O . ASN B 1 23 ? 18.766 -16 -16.984 1 94.94 23 ASN B O 1
ATOM 2718 N N . GLU B 1 24 ? 19.422 -17.656 -18.172 1 89.31 24 GLU B N 1
ATOM 2719 C CA . GLU B 1 24 ? 18.062 -18.094 -18.469 1 89.31 24 GLU B CA 1
ATOM 2720 C C . GLU B 1 24 ? 17.609 -19.188 -17.5 1 89.31 24 GLU B C 1
ATOM 2722 O O . GLU B 1 24 ? 16.406 -19.453 -17.375 1 89.31 24 GLU B O 1
ATOM 2727 N N . ASP B 1 25 ? 18.562 -19.734 -16.781 1 88.06 25 ASP B N 1
ATOM 2728 C CA . ASP B 1 25 ? 18.047 -20.938 -16.141 1 88.06 25 ASP B CA 1
ATOM 2729 C C . ASP B 1 25 ? 18.766 -21.203 -14.82 1 88.06 25 ASP B C 1
ATOM 2731 O O . ASP B 1 25 ? 18.562 -22.234 -14.188 1 88.06 25 ASP B O 1
ATOM 2735 N N . GLN B 1 26 ? 19.625 -20.312 -14.336 1 96.12 26 GLN B N 1
ATOM 2736 C CA . GLN B 1 26 ? 20.328 -20.562 -13.086 1 96.12 26 GLN B CA 1
ATOM 2737 C C . GLN B 1 26 ? 19.781 -19.672 -11.969 1 96.12 26 GLN B C 1
ATOM 2739 O O . GLN B 1 26 ? 20.172 -18.516 -11.836 1 96.12 26 GLN B O 1
ATOM 2744 N N . LEU B 1 27 ? 19 -20.312 -11.164 1 98.12 27 LEU B N 1
ATOM 2745 C CA . LEU B 1 27 ? 18.438 -19.609 -10.008 1 98.12 27 LEU B CA 1
ATOM 2746 C C . LEU B 1 27 ? 19.438 -19.578 -8.852 1 98.12 27 LEU B C 1
ATOM 2748 O O . LEU B 1 27 ? 19.625 -20.594 -8.18 1 98.12 27 LEU B O 1
ATOM 2752 N N . LEU B 1 28 ? 20.031 -18.453 -8.555 1 98.56 28 LEU B N 1
ATOM 2753 C CA . LEU B 1 28 ? 21.109 -18.344 -7.574 1 98.56 28 LEU B CA 1
ATOM 2754 C C . LEU B 1 28 ? 20.547 -18.188 -6.164 1 98.56 28 LEU B C 1
ATOM 2756 O O . LEU B 1 28 ? 21.172 -18.594 -5.188 1 98.56 28 LEU B O 1
ATOM 2760 N N . SER B 1 29 ? 19.422 -17.578 -6.043 1 98.56 29 SER B N 1
ATOM 2761 C CA . SER B 1 29 ? 18.734 -17.406 -4.766 1 98.56 29 SER B CA 1
ATOM 2762 C C . SER B 1 29 ? 17.234 -17.281 -4.957 1 98.56 29 SER B C 1
ATOM 2764 O O . SER B 1 29 ? 16.766 -16.906 -6.031 1 98.56 29 SER B O 1
ATOM 2766 N N . ASN B 1 30 ? 16.5 -17.656 -3.984 1 98.5 30 ASN B N 1
ATOM 2767 C CA . ASN B 1 30 ? 15.047 -17.562 -3.91 1 98.5 30 ASN B CA 1
ATOM 2768 C C . ASN B 1 30 ? 14.562 -17.438 -2.467 1 98.5 30 ASN B C 1
ATOM 2770 O O . ASN B 1 30 ? 14.109 -18.406 -1.871 1 98.5 30 ASN B O 1
ATOM 2774 N N . ILE B 1 31 ? 14.625 -16.203 -1.987 1 98.56 31 ILE B N 1
ATOM 2775 C CA . ILE B 1 31 ? 14.258 -15.914 -0.607 1 98.56 31 ILE B CA 1
ATOM 2776 C C . ILE B 1 31 ? 12.742 -15.773 -0.498 1 98.56 31 ILE B C 1
ATOM 2778 O O . ILE B 1 31 ? 12.125 -15.016 -1.245 1 98.56 31 ILE B O 1
ATOM 2782 N N . ILE B 1 32 ? 12.141 -16.531 0.37 1 97.56 32 ILE B N 1
ATOM 2783 C CA . ILE B 1 32 ? 10.695 -16.5 0.571 1 97.56 32 ILE B CA 1
ATOM 2784 C C . ILE B 1 32 ? 10.383 -16.234 2.043 1 97.56 32 ILE B C 1
ATOM 2786 O O . ILE B 1 32 ? 10.75 -17.016 2.914 1 97.56 32 ILE B O 1
ATOM 2790 N N . ALA B 1 33 ? 9.844 -15.125 2.311 1 95.81 33 ALA B N 1
ATOM 2791 C CA . ALA B 1 33 ? 9.258 -14.828 3.615 1 95.81 33 ALA B CA 1
ATOM 2792 C C . ALA B 1 33 ? 7.746 -15.047 3.604 1 95.81 33 ALA B C 1
ATOM 2794 O O . ALA B 1 33 ? 6.992 -14.195 3.119 1 95.81 33 ALA B O 1
ATOM 2795 N N . SER B 1 34 ? 7.305 -16.125 4.164 1 88.94 34 SER B N 1
ATOM 2796 C CA . SER B 1 34 ? 5.887 -16.484 4.172 1 88.94 34 SER B CA 1
ATOM 2797 C C . SER B 1 34 ? 5.172 -15.875 5.379 1 88.94 34 SER B C 1
ATOM 2799 O O . SER B 1 34 ? 5.766 -15.734 6.449 1 88.94 34 SER B O 1
ATOM 2801 N N . GLN B 1 35 ? 3.902 -15.578 5.094 1 85.44 35 GLN B N 1
ATOM 2802 C CA . GLN B 1 35 ? 3.107 -14.922 6.125 1 85.44 35 GLN B CA 1
ATOM 2803 C C . GLN B 1 35 ? 2.002 -15.836 6.641 1 85.44 35 GLN B C 1
ATOM 2805 O O . GLN B 1 35 ? 1.009 -15.367 7.199 1 85.44 35 GLN B O 1
ATOM 2810 N N . VAL B 1 36 ? 2.117 -17.078 6.441 1 80.94 36 VAL B N 1
ATOM 2811 C CA . VAL B 1 36 ? 1.054 -18.031 6.715 1 80.94 36 VAL B CA 1
ATOM 2812 C C . VAL B 1 36 ? 0.661 -17.969 8.188 1 80.94 36 VAL B C 1
ATOM 2814 O O . VAL B 1 36 ? -0.526 -17.938 8.523 1 80.94 36 VAL B O 1
ATOM 2817 N N . GLU B 1 37 ? 1.623 -17.922 9.016 1 83.88 37 GLU B N 1
ATOM 2818 C CA . GLU B 1 37 ? 1.347 -17.891 10.453 1 83.88 37 GLU B CA 1
ATOM 2819 C C . GLU B 1 37 ? 0.539 -16.656 10.836 1 83.88 37 GLU B C 1
ATOM 2821 O O . GLU B 1 37 ? -0.366 -16.734 11.672 1 83.88 37 GLU B O 1
ATOM 2826 N N . SER B 1 38 ? 0.814 -15.586 10.172 1 84.44 38 SER B N 1
ATOM 2827 C CA . SER B 1 38 ? 0.147 -14.328 10.492 1 84.44 38 SER B CA 1
ATOM 2828 C C . SER B 1 38 ? -1.303 -14.336 10.016 1 84.44 38 SER B C 1
ATOM 2830 O O . SER B 1 38 ? -2.131 -13.578 10.523 1 84.44 38 SER B O 1
ATOM 2832 N N . HIS B 1 39 ? -1.629 -15.227 9.117 1 86.25 39 HIS B N 1
ATOM 2833 C CA . HIS B 1 39 ? -2.955 -15.195 8.508 1 86.25 39 HIS B CA 1
ATOM 2834 C C . HIS B 1 39 ? -3.822 -16.344 9.023 1 86.25 39 HIS B C 1
ATOM 2836 O O . HIS B 1 39 ? -5.043 -16.328 8.844 1 86.25 39 HIS B O 1
ATOM 2842 N N . LYS B 1 40 ? -3.215 -17.328 9.672 1 84.62 40 LYS B N 1
ATOM 2843 C CA . LYS B 1 40 ? -3.902 -18.531 10.148 1 84.62 40 LYS B CA 1
ATOM 2844 C C . LYS B 1 40 ? -5.098 -18.156 11.023 1 84.62 40 LYS B C 1
ATOM 2846 O O . LYS B 1 40 ? -6.176 -18.734 10.891 1 84.62 40 LYS B O 1
ATOM 2851 N N . ARG B 1 41 ? -4.906 -17.125 11.836 1 81.44 41 ARG B N 1
ATOM 2852 C CA . ARG B 1 41 ? -5.918 -16.75 12.82 1 81.44 41 ARG B CA 1
ATOM 2853 C C . ARG B 1 41 ? -7.164 -16.188 12.141 1 81.44 41 ARG B C 1
ATOM 2855 O O . ARG B 1 41 ? -8.242 -16.156 12.742 1 81.44 41 ARG B O 1
ATOM 2862 N N . PHE B 1 42 ? -7.047 -15.852 10.898 1 84.06 42 PHE B N 1
ATOM 2863 C CA . PHE B 1 42 ? -8.172 -15.234 10.195 1 84.06 42 PHE B CA 1
ATOM 2864 C C . PHE B 1 42 ? -8.844 -16.234 9.266 1 84.06 42 PHE B C 1
ATOM 2866 O O . PHE B 1 42 ? -9.914 -15.961 8.719 1 84.06 42 PHE B O 1
ATOM 2873 N N . GLY B 1 43 ? -8.203 -17.422 9.062 1 81.38 43 GLY B N 1
ATOM 2874 C CA . GLY B 1 43 ? -8.75 -18.438 8.172 1 81.38 43 GLY B CA 1
ATOM 2875 C C . GLY B 1 43 ? -8.562 -18.094 6.703 1 81.38 43 GLY B C 1
ATOM 2876 O O . GLY B 1 43 ? -9.188 -18.703 5.836 1 81.38 43 GLY B O 1
ATOM 2877 N N . GLY B 1 44 ? -7.805 -17 6.445 1 87.5 44 GLY B N 1
ATOM 2878 C CA . GLY B 1 44 ? -7.52 -16.531 5.105 1 87.5 44 GLY B CA 1
ATOM 2879 C C . GLY B 1 44 ? -6.625 -15.297 5.086 1 87.5 44 GLY B C 1
ATOM 2880 O O . GLY B 1 44 ? -6.25 -14.781 6.141 1 87.5 44 GLY B O 1
ATOM 2881 N N . VAL B 1 45 ? -6.309 -14.898 3.939 1 89.56 45 VAL B N 1
ATOM 2882 C CA . VAL B 1 45 ? -5.383 -13.781 3.793 1 89.56 45 VAL B CA 1
ATOM 2883 C C . VAL B 1 45 ? -6.105 -12.469 4.074 1 89.56 45 VAL B C 1
ATOM 2885 O O . VAL B 1 45 ? -7.168 -12.203 3.506 1 89.56 45 VAL B O 1
ATOM 2888 N N . VAL B 1 46 ? -5.539 -11.688 4.973 1 93.88 46 VAL B N 1
ATOM 2889 C CA . VAL B 1 46 ? -6.02 -10.336 5.234 1 93.88 46 VAL B CA 1
ATOM 2890 C C . VAL B 1 46 ? -5.172 -9.328 4.461 1 93.88 46 VAL B C 1
ATOM 2892 O O . VAL B 1 46 ? -3.98 -9.164 4.742 1 93.88 46 VAL B O 1
ATOM 2895 N N . PRO B 1 47 ? -5.758 -8.609 3.549 1 94.5 47 PRO B N 1
ATOM 2896 C CA . PRO B 1 47 ? -5.004 -7.789 2.602 1 94.5 47 PRO B CA 1
ATOM 2897 C C . PRO B 1 47 ? -4.098 -6.773 3.293 1 94.5 47 PRO B C 1
ATOM 2899 O O . PRO B 1 47 ? -2.924 -6.645 2.938 1 94.5 47 PRO B O 1
ATOM 2902 N N . GLU B 1 48 ? -4.609 -6.055 4.277 1 93.44 48 GLU B N 1
ATOM 2903 C CA . GLU B 1 48 ? -3.818 -5.043 4.969 1 93.44 48 GLU B CA 1
ATOM 2904 C C . GLU B 1 48 ? -2.629 -5.672 5.688 1 93.44 48 GLU B C 1
ATOM 2906 O O . GLU B 1 48 ? -1.521 -5.129 5.656 1 93.44 48 GLU B O 1
ATOM 2911 N N . VAL B 1 49 ? -2.893 -6.77 6.34 1 94.81 49 VAL B N 1
ATOM 2912 C CA . VAL B 1 49 ? -1.836 -7.48 7.051 1 94.81 49 VAL B CA 1
ATOM 2913 C C . VAL B 1 49 ? -0.764 -7.934 6.062 1 94.81 49 VAL B C 1
ATOM 2915 O O . VAL B 1 49 ? 0.432 -7.82 6.34 1 94.81 49 VAL B O 1
ATOM 2918 N N . ALA B 1 50 ? -1.182 -8.445 4.957 1 96 50 ALA B N 1
ATOM 2919 C CA . ALA B 1 50 ? -0.243 -8.883 3.924 1 96 50 ALA B CA 1
ATOM 2920 C C . ALA B 1 50 ? 0.669 -7.73 3.498 1 96 50 ALA B C 1
ATOM 2922 O O . ALA B 1 50 ? 1.892 -7.887 3.449 1 96 50 ALA B O 1
ATOM 2923 N N . SER B 1 51 ? 0.084 -6.617 3.207 1 97.12 51 SER B N 1
ATOM 2924 C CA . SER B 1 51 ? 0.838 -5.453 2.754 1 97.12 51 SER B CA 1
ATOM 2925 C C . SER B 1 51 ? 1.854 -5.008 3.801 1 97.12 51 SER B C 1
ATOM 2927 O O . SER B 1 51 ? 2.992 -4.672 3.467 1 97.12 51 SER B O 1
ATOM 2929 N N . ARG B 1 52 ? 1.449 -4.992 5.023 1 96.44 52 ARG B N 1
ATOM 2930 C CA . ARG B 1 52 ? 2.322 -4.578 6.121 1 96.44 52 ARG B CA 1
ATOM 2931 C C . ARG B 1 52 ? 3.529 -5.5 6.238 1 96.44 52 ARG B C 1
ATOM 2933 O O . ARG B 1 52 ? 4.656 -5.039 6.422 1 96.44 52 ARG B O 1
ATOM 2940 N N . HIS B 1 53 ? 3.27 -6.773 6.121 1 96.81 53 HIS B N 1
ATOM 2941 C CA . HIS B 1 53 ? 4.363 -7.73 6.199 1 96.81 53 HIS B CA 1
ATOM 2942 C C . HIS B 1 53 ? 5.336 -7.551 5.035 1 96.81 53 HIS B C 1
ATOM 2944 O O . HIS B 1 53 ? 6.551 -7.684 5.211 1 96.81 53 HIS B O 1
ATOM 2950 N N . HIS B 1 54 ? 4.816 -7.293 3.852 1 98.25 54 HIS B N 1
ATOM 2951 C CA . HIS B 1 54 ? 5.695 -7.043 2.715 1 98.25 54 HIS B CA 1
ATOM 2952 C C . HIS B 1 54 ? 6.66 -5.895 3.004 1 98.25 54 HIS B C 1
ATOM 2954 O O . HIS B 1 54 ? 7.863 -6.023 2.785 1 98.25 54 HIS B O 1
ATOM 2960 N N . VAL B 1 55 ? 6.113 -4.836 3.482 1 97.06 55 VAL B N 1
ATOM 2961 C CA . VAL B 1 55 ? 6.93 -3.65 3.719 1 97.06 55 VAL B CA 1
ATOM 2962 C C . VAL B 1 55 ? 8 -3.957 4.766 1 97.06 55 VAL B C 1
ATOM 2964 O O . VAL B 1 55 ? 9.133 -3.475 4.664 1 97.06 55 VAL B O 1
ATOM 2967 N N . GLU B 1 56 ? 7.684 -4.734 5.723 1 96.94 56 GLU B N 1
ATOM 2968 C CA . GLU B 1 56 ? 8.594 -5.059 6.82 1 96.94 56 GLU B CA 1
ATOM 2969 C C . GLU B 1 56 ? 9.805 -5.844 6.324 1 96.94 56 GLU B C 1
ATOM 2971 O O . GLU B 1 56 ? 10.914 -5.66 6.82 1 96.94 56 GLU B O 1
ATOM 2976 N N . VAL B 1 57 ? 9.578 -6.633 5.312 1 97.75 57 VAL B N 1
ATOM 2977 C CA . VAL B 1 57 ? 10.633 -7.625 5.105 1 97.75 57 VAL B CA 1
ATOM 2978 C C . VAL B 1 57 ? 11.203 -7.484 3.697 1 97.75 57 VAL B C 1
ATOM 2980 O O . VAL B 1 57 ? 12.266 -8.039 3.393 1 97.75 57 VAL B O 1
ATOM 2983 N N . ILE B 1 58 ? 10.594 -6.758 2.799 1 98.12 58 ILE B N 1
ATOM 2984 C CA . ILE B 1 58 ? 10.938 -6.812 1.382 1 98.12 58 ILE B CA 1
ATOM 2985 C C . ILE B 1 58 ? 12.391 -6.383 1.187 1 98.12 58 ILE B C 1
ATOM 2987 O O . ILE B 1 58 ? 13.117 -6.977 0.391 1 98.12 58 ILE B O 1
ATOM 2991 N N . THR B 1 59 ? 12.883 -5.336 1.863 1 98.06 59 THR B N 1
ATOM 2992 C CA . THR B 1 59 ? 14.258 -4.871 1.72 1 98.06 59 THR B CA 1
ATOM 2993 C C . THR B 1 59 ? 15.234 -5.887 2.305 1 98.06 59 THR B C 1
ATOM 2995 O O . THR B 1 59 ? 16.328 -6.082 1.772 1 98.06 59 THR B O 1
ATOM 2998 N N . LEU B 1 60 ? 14.859 -6.484 3.387 1 97.56 60 LEU B N 1
ATOM 2999 C CA . LEU B 1 60 ? 15.664 -7.555 3.971 1 97.56 60 LEU B CA 1
ATOM 3000 C C . LEU B 1 60 ? 15.781 -8.727 3.008 1 97.56 60 LEU B C 1
ATOM 3002 O O . LEU B 1 60 ? 16.844 -9.336 2.893 1 97.56 60 LEU B O 1
ATOM 3006 N N . CYS B 1 61 ? 14.672 -9.031 2.359 1 98.44 61 CYS B N 1
ATOM 3007 C CA . CYS B 1 61 ? 14.688 -10.102 1.368 1 98.44 61 CYS B CA 1
ATOM 3008 C C . CYS B 1 61 ? 15.617 -9.758 0.209 1 98.44 61 CYS B C 1
ATOM 3010 O O . CYS B 1 61 ? 16.297 -10.641 -0.332 1 98.44 61 CYS B O 1
ATOM 3012 N N . ILE B 1 62 ? 15.648 -8.5 -0.226 1 98.56 62 ILE B N 1
ATOM 3013 C CA . ILE B 1 62 ? 16.562 -8.055 -1.276 1 98.56 62 ILE B CA 1
ATOM 3014 C C . ILE B 1 62 ? 18 -8.281 -0.833 1 98.56 62 ILE B C 1
ATOM 3016 O O . ILE B 1 62 ? 18.812 -8.852 -1.571 1 98.56 62 ILE B O 1
ATOM 3020 N N . GLN B 1 63 ? 18.281 -7.824 0.327 1 98 63 GLN B N 1
ATOM 3021 C CA . GLN B 1 63 ? 19.625 -7.984 0.888 1 98 63 GLN B CA 1
ATOM 3022 C C . GLN B 1 63 ? 20.031 -9.453 0.938 1 98 63 GLN B C 1
ATOM 3024 O O . GLN B 1 63 ? 21.109 -9.82 0.484 1 98 63 GLN B O 1
ATOM 3029 N N . ASP B 1 64 ? 19.141 -10.297 1.479 1 98.5 64 ASP B N 1
ATOM 3030 C CA . ASP B 1 64 ? 19.422 -11.727 1.627 1 98.5 64 ASP B CA 1
ATOM 3031 C C . ASP B 1 64 ? 19.625 -12.391 0.267 1 98.5 64 ASP B C 1
ATOM 3033 O O . ASP B 1 64 ? 20.484 -13.266 0.12 1 98.5 64 ASP B O 1
ATOM 3037 N N . ALA B 1 65 ? 18.812 -12.008 -0.7 1 98.69 65 ALA B N 1
ATOM 3038 C CA . ALA B 1 65 ? 18.906 -12.594 -2.035 1 98.69 65 ALA B CA 1
ATOM 3039 C C . ALA B 1 65 ? 20.266 -12.297 -2.666 1 98.69 65 ALA B C 1
ATOM 3041 O O . ALA B 1 65 ? 20.891 -13.188 -3.25 1 98.69 65 ALA B O 1
ATOM 3042 N N . LEU B 1 66 ? 20.734 -11.086 -2.562 1 98.69 66 LEU B N 1
ATOM 3043 C CA . LEU B 1 66 ? 22.031 -10.703 -3.109 1 98.69 66 LEU B CA 1
ATOM 3044 C C . LEU B 1 66 ? 23.156 -11.438 -2.393 1 98.69 66 LEU B C 1
ATOM 3046 O O . LEU B 1 66 ? 24.078 -11.945 -3.035 1 98.69 66 LEU B O 1
ATOM 3050 N N . GLN B 1 67 ? 23.047 -11.461 -1.085 1 98.56 67 GLN B N 1
ATOM 3051 C CA . GLN B 1 67 ? 24.047 -12.141 -0.283 1 98.56 67 GLN B CA 1
ATOM 3052 C C . GLN B 1 67 ? 24.156 -13.617 -0.656 1 98.56 67 GLN B C 1
ATOM 3054 O O . GLN B 1 67 ? 25.25 -14.141 -0.864 1 98.56 67 GLN B O 1
ATOM 3059 N N . GLU B 1 68 ? 23.016 -14.273 -0.711 1 98.56 68 GLU B N 1
ATOM 3060 C CA . GLU B 1 68 ? 22.984 -15.688 -1.052 1 98.56 68 GLU B CA 1
ATOM 3061 C C . GLU B 1 68 ? 23.531 -15.93 -2.455 1 98.56 68 GLU B C 1
ATOM 3063 O O . GLU B 1 68 ? 24.219 -16.922 -2.697 1 98.56 68 GLU B O 1
ATOM 3068 N N . ALA B 1 69 ? 23.234 -15.047 -3.375 1 98.44 69 ALA B N 1
ATOM 3069 C CA . ALA B 1 69 ? 23.688 -15.18 -4.754 1 98.44 69 ALA B CA 1
ATOM 3070 C C . ALA B 1 69 ? 25.172 -14.859 -4.871 1 98.44 69 ALA B C 1
ATOM 3072 O O . ALA B 1 69 ? 25.812 -15.18 -5.879 1 98.44 69 ALA B O 1
ATOM 3073 N N . GLY B 1 70 ? 25.734 -14.156 -3.867 1 98.31 70 GLY B N 1
ATOM 3074 C CA . GLY B 1 70 ? 27.141 -13.781 -3.867 1 98.31 70 GLY B CA 1
ATOM 3075 C C . GLY B 1 70 ? 27.469 -12.664 -4.848 1 98.31 70 GLY B C 1
ATOM 3076 O O . GLY B 1 70 ? 28.531 -12.656 -5.461 1 98.31 70 GLY B O 1
ATOM 3077 N N . ILE B 1 71 ? 26.484 -11.797 -5.086 1 98.12 71 ILE B N 1
ATOM 3078 C CA . ILE B 1 71 ? 26.703 -10.688 -6.004 1 98.12 71 ILE B CA 1
ATOM 3079 C C . ILE B 1 71 ? 26.281 -9.375 -5.344 1 98.12 71 ILE B C 1
ATOM 3081 O O . ILE B 1 71 ? 25.766 -9.375 -4.227 1 98.12 71 ILE B O 1
ATOM 3085 N N . THR B 1 72 ? 26.562 -8.258 -6.012 1 97.62 72 THR B N 1
ATOM 3086 C CA . THR B 1 72 ? 26.156 -6.926 -5.57 1 97.62 72 THR B CA 1
ATOM 3087 C C . THR B 1 72 ? 25.156 -6.316 -6.547 1 97.62 72 THR B C 1
ATOM 3089 O O . THR B 1 72 ? 24.922 -6.863 -7.625 1 97.62 72 THR B O 1
ATOM 3092 N N . ALA B 1 73 ? 24.578 -5.242 -6.164 1 97.06 73 ALA B N 1
ATOM 3093 C CA . ALA B 1 73 ? 23.609 -4.551 -7.027 1 97.06 73 ALA B CA 1
ATOM 3094 C C . ALA B 1 73 ? 24.25 -4.152 -8.352 1 97.06 73 ALA B C 1
ATOM 3096 O O . ALA B 1 73 ? 23.594 -4.125 -9.391 1 97.06 73 ALA B O 1
ATOM 3097 N N . GLY B 1 74 ? 25.469 -3.818 -8.297 1 96.88 74 GLY B N 1
ATOM 3098 C CA . GLY B 1 74 ? 26.203 -3.406 -9.492 1 96.88 74 GLY B CA 1
ATOM 3099 C C . GLY B 1 74 ? 26.297 -4.5 -10.539 1 96.88 74 GLY B C 1
ATOM 3100 O O . GLY B 1 74 ? 26.578 -4.223 -11.711 1 96.88 74 GLY B O 1
ATOM 3101 N N . ASP B 1 75 ? 26.094 -5.758 -10.156 1 97.94 75 ASP B N 1
ATOM 3102 C CA . ASP B 1 75 ? 26.188 -6.898 -11.062 1 97.94 75 ASP B CA 1
ATOM 3103 C C . ASP B 1 75 ? 24.859 -7.137 -11.789 1 97.94 75 ASP B C 1
ATOM 3105 O O . ASP B 1 75 ? 24.812 -7.863 -12.781 1 97.94 75 ASP B O 1
ATOM 3109 N N . LEU B 1 76 ? 23.828 -6.52 -11.32 1 98.44 76 LEU B N 1
ATOM 3110 C CA . LEU B 1 76 ? 22.5 -6.789 -11.836 1 98.44 76 LEU B CA 1
ATOM 3111 C C . LEU B 1 76 ? 22.312 -6.168 -13.219 1 98.44 76 LEU B C 1
ATOM 3113 O O . LEU B 1 76 ? 22.859 -5.102 -13.5 1 98.44 76 LEU B O 1
ATOM 3117 N N . SER B 1 77 ? 21.438 -6.871 -13.984 1 98.62 77 SER B N 1
ATOM 3118 C CA . SER B 1 77 ? 21.141 -6.383 -15.328 1 98.62 77 SER B CA 1
ATOM 3119 C C . SER B 1 77 ? 19.734 -5.805 -15.406 1 98.62 77 SER B C 1
ATOM 3121 O O . SER B 1 77 ? 19.422 -5.012 -16.297 1 98.62 77 SER B O 1
ATOM 3123 N N . ALA B 1 78 ? 18.875 -6.211 -14.5 1 98.75 78 ALA B N 1
ATOM 3124 C CA . ALA B 1 78 ? 17.484 -5.77 -14.508 1 98.75 78 ALA B CA 1
ATOM 3125 C C . ALA B 1 78 ? 16.797 -6.105 -13.18 1 98.75 78 ALA B C 1
ATOM 3127 O O . ALA B 1 78 ? 17.312 -6.906 -12.398 1 98.75 78 ALA B O 1
ATOM 3128 N N . VAL B 1 79 ? 15.703 -5.434 -12.945 1 98.88 79 VAL B N 1
ATOM 3129 C CA . VAL B 1 79 ? 14.805 -5.723 -11.836 1 98.88 79 VAL B CA 1
ATOM 3130 C C . VAL B 1 79 ? 13.43 -6.113 -12.367 1 98.88 79 VAL B C 1
ATOM 3132 O O . VAL B 1 79 ? 12.875 -5.426 -13.234 1 98.88 79 VAL B O 1
ATOM 3135 N N . ALA B 1 80 ? 12.93 -7.238 -11.93 1 98.94 80 ALA B N 1
ATOM 3136 C CA . ALA B 1 80 ? 11.594 -7.691 -12.312 1 98.94 80 ALA B CA 1
ATOM 3137 C C . ALA B 1 80 ? 10.633 -7.629 -11.125 1 98.94 80 ALA B C 1
ATOM 3139 O O . ALA B 1 80 ? 11.055 -7.789 -9.977 1 98.94 80 ALA B O 1
ATOM 3140 N N . VAL B 1 81 ? 9.375 -7.379 -11.422 1 98.88 81 VAL B N 1
ATOM 3141 C CA . VAL B 1 81 ? 8.391 -7.312 -10.352 1 98.88 81 VAL B CA 1
ATOM 3142 C C . VAL B 1 81 ? 7.027 -7.777 -10.875 1 98.88 81 VAL B C 1
ATOM 3144 O O . VAL B 1 81 ? 6.672 -7.508 -12.023 1 98.88 81 VAL B O 1
ATOM 3147 N N . THR B 1 82 ? 6.309 -8.492 -10.039 1 98.75 82 THR B N 1
ATOM 3148 C CA . THR B 1 82 ? 4.926 -8.844 -10.352 1 98.75 82 THR B CA 1
ATOM 3149 C C . THR B 1 82 ? 4.043 -7.598 -10.367 1 98.75 82 THR B C 1
ATOM 3151 O O . THR B 1 82 ? 3.955 -6.879 -9.367 1 98.75 82 THR B O 1
ATOM 3154 N N . TYR B 1 83 ? 3.385 -7.375 -11.477 1 98.19 83 TYR B N 1
ATOM 3155 C CA . TYR B 1 83 ? 2.516 -6.203 -11.492 1 98.19 83 TYR B CA 1
ATOM 3156 C C . TYR B 1 83 ? 1.049 -6.613 -11.547 1 98.19 83 TYR B C 1
ATOM 3158 O O . TYR B 1 83 ? 0.157 -5.762 -11.516 1 98.19 83 TYR B O 1
ATOM 3166 N N . GLY B 1 84 ? 0.783 -7.918 -11.594 1 97.94 84 GLY B N 1
ATOM 3167 C CA . GLY B 1 84 ? -0.559 -8.469 -11.516 1 97.94 84 GLY B CA 1
ATOM 3168 C C . GLY B 1 84 ? -0.66 -9.875 -12.078 1 97.94 84 GLY B C 1
ATOM 3169 O O . GLY B 1 84 ? 0.239 -10.336 -12.781 1 97.94 84 GLY B O 1
ATOM 3170 N N . PRO B 1 85 ? -1.77 -10.539 -11.797 1 97.62 85 PRO B N 1
ATOM 3171 C CA . PRO B 1 85 ? -2.844 -10.195 -10.859 1 97.62 85 PRO B CA 1
ATOM 3172 C C . PRO B 1 85 ? -2.438 -10.383 -9.398 1 97.62 85 PRO B C 1
ATOM 3174 O O . PRO B 1 85 ? -1.365 -10.922 -9.117 1 97.62 85 PRO B O 1
ATOM 3177 N N . GLY B 1 86 ? -3.24 -9.93 -8.461 1 96.75 86 GLY B N 1
ATOM 3178 C CA . GLY B 1 86 ? -2.99 -10.07 -7.039 1 96.75 86 GLY B CA 1
ATOM 3179 C C . GLY B 1 86 ? -3.727 -9.047 -6.199 1 96.75 86 GLY B C 1
ATOM 3180 O O . GLY B 1 86 ? -4.531 -8.273 -6.723 1 96.75 86 GLY B O 1
ATOM 3181 N N . LEU B 1 87 ? -3.443 -9.07 -4.902 1 96.5 87 LEU B N 1
ATOM 3182 C CA . LEU B 1 87 ? -4.008 -8.062 -4.008 1 96.5 87 LEU B CA 1
ATOM 3183 C C . LEU B 1 87 ? -3.375 -6.699 -4.254 1 96.5 87 LEU B C 1
ATOM 3185 O O . LEU B 1 87 ? -2.15 -6.562 -4.211 1 96.5 87 LEU B O 1
ATOM 3189 N N . VAL B 1 88 ? -4.23 -5.73 -4.465 1 96.88 88 VAL B N 1
ATOM 3190 C CA . VAL B 1 88 ? -3.768 -4.434 -4.941 1 96.88 88 VAL B CA 1
ATOM 3191 C C . VAL B 1 88 ? -2.752 -3.855 -3.957 1 96.88 88 VAL B C 1
ATOM 3193 O O . VAL B 1 88 ? -1.654 -3.455 -4.352 1 96.88 88 VAL B O 1
ATOM 3196 N N . GLY B 1 89 ? -3.062 -3.805 -2.648 1 96.69 89 GLY B N 1
ATOM 3197 C CA . GLY B 1 89 ? -2.15 -3.262 -1.656 1 96.69 89 GLY B CA 1
ATOM 3198 C C . GLY B 1 89 ? -0.803 -3.959 -1.641 1 96.69 89 GLY B C 1
ATOM 3199 O O . GLY B 1 89 ? 0.237 -3.311 -1.516 1 96.69 89 GLY B O 1
ATOM 3200 N N . ALA B 1 90 ? -0.831 -5.219 -1.752 1 97.62 90 ALA B N 1
ATOM 3201 C CA . ALA B 1 90 ? 0.379 -6.039 -1.748 1 97.62 90 ALA B CA 1
ATOM 3202 C C . ALA B 1 90 ? 1.232 -5.762 -2.982 1 97.62 90 ALA B C 1
ATOM 3204 O O . ALA B 1 90 ? 2.447 -5.586 -2.877 1 97.62 90 ALA B O 1
ATOM 3205 N N . LEU B 1 91 ? 0.556 -5.688 -4.121 1 98.56 91 LEU B N 1
ATOM 3206 C CA . LEU B 1 91 ? 1.245 -5.414 -5.379 1 98.56 91 LEU B CA 1
ATOM 3207 C C . LEU B 1 91 ? 1.951 -4.062 -5.328 1 98.56 91 LEU B C 1
ATOM 3209 O O . LEU B 1 91 ? 3.088 -3.934 -5.785 1 98.56 91 LEU B O 1
ATOM 3213 N N . LEU B 1 92 ? 1.278 -3.129 -4.785 1 98.44 92 LEU B N 1
ATOM 3214 C CA . LEU B 1 92 ? 1.785 -1.76 -4.777 1 98.44 92 LEU B CA 1
ATOM 3215 C C . LEU B 1 92 ? 3.062 -1.657 -3.951 1 98.44 92 LEU B C 1
ATOM 3217 O O . LEU B 1 92 ? 3.984 -0.924 -4.316 1 98.44 92 LEU B O 1
ATOM 3221 N N . VAL B 1 93 ? 3.145 -2.373 -2.867 1 97.94 93 VAL B N 1
ATOM 3222 C CA . VAL B 1 93 ? 4.324 -2.348 -2.008 1 97.94 93 VAL B CA 1
ATOM 3223 C C . VAL B 1 93 ? 5.527 -2.896 -2.77 1 97.94 93 VAL B C 1
ATOM 3225 O O . VAL B 1 93 ? 6.586 -2.262 -2.811 1 97.94 93 VAL B O 1
ATOM 3228 N N . GLY B 1 94 ? 5.332 -4.027 -3.33 1 98.62 94 GLY B N 1
ATOM 3229 C CA . GLY B 1 94 ? 6.41 -4.613 -4.109 1 98.62 94 GLY B CA 1
ATOM 3230 C C . GLY B 1 94 ? 6.848 -3.742 -5.273 1 98.62 94 GLY B C 1
ATOM 3231 O O . GLY B 1 94 ? 8.047 -3.602 -5.535 1 98.62 94 GLY B O 1
ATOM 3232 N N . MET B 1 95 ? 5.906 -3.191 -5.941 1 98.5 95 MET B N 1
ATOM 3233 C CA . MET B 1 95 ? 6.188 -2.355 -7.105 1 98.5 95 MET B CA 1
ATOM 3234 C C . MET B 1 95 ? 6.961 -1.103 -6.699 1 98.5 95 MET B C 1
ATOM 3236 O O . MET B 1 95 ? 7.891 -0.69 -7.391 1 98.5 95 MET B O 1
ATOM 3240 N N . ALA B 1 96 ? 6.531 -0.476 -5.598 1 98.5 96 ALA B N 1
ATOM 3241 C CA . ALA B 1 96 ? 7.23 0.708 -5.102 1 98.5 96 ALA B CA 1
ATOM 3242 C C . ALA B 1 96 ? 8.688 0.388 -4.777 1 98.5 96 ALA B C 1
ATOM 3244 O O . ALA B 1 96 ? 9.594 1.145 -5.141 1 98.5 96 ALA B O 1
ATOM 3245 N N . ALA B 1 97 ? 8.93 -0.7 -4.121 1 98.56 97 ALA B N 1
ATOM 3246 C CA . ALA B 1 97 ? 10.281 -1.125 -3.777 1 98.56 97 ALA B CA 1
ATOM 3247 C C . ALA B 1 97 ? 11.102 -1.413 -5.031 1 98.56 97 ALA B C 1
ATOM 3249 O O . ALA B 1 97 ? 12.25 -0.985 -5.141 1 98.56 97 ALA B O 1
ATOM 3250 N N . ALA B 1 98 ? 10.477 -2.127 -5.93 1 98.81 98 ALA B N 1
ATOM 3251 C CA . ALA B 1 98 ? 11.164 -2.504 -7.164 1 98.81 98 ALA B CA 1
ATOM 3252 C C . ALA B 1 98 ? 11.578 -1.271 -7.961 1 98.81 98 ALA B C 1
ATOM 3254 O O . ALA B 1 98 ? 12.719 -1.175 -8.414 1 98.81 98 ALA B O 1
ATOM 3255 N N . LYS B 1 99 ? 10.703 -0.365 -8.156 1 98.62 99 LYS B N 1
ATOM 3256 C CA . LYS B 1 99 ? 10.961 0.846 -8.93 1 98.62 99 LYS B CA 1
ATOM 3257 C C . LYS B 1 99 ? 12.055 1.69 -8.281 1 98.62 99 LYS B C 1
ATOM 3259 O O . LYS B 1 99 ? 12.953 2.176 -8.969 1 98.62 99 LYS B O 1
ATOM 3264 N N . ALA B 1 100 ? 11.898 1.913 -7 1 98.5 100 ALA B N 1
ATOM 3265 C CA . ALA B 1 100 ? 12.898 2.703 -6.285 1 98.5 100 ALA B CA 1
ATOM 3266 C C . ALA B 1 100 ? 14.281 2.066 -6.395 1 98.5 100 ALA B C 1
ATOM 3268 O O . ALA B 1 100 ? 15.273 2.756 -6.633 1 98.5 100 ALA B O 1
ATOM 3269 N N . PHE B 1 101 ? 14.359 0.77 -6.191 1 98.5 101 PHE B N 1
ATOM 3270 C CA . PHE B 1 101 ? 15.617 0.038 -6.281 1 98.5 101 PHE B CA 1
ATOM 3271 C C . PHE B 1 101 ? 16.203 0.135 -7.688 1 98.5 101 PHE B C 1
ATOM 3273 O O . PHE B 1 101 ? 17.391 0.406 -7.855 1 98.5 101 PHE B O 1
ATOM 3280 N N . ALA B 1 102 ? 15.344 -0.168 -8.648 1 98.62 102 ALA B N 1
ATOM 3281 C CA . ALA B 1 102 ? 15.781 -0.115 -10.039 1 98.62 102 ALA B CA 1
ATOM 3282 C C . ALA B 1 102 ? 16.312 1.271 -10.398 1 98.62 102 ALA B C 1
ATOM 3284 O O . ALA B 1 102 ? 17.391 1.396 -10.992 1 98.62 102 ALA B O 1
ATOM 3285 N N . TRP B 1 103 ? 15.602 2.279 -10.023 1 97.88 103 TRP B N 1
ATOM 3286 C CA . TRP B 1 103 ? 15.992 3.652 -10.32 1 97.88 103 TRP B CA 1
ATOM 3287 C C . TRP B 1 103 ? 17.312 4 -9.641 1 97.88 103 TRP B C 1
ATOM 3289 O O . TRP B 1 103 ? 18.219 4.559 -10.273 1 97.88 103 TRP B O 1
ATOM 3299 N N . ALA B 1 104 ? 17.406 3.646 -8.398 1 97.06 104 ALA B N 1
ATOM 3300 C CA . ALA B 1 104 ? 18.594 3.967 -7.609 1 97.06 104 ALA B CA 1
ATOM 3301 C C . ALA B 1 104 ? 19.844 3.305 -8.195 1 97.06 104 ALA B C 1
ATOM 3303 O O . ALA B 1 104 ? 20.953 3.82 -8.055 1 97.06 104 ALA B O 1
ATOM 3304 N N . ASN B 1 105 ? 19.672 2.186 -8.891 1 97.31 105 ASN B N 1
ATOM 3305 C CA . ASN B 1 105 ? 20.797 1.437 -9.438 1 97.31 105 ASN B CA 1
ATOM 3306 C C . ASN B 1 105 ? 20.875 1.564 -10.953 1 97.31 105 ASN B C 1
ATOM 3308 O O . ASN B 1 105 ? 21.688 0.893 -11.602 1 97.31 105 ASN B O 1
ATOM 3312 N N . HIS B 1 106 ? 20.016 2.352 -11.562 1 97 106 HIS B N 1
ATOM 3313 C CA . HIS B 1 106 ? 19.984 2.607 -12.992 1 97 106 HIS B CA 1
ATOM 3314 C C . HIS B 1 106 ? 19.75 1.319 -13.781 1 97 106 HIS B C 1
ATOM 3316 O O . HIS B 1 106 ? 20.469 1.033 -14.742 1 97 106 HIS B O 1
ATOM 3322 N N . LEU B 1 107 ? 18.812 0.551 -13.359 1 98.38 107 LEU B N 1
ATOM 3323 C CA . LEU B 1 107 ? 18.484 -0.727 -13.977 1 98.38 107 LEU B CA 1
ATOM 3324 C C . LEU B 1 107 ? 17.125 -0.667 -14.664 1 98.38 107 LEU B C 1
ATOM 3326 O O . LEU B 1 107 ? 16.203 -0.01 -14.172 1 98.38 107 LEU B O 1
ATOM 3330 N N . PRO B 1 108 ? 16.953 -1.343 -15.805 1 98.62 108 PRO B N 1
ATOM 3331 C CA . PRO B 1 108 ? 15.617 -1.456 -16.391 1 98.62 108 PRO B CA 1
ATOM 3332 C C . PRO B 1 108 ? 14.648 -2.248 -15.516 1 98.62 108 PRO B C 1
ATOM 3334 O O . PRO B 1 108 ? 15.078 -3.113 -14.75 1 98.62 108 PRO B O 1
ATOM 3337 N N . LEU B 1 109 ? 13.375 -1.928 -15.648 1 98.81 109 LEU B N 1
ATOM 3338 C CA . LEU B 1 109 ? 12.289 -2.557 -14.891 1 98.81 109 LEU B CA 1
ATOM 3339 C C . LEU B 1 109 ? 11.469 -3.469 -15.789 1 98.81 109 LEU B C 1
ATOM 3341 O O . LEU B 1 109 ? 11.039 -3.062 -16.875 1 98.81 109 LEU B O 1
ATOM 3345 N N . ILE B 1 110 ? 11.258 -4.711 -15.328 1 98.81 110 ILE B N 1
ATOM 3346 C CA . ILE B 1 110 ? 10.492 -5.684 -16.109 1 98.81 110 ILE B CA 1
ATOM 3347 C C . ILE B 1 110 ? 9.188 -6.004 -15.391 1 98.81 110 ILE B C 1
ATOM 3349 O O . ILE B 1 110 ? 9.188 -6.613 -14.32 1 98.81 110 ILE B O 1
ATOM 3353 N N . PRO B 1 111 ? 8.031 -5.609 -15.914 1 98.81 111 PRO B N 1
ATOM 3354 C CA . PRO B 1 111 ? 6.758 -6.051 -15.344 1 98.81 111 PRO B CA 1
ATOM 3355 C C . PRO B 1 111 ? 6.43 -7.504 -15.688 1 98.81 111 PRO B C 1
ATOM 3357 O O . PRO B 1 111 ? 6.531 -7.902 -16.859 1 98.81 111 PRO B O 1
ATOM 3360 N N . VAL B 1 112 ? 6.062 -8.234 -14.711 1 98.75 112 VAL B N 1
ATOM 3361 C CA . VAL B 1 112 ? 5.844 -9.656 -14.969 1 98.75 112 VAL B CA 1
ATOM 3362 C C . VAL B 1 112 ? 4.434 -10.047 -14.523 1 98.75 112 VAL B C 1
ATOM 3364 O O . VAL B 1 112 ? 3.988 -9.672 -13.438 1 98.75 112 VAL B O 1
ATOM 3367 N N . ASN B 1 113 ? 3.711 -10.734 -15.375 1 98.5 113 ASN B N 1
ATOM 3368 C CA . ASN B 1 113 ? 2.439 -11.367 -15.047 1 98.5 113 ASN B CA 1
ATOM 3369 C C . ASN B 1 113 ? 2.629 -12.531 -14.078 1 98.5 113 ASN B C 1
ATOM 3371 O O . ASN B 1 113 ? 3.402 -13.453 -14.352 1 98.5 113 ASN B O 1
ATOM 3375 N N . HIS B 1 114 ? 1.916 -12.469 -13.023 1 98.12 114 HIS B N 1
ATOM 3376 C CA . HIS B 1 114 ? 2.027 -13.469 -11.969 1 98.12 114 HIS B CA 1
ATOM 3377 C C . HIS B 1 114 ? 1.803 -14.875 -12.516 1 98.12 114 HIS B C 1
ATOM 3379 O O . HIS B 1 114 ? 2.541 -15.797 -12.18 1 98.12 114 HIS B O 1
ATOM 3385 N N . MET B 1 115 ? 0.816 -15.031 -13.352 1 97.44 115 MET B N 1
ATOM 3386 C CA . MET B 1 115 ? 0.492 -16.344 -13.898 1 97.44 115 MET B CA 1
ATOM 3387 C C . MET B 1 115 ? 1.555 -16.797 -14.891 1 97.44 115 MET B C 1
ATOM 3389 O O . MET B 1 115 ? 1.845 -18 -14.992 1 97.44 115 MET B O 1
ATOM 3393 N N . ALA B 1 116 ? 2.098 -15.875 -15.625 1 98.12 116 ALA B N 1
ATOM 3394 C CA . ALA B 1 116 ? 3.244 -16.203 -16.469 1 98.12 116 ALA B CA 1
ATOM 3395 C C . ALA B 1 116 ? 4.398 -16.75 -15.633 1 98.12 116 ALA B C 1
ATOM 3397 O O . ALA B 1 116 ? 5.105 -17.672 -16.062 1 98.12 116 ALA B O 1
ATOM 3398 N N . GLY B 1 117 ? 4.551 -16.172 -14.453 1 98.19 117 GLY B N 1
ATOM 3399 C CA . GLY B 1 117 ? 5.551 -16.688 -13.531 1 98.19 117 GLY B CA 1
ATOM 3400 C C . GLY B 1 117 ? 5.355 -18.156 -13.195 1 98.19 117 GLY B C 1
ATOM 3401 O O . GLY B 1 117 ? 6.273 -18.953 -13.352 1 98.19 117 GLY B O 1
ATOM 3402 N N . HIS B 1 118 ? 4.16 -18.438 -12.781 1 97.56 118 HIS B N 1
ATOM 3403 C CA . HIS B 1 118 ? 3.852 -19.828 -12.469 1 97.56 118 HIS B CA 1
ATOM 3404 C C . HIS B 1 118 ? 4.184 -20.75 -13.633 1 97.56 118 HIS B C 1
ATOM 3406 O O . HIS B 1 118 ? 4.82 -21.781 -13.453 1 97.56 118 HIS B O 1
ATOM 3412 N N . LEU B 1 119 ? 3.807 -20.391 -14.797 1 97.62 119 LEU B N 1
ATOM 3413 C CA . LEU B 1 119 ? 4 -21.203 -15.984 1 97.62 119 LEU B CA 1
ATOM 3414 C C . LEU B 1 119 ? 5.484 -21.359 -16.312 1 97.62 119 LEU B C 1
ATOM 3416 O O . LEU B 1 119 ? 5.969 -22.469 -16.516 1 97.62 119 LEU B O 1
ATOM 3420 N N . MET B 1 120 ? 6.203 -20.312 -16.234 1 97.5 120 MET B N 1
ATOM 3421 C CA . MET B 1 120 ? 7.578 -20.281 -16.734 1 97.5 120 MET B CA 1
ATOM 3422 C C . MET B 1 120 ? 8.539 -20.875 -15.703 1 97.5 120 MET B C 1
ATOM 3424 O O . MET B 1 120 ? 9.695 -21.156 -16.031 1 97.5 120 MET B O 1
ATOM 3428 N N . ALA B 1 121 ? 8.047 -21.094 -14.5 1 97.19 121 ALA B N 1
ATOM 3429 C CA . ALA B 1 121 ? 8.852 -21.828 -13.516 1 97.19 121 ALA B CA 1
ATOM 3430 C C . ALA B 1 121 ? 9.281 -23.188 -14.055 1 97.19 121 ALA B C 1
ATOM 3432 O O . ALA B 1 121 ? 10.289 -23.734 -13.617 1 97.19 121 ALA B O 1
ATOM 3433 N N . ALA B 1 122 ? 8.539 -23.719 -15.023 1 96.62 122 ALA B N 1
ATOM 3434 C CA . ALA B 1 122 ? 8.828 -25.016 -15.641 1 96.62 122 ALA B CA 1
ATOM 3435 C C . ALA B 1 122 ? 10.188 -25 -16.328 1 96.62 122 ALA B C 1
ATOM 3437 O O . ALA B 1 122 ? 10.812 -26.047 -16.5 1 96.62 122 ALA B O 1
ATOM 3438 N N . GLN B 1 123 ? 10.672 -23.844 -16.656 1 96.06 123 GLN B N 1
ATOM 3439 C CA . GLN B 1 123 ? 11.969 -23.703 -17.312 1 96.06 123 GLN B CA 1
ATOM 3440 C C . GLN B 1 123 ? 13.109 -24.125 -16.406 1 96.06 123 GLN B C 1
ATOM 3442 O O . GLN B 1 123 ? 14.227 -24.359 -16.859 1 96.06 123 GLN B O 1
ATOM 3447 N N . SER B 1 124 ? 12.805 -24.203 -15.148 1 96.12 124 SER B N 1
ATOM 3448 C CA . SER B 1 124 ? 13.836 -24.562 -14.172 1 96.12 124 SER B CA 1
ATOM 3449 C C . SER B 1 124 ? 14.289 -26 -14.352 1 96.12 124 SER B C 1
ATOM 3451 O O . SER B 1 124 ? 15.398 -26.359 -13.953 1 96.12 124 SER B O 1
ATOM 3453 N N . ILE B 1 125 ? 13.422 -26.859 -15 1 95 125 ILE B N 1
ATOM 3454 C CA . ILE B 1 125 ? 13.758 -28.281 -15.008 1 95 125 ILE B CA 1
ATOM 3455 C C . ILE B 1 125 ? 13.734 -28.812 -16.438 1 95 125 ILE B C 1
ATOM 3457 O O . ILE B 1 125 ? 14.133 -29.953 -16.703 1 95 125 ILE B O 1
ATOM 3461 N N . ALA B 1 126 ? 13.258 -27.984 -17.359 1 94.12 126 ALA B N 1
ATOM 3462 C CA . ALA B 1 126 ? 13.156 -28.484 -18.719 1 94.12 126 ALA B CA 1
ATOM 3463 C C . ALA B 1 126 ? 13.25 -27.359 -19.734 1 94.12 126 ALA B C 1
ATOM 3465 O O . ALA B 1 126 ? 12.922 -26.219 -19.438 1 94.12 126 ALA B O 1
ATOM 3466 N N . ASP B 1 127 ? 13.805 -27.703 -20.891 1 93.62 127 ASP B N 1
ATOM 3467 C CA . ASP B 1 127 ? 13.656 -26.828 -22.062 1 93.62 127 ASP B CA 1
ATOM 3468 C C . ASP B 1 127 ? 12.258 -26.953 -22.656 1 93.62 127 ASP B C 1
ATOM 3470 O O . ASP B 1 127 ? 11.906 -27.984 -23.219 1 93.62 127 ASP B O 1
ATOM 3474 N N . LEU B 1 128 ? 11.5 -25.922 -22.547 1 95.62 128 LEU B N 1
ATOM 3475 C CA . LEU B 1 128 ? 10.102 -25.969 -22.969 1 95.62 128 LEU B CA 1
ATOM 3476 C C . LEU B 1 128 ? 10 -25.938 -24.5 1 95.62 128 LEU B C 1
ATOM 3478 O O . LEU B 1 128 ? 10.57 -25.062 -25.141 1 95.62 128 LEU B O 1
ATOM 3482 N N . GLN B 1 129 ? 9.336 -26.922 -24.953 1 97 129 GLN B N 1
ATOM 3483 C CA . GLN B 1 129 ? 9.07 -26.984 -26.391 1 97 129 GLN B CA 1
ATOM 3484 C C . GLN B 1 129 ? 7.711 -26.375 -26.719 1 97 129 GLN B C 1
ATOM 3486 O O . GLN B 1 129 ? 6.711 -26.672 -26.062 1 97 129 GLN B O 1
ATOM 3491 N N . TYR B 1 130 ? 7.719 -25.547 -27.734 1 96.88 130 TYR B N 1
ATOM 3492 C CA . TYR B 1 130 ? 6.496 -24.844 -28.125 1 96.88 130 TYR B CA 1
ATOM 3493 C C . TYR B 1 130 ? 5.938 -25.438 -29.422 1 96.88 130 TYR B C 1
ATOM 3495 O O . TYR B 1 130 ? 6.684 -25.969 -30.25 1 96.88 130 TYR B O 1
ATOM 3503 N N . PRO B 1 131 ? 4.605 -25.328 -29.688 1 97.75 131 PRO B N 1
ATOM 3504 C CA . PRO B 1 131 ? 3.625 -24.797 -28.734 1 97.75 131 PRO B CA 1
ATOM 3505 C C . PRO B 1 131 ? 3.416 -25.703 -27.531 1 97.75 131 PRO B C 1
ATOM 3507 O O . PRO B 1 131 ? 3.713 -26.906 -27.594 1 97.75 131 PRO B O 1
ATOM 3510 N N . LEU B 1 132 ? 2.992 -25.078 -26.453 1 98.12 132 LEU B N 1
ATOM 3511 C CA . LEU B 1 132 ? 2.688 -25.859 -25.25 1 98.12 132 LEU B CA 1
ATOM 3512 C C . LEU B 1 132 ? 1.341 -25.453 -24.672 1 98.12 132 LEU B C 1
ATOM 3514 O O . LEU B 1 132 ? 0.751 -24.453 -25.094 1 98.12 132 LEU B O 1
ATOM 3518 N N . LEU B 1 133 ? 0.746 -26.312 -23.859 1 98.31 133 LEU B N 1
ATOM 3519 C CA . LEU B 1 133 ? -0.455 -26.062 -23.078 1 98.31 133 LEU B CA 1
ATOM 3520 C C . LEU B 1 133 ? -0.133 -26.078 -21.578 1 98.31 133 LEU B C 1
ATOM 3522 O O . LEU B 1 133 ? 0.685 -26.875 -21.125 1 98.31 133 LEU B O 1
ATOM 3526 N N . ALA B 1 134 ? -0.738 -25.156 -20.891 1 98.5 134 ALA B N 1
ATOM 3527 C CA . ALA B 1 134 ? -0.521 -25.094 -19.453 1 98.5 134 ALA B CA 1
ATOM 3528 C C . ALA B 1 134 ? -1.841 -25.219 -18.688 1 98.5 134 ALA B C 1
ATOM 3530 O O . ALA B 1 134 ? -2.842 -24.609 -19.078 1 98.5 134 ALA B O 1
ATOM 3531 N N . LEU B 1 135 ? -1.871 -26.078 -17.75 1 98.44 135 LEU B N 1
ATOM 3532 C CA . LEU B 1 135 ? -2.904 -26.078 -16.719 1 98.44 135 LEU B CA 1
ATOM 3533 C C . LEU B 1 135 ? -2.432 -25.328 -15.469 1 98.44 135 LEU B C 1
ATOM 3535 O O . LEU B 1 135 ? -1.576 -25.828 -14.734 1 98.44 135 LEU B O 1
ATOM 3539 N N . LEU B 1 136 ? -2.963 -24.156 -15.234 1 98 136 LEU B N 1
ATOM 3540 C CA . LEU B 1 136 ? -2.607 -23.328 -14.086 1 98 136 LEU B CA 1
ATOM 3541 C C . LEU B 1 136 ? -3.658 -23.438 -12.992 1 98 136 LEU B C 1
ATOM 3543 O O . LEU B 1 136 ? -4.793 -22.984 -13.156 1 98 136 LEU B O 1
ATOM 3547 N N . VAL B 1 137 ? -3.283 -23.984 -11.883 1 97.31 137 VAL B N 1
ATOM 3548 C CA . VAL B 1 137 ? -4.219 -24.234 -10.789 1 97.31 137 VAL B CA 1
ATOM 3549 C C . VAL B 1 137 ? -3.676 -23.656 -9.492 1 97.31 137 VAL B C 1
ATOM 3551 O O . VAL B 1 137 ? -2.742 -24.203 -8.898 1 97.31 137 VAL B O 1
ATOM 3554 N N . SER B 1 138 ? -4.285 -22.609 -9.062 1 94.06 138 SER B N 1
ATOM 3555 C CA . SER B 1 138 ? -3.865 -21.922 -7.848 1 94.06 138 SER B CA 1
ATOM 3556 C C . SER B 1 138 ? -5.066 -21.547 -6.984 1 94.06 138 SER B C 1
ATOM 3558 O O . SER B 1 138 ? -6.176 -22.031 -7.211 1 94.06 138 SER B O 1
ATOM 3560 N N . GLY B 1 139 ? -4.773 -20.812 -5.938 1 90.19 139 GLY B N 1
ATOM 3561 C CA . GLY B 1 139 ? -5.848 -20.344 -5.074 1 90.19 139 GLY B CA 1
ATOM 3562 C C . GLY B 1 139 ? -6.836 -19.453 -5.785 1 90.19 139 GLY B C 1
ATOM 3563 O O . GLY B 1 139 ? -8.039 -19.484 -5.5 1 90.19 139 GLY B O 1
ATOM 3564 N N . GLY B 1 140 ? -6.371 -18.703 -6.754 1 91.19 140 GLY B N 1
ATOM 3565 C CA . GLY B 1 140 ? -7.227 -17.719 -7.395 1 91.19 140 GLY B CA 1
ATOM 3566 C C . GLY B 1 140 ? -7.473 -18.016 -8.859 1 91.19 140 GLY B C 1
ATOM 3567 O O . GLY B 1 140 ? -8.289 -17.344 -9.508 1 91.19 140 GLY B O 1
ATOM 3568 N N . HIS B 1 141 ? -6.797 -19.016 -9.281 1 94.06 141 HIS B N 1
ATOM 3569 C CA . HIS B 1 141 ? -6.887 -19.234 -10.727 1 94.06 141 HIS B CA 1
ATOM 3570 C C . HIS B 1 141 ? -7.008 -20.719 -11.055 1 94.06 141 HIS B C 1
ATOM 3572 O O . HIS B 1 141 ? -6.395 -21.562 -10.383 1 94.06 141 HIS B O 1
ATOM 3578 N N . THR B 1 142 ? -7.77 -21.062 -11.992 1 97.5 142 THR B N 1
ATOM 3579 C CA . THR B 1 142 ? -7.871 -22.312 -12.727 1 97.5 142 THR B CA 1
ATOM 3580 C C . THR B 1 142 ? -8.062 -22.062 -14.219 1 97.5 142 THR B C 1
ATOM 3582 O O . THR B 1 142 ? -9.148 -21.672 -14.656 1 97.5 142 THR B O 1
ATOM 3585 N N . GLU B 1 143 ? -6.98 -22.281 -14.906 1 97.62 143 GLU B N 1
ATOM 3586 C CA . GLU B 1 143 ? -7.012 -21.875 -16.297 1 97.62 143 GLU B CA 1
ATOM 3587 C C . GLU B 1 143 ? -6.207 -22.812 -17.188 1 97.62 143 GLU B C 1
ATOM 3589 O O . GLU B 1 143 ? -5.254 -23.453 -16.719 1 97.62 143 GLU B O 1
ATOM 3594 N N . LEU B 1 144 ? -6.695 -22.953 -18.391 1 98.25 144 LEU B N 1
ATOM 3595 C CA . LEU B 1 144 ? -5.938 -23.562 -19.469 1 98.25 144 LEU B CA 1
ATOM 3596 C C . LEU B 1 144 ? -5.383 -22.5 -20.422 1 98.25 144 LEU B C 1
ATOM 3598 O O . LEU B 1 144 ? -6.133 -21.672 -20.938 1 98.25 144 LEU B O 1
ATOM 3602 N N . VAL B 1 145 ? -4.066 -22.562 -20.594 1 98.44 145 VAL B N 1
ATOM 3603 C CA . VAL B 1 145 ? -3.406 -21.5 -21.375 1 98.44 145 VAL B CA 1
ATOM 3604 C C . VAL B 1 145 ? -2.607 -22.125 -22.516 1 98.44 145 VAL B C 1
ATOM 3606 O O . VAL B 1 145 ? -1.779 -23.016 -22.297 1 98.44 145 VAL B O 1
ATOM 3609 N N . TYR B 1 146 ? -2.896 -21.703 -23.703 1 98.31 146 TYR B N 1
ATOM 3610 C CA . TYR B 1 146 ? -2.125 -22.078 -24.875 1 98.31 146 TYR B CA 1
ATOM 3611 C C . TYR B 1 146 ? -0.982 -21.094 -25.109 1 98.31 146 TYR B C 1
ATOM 3613 O O . TYR B 1 146 ? -1.188 -19.891 -25.109 1 98.31 146 TYR B O 1
ATOM 3621 N N . VAL B 1 147 ? 0.237 -21.625 -25.281 1 98.06 147 VAL B N 1
ATOM 3622 C CA . VAL B 1 147 ? 1.42 -20.797 -25.484 1 98.06 147 VAL B CA 1
ATOM 3623 C C . VAL B 1 147 ? 2.074 -21.141 -26.828 1 98.06 147 VAL B C 1
ATOM 3625 O O . VAL B 1 147 ? 2.816 -22.125 -26.922 1 98.06 147 VAL B O 1
ATOM 3628 N N . ALA B 1 148 ? 1.935 -20.297 -27.797 1 97.25 148 ALA B N 1
ATOM 3629 C CA . ALA B 1 148 ? 2.436 -20.578 -29.141 1 97.25 148 ALA B CA 1
ATOM 3630 C C . ALA B 1 148 ? 3.945 -20.359 -29.219 1 97.25 148 ALA B C 1
ATOM 3632 O O . ALA B 1 148 ? 4.637 -21.062 -29.969 1 97.25 148 ALA B O 1
ATOM 3633 N N . ALA B 1 149 ? 4.395 -19.391 -28.516 1 96.62 149 ALA B N 1
ATOM 3634 C CA . ALA B 1 149 ? 5.805 -19.016 -28.422 1 96.62 149 ALA B CA 1
ATOM 3635 C C . ALA B 1 149 ? 6.109 -18.375 -27.062 1 96.62 149 ALA B C 1
ATOM 3637 O O . ALA B 1 149 ? 5.195 -17.984 -26.344 1 96.62 149 ALA B O 1
ATOM 3638 N N . PRO B 1 150 ? 7.402 -18.344 -26.719 1 95.5 150 PRO B N 1
ATOM 3639 C CA . PRO B 1 150 ? 7.719 -17.688 -25.453 1 95.5 150 PRO B CA 1
ATOM 3640 C C . PRO B 1 150 ? 7.074 -16.312 -25.312 1 95.5 150 PRO B C 1
ATOM 3642 O O . PRO B 1 150 ? 7.203 -15.477 -26.203 1 95.5 150 PRO B O 1
ATOM 3645 N N . GLY B 1 151 ? 6.34 -16.156 -24.234 1 95.88 151 GLY B N 1
ATOM 3646 C CA . GLY B 1 151 ? 5.742 -14.852 -23.969 1 95.88 151 GLY B CA 1
ATOM 3647 C C . GLY B 1 151 ? 4.371 -14.688 -24.609 1 95.88 151 GLY B C 1
ATOM 3648 O O . GLY B 1 151 ? 3.701 -13.672 -24.391 1 95.88 151 GLY B O 1
ATOM 3649 N N . ASP B 1 152 ? 3.922 -15.672 -25.328 1 96.75 152 ASP B N 1
ATOM 3650 C CA . ASP B 1 152 ? 2.625 -15.609 -25.984 1 96.75 152 ASP B CA 1
ATOM 3651 C C . ASP B 1 152 ? 1.6 -16.5 -25.281 1 96.75 152 ASP B C 1
ATOM 3653 O O . ASP B 1 152 ? 1.332 -17.609 -25.719 1 96.75 152 ASP B O 1
ATOM 3657 N N . TYR B 1 153 ? 0.977 -15.914 -24.281 1 97.5 153 TYR B N 1
ATOM 3658 C CA . TYR B 1 153 ? 0.038 -16.641 -23.422 1 97.5 153 TYR B CA 1
ATOM 3659 C C . TYR B 1 153 ? -1.401 -16.359 -23.844 1 97.5 153 TYR B C 1
ATOM 3661 O O . TYR B 1 153 ? -1.842 -15.203 -23.828 1 97.5 153 TYR B O 1
ATOM 3669 N N . ARG B 1 154 ? -2.184 -17.422 -24.141 1 97.62 154 ARG B N 1
ATOM 3670 C CA . ARG B 1 154 ? -3.584 -17.266 -24.531 1 97.62 154 ARG B CA 1
ATOM 3671 C C . ARG B 1 154 ? -4.48 -18.203 -23.734 1 97.62 154 ARG B C 1
ATOM 3673 O O . ARG B 1 154 ? -4.277 -19.422 -23.766 1 97.62 154 ARG B O 1
ATOM 3680 N N . ILE B 1 155 ? -5.453 -17.688 -23.109 1 97.56 155 ILE B N 1
ATOM 3681 C CA . ILE B 1 155 ? -6.391 -18.5 -22.359 1 97.56 155 ILE B CA 1
ATOM 3682 C C . ILE B 1 155 ? -7.312 -19.25 -23.312 1 97.56 155 ILE B C 1
ATOM 3684 O O . ILE B 1 155 ? -7.883 -18.656 -24.234 1 97.56 155 ILE B O 1
ATOM 3688 N N . VAL B 1 156 ? -7.527 -20.484 -23.078 1 97.44 156 VAL B N 1
ATOM 3689 C CA . VAL B 1 156 ? -8.445 -21.266 -23.906 1 97.44 156 VAL B CA 1
ATOM 3690 C C . VAL B 1 156 ? -9.57 -21.828 -23.031 1 97.44 156 VAL B C 1
ATOM 3692 O O . VAL B 1 156 ? -10.562 -22.344 -23.547 1 97.44 156 VAL B O 1
ATOM 3695 N N . GLY B 1 157 ? -9.438 -21.719 -21.734 1 96.62 157 GLY B N 1
ATOM 3696 C CA . GLY B 1 157 ? -10.438 -22.141 -20.75 1 96.62 157 GLY B CA 1
ATOM 3697 C C . GLY B 1 157 ? -10.141 -21.625 -19.359 1 96.62 157 GLY B C 1
ATOM 3698 O O . GLY B 1 157 ? -8.984 -21.531 -18.953 1 96.62 157 GLY B O 1
ATOM 3699 N N . GLU B 1 158 ? -11.148 -21.328 -18.594 1 96.75 158 GLU B N 1
ATOM 3700 C CA . GLU B 1 158 ? -10.969 -20.875 -17.219 1 96.75 158 GLU B CA 1
ATOM 3701 C C . GLU B 1 158 ? -12.211 -21.156 -16.375 1 96.75 158 GLU B C 1
ATOM 3703 O O . GLU B 1 158 ? -13.266 -21.5 -16.922 1 96.75 158 GLU B O 1
ATOM 3708 N N . THR B 1 159 ? -12.023 -21.047 -15.141 1 96.19 159 THR B N 1
ATOM 3709 C CA . THR B 1 159 ? -13.156 -21.281 -14.242 1 96.19 159 THR B CA 1
ATOM 3710 C C . THR B 1 159 ? -14.164 -20.141 -14.336 1 96.19 159 THR B C 1
ATOM 3712 O O . THR B 1 159 ? -13.781 -18.969 -14.469 1 96.19 159 THR B O 1
ATOM 3715 N N . ARG B 1 160 ? -15.359 -20.453 -14.242 1 93.62 160 ARG B N 1
ATOM 3716 C CA . ARG B 1 160 ? -16.453 -19.484 -14.305 1 93.62 160 ARG B CA 1
ATOM 3717 C C . ARG B 1 160 ? -16.797 -18.969 -12.914 1 93.62 160 ARG B C 1
ATOM 3719 O O . ARG B 1 160 ? -17.453 -17.922 -12.781 1 93.62 160 ARG B O 1
ATOM 3726 N N . ASP B 1 161 ? -16.391 -19.609 -11.977 1 94.62 161 ASP B N 1
ATOM 3727 C CA . ASP B 1 161 ? -16.719 -19.25 -10.602 1 94.62 161 ASP B CA 1
ATOM 3728 C C . ASP B 1 161 ? -15.484 -19.344 -9.703 1 94.62 161 ASP B C 1
ATOM 3730 O O . ASP B 1 161 ? -14.508 -18.609 -9.906 1 94.62 161 ASP B O 1
ATOM 3734 N N . ASP B 1 162 ? -15.422 -20.438 -8.875 1 92.81 162 ASP B N 1
ATOM 3735 C CA . ASP B 1 162 ? -14.328 -20.547 -7.918 1 92.81 162 ASP B CA 1
ATOM 3736 C C . ASP B 1 162 ? -13.125 -21.266 -8.531 1 92.81 162 ASP B C 1
ATOM 3738 O O . ASP B 1 162 ? -13.289 -22.219 -9.305 1 92.81 162 ASP B O 1
ATOM 3742 N N . ALA B 1 163 ? -11.969 -20.781 -8.141 1 95.69 163 ALA B N 1
ATOM 3743 C CA . ALA B 1 163 ? -10.766 -21.547 -8.477 1 95.69 163 ALA B CA 1
ATOM 3744 C C . ALA B 1 163 ? -10.664 -22.797 -7.625 1 95.69 163 ALA B C 1
ATOM 3746 O O . ALA B 1 163 ? -11.273 -22.891 -6.555 1 95.69 163 ALA B O 1
ATOM 3747 N N . VAL B 1 164 ? -9.945 -23.734 -8.164 1 96.94 164 VAL B N 1
ATOM 3748 C CA . VAL B 1 164 ? -9.844 -25.031 -7.5 1 96.94 164 VAL B CA 1
ATOM 3749 C C . VAL B 1 164 ? -9.203 -24.859 -6.125 1 96.94 164 VAL B C 1
ATOM 3751 O O . VAL B 1 164 ? -9.602 -25.516 -5.16 1 96.94 164 VAL B O 1
ATOM 3754 N N . GLY B 1 165 ? -8.164 -24 -6.051 1 94.75 165 GLY B N 1
ATOM 3755 C CA . GLY B 1 165 ? -7.535 -23.766 -4.762 1 94.75 165 GLY B CA 1
ATOM 3756 C C . GLY B 1 165 ? -8.492 -23.203 -3.729 1 94.75 165 GLY B C 1
ATOM 3757 O O . GLY B 1 165 ? -8.43 -23.562 -2.553 1 94.75 165 GLY B O 1
ATOM 3758 N N . GLU B 1 166 ? -9.328 -22.344 -4.102 1 93.69 166 GLU B N 1
ATOM 3759 C CA . GLU B 1 166 ? -10.352 -21.781 -3.223 1 93.69 166 GLU B CA 1
ATOM 3760 C C . GLU B 1 166 ? -11.32 -22.859 -2.752 1 93.69 166 GLU B C 1
ATOM 3762 O O . GLU B 1 166 ? -11.773 -22.844 -1.605 1 93.69 166 GLU B O 1
ATOM 3767 N N . ALA B 1 167 ? -11.656 -23.734 -3.621 1 95.94 167 ALA B N 1
ATOM 3768 C CA . ALA B 1 167 ? -12.516 -24.859 -3.252 1 95.94 167 ALA B CA 1
ATOM 3769 C C . ALA B 1 167 ? -11.875 -25.703 -2.162 1 95.94 167 ALA B C 1
ATOM 3771 O O . ALA B 1 167 ? -12.531 -26.078 -1.19 1 95.94 167 ALA B O 1
ATOM 3772 N N . TYR B 1 168 ? -10.625 -26.016 -2.326 1 96.25 168 TYR B N 1
ATOM 3773 C CA . TYR B 1 168 ? -9.883 -26.766 -1.313 1 96.25 168 TYR B CA 1
ATOM 3774 C C . TYR B 1 168 ? -9.93 -26.047 0.032 1 96.25 168 TYR B C 1
ATOM 3776 O O . TYR B 1 168 ? -10.195 -26.672 1.062 1 96.25 168 TYR B O 1
ATOM 3784 N N . ASP B 1 169 ? -9.719 -24.766 0.003 1 92.94 169 ASP B N 1
ATOM 3785 C CA . ASP B 1 169 ? -9.664 -24 1.244 1 92.94 169 ASP B CA 1
ATOM 3786 C C . ASP B 1 169 ? -11.039 -23.922 1.908 1 92.94 169 ASP B C 1
ATOM 3788 O O . ASP B 1 169 ? -11.148 -24.016 3.133 1 92.94 169 ASP B O 1
ATOM 3792 N N . LYS B 1 170 ? -12.062 -23.734 1.159 1 93.62 170 LYS B N 1
ATOM 3793 C CA . LYS B 1 170 ? -13.414 -23.641 1.7 1 93.62 170 LYS B CA 1
ATOM 3794 C C . LYS B 1 170 ? -13.836 -24.953 2.359 1 93.62 170 LYS B C 1
ATOM 3796 O O . LYS B 1 170 ? -14.383 -24.953 3.465 1 93.62 170 LYS B O 1
ATOM 3801 N N . VAL B 1 171 ? -13.641 -26 1.694 1 95.69 171 VAL B N 1
ATOM 3802 C CA . VAL B 1 171 ? -14.039 -27.281 2.25 1 95.69 171 VAL B CA 1
ATOM 3803 C C . VAL B 1 171 ? -13.18 -27.609 3.467 1 95.69 171 VAL B C 1
ATOM 3805 O O . VAL B 1 171 ? -13.656 -28.219 4.426 1 95.69 171 VAL B O 1
ATOM 3808 N N . GLY B 1 172 ? -11.898 -27.25 3.369 1 95 172 GLY B N 1
ATOM 3809 C CA . GLY B 1 172 ? -11.047 -27.406 4.539 1 95 172 GLY B CA 1
ATOM 3810 C C . GLY B 1 172 ? -11.586 -26.688 5.766 1 95 172 GLY B C 1
ATOM 3811 O O . GLY B 1 172 ? -11.602 -27.25 6.859 1 95 172 GLY B O 1
ATOM 3812 N N . ARG B 1 173 ? -12.008 -25.5 5.602 1 92.5 173 ARG B N 1
ATOM 3813 C CA . ARG B 1 173 ? -12.57 -24.703 6.691 1 92.5 173 ARG B CA 1
ATOM 3814 C C . ARG B 1 173 ? -13.805 -25.375 7.281 1 92.5 173 ARG B C 1
ATOM 3816 O O . ARG B 1 173 ? -13.984 -25.406 8.5 1 92.5 173 ARG B O 1
ATOM 3823 N N . VAL B 1 174 ? -14.609 -25.906 6.445 1 93.12 174 VAL B N 1
ATOM 3824 C CA . VAL B 1 174 ? -15.836 -26.578 6.859 1 93.12 174 VAL B CA 1
ATOM 3825 C C . VAL B 1 174 ? -15.484 -27.797 7.727 1 93.12 174 VAL B C 1
ATOM 3827 O O . VAL B 1 174 ? -16.203 -28.109 8.672 1 93.12 174 VAL B O 1
ATOM 3830 N N . MET B 1 175 ? -14.375 -28.344 7.473 1 94.06 175 MET B N 1
ATOM 3831 C CA . MET B 1 175 ? -13.938 -29.547 8.188 1 94.06 175 MET B CA 1
ATOM 3832 C C . MET B 1 175 ? -13.117 -29.172 9.414 1 94.06 175 MET B C 1
ATOM 3834 O O . MET B 1 175 ? -12.688 -30.031 10.172 1 94.06 175 MET B O 1
ATOM 3838 N N . GLY B 1 176 ? -12.828 -27.859 9.539 1 91.38 176 GLY B N 1
ATOM 3839 C CA . GLY B 1 176 ? -12.047 -27.391 10.672 1 91.38 176 GLY B CA 1
ATOM 3840 C C . GLY B 1 176 ? -10.547 -27.531 10.461 1 91.38 176 GLY B C 1
ATOM 3841 O O . GLY B 1 176 ? -9.781 -27.578 11.422 1 91.38 176 GLY B O 1
ATOM 3842 N N . LEU B 1 177 ? -10.156 -27.672 9.242 1 92.5 177 LEU B N 1
ATOM 3843 C CA . LEU B 1 177 ? -8.727 -27.766 8.945 1 92.5 177 LEU B CA 1
ATOM 3844 C C . LEU B 1 177 ? -8.078 -26.391 8.93 1 92.5 177 LEU B C 1
ATOM 3846 O O . LEU B 1 177 ? -8.75 -25.375 8.742 1 92.5 177 LEU B O 1
ATOM 3850 N N . THR B 1 178 ? -6.77 -26.422 9.133 1 88.75 178 THR B N 1
ATOM 3851 C CA . THR B 1 178 ? -6.02 -25.172 9.188 1 88.75 1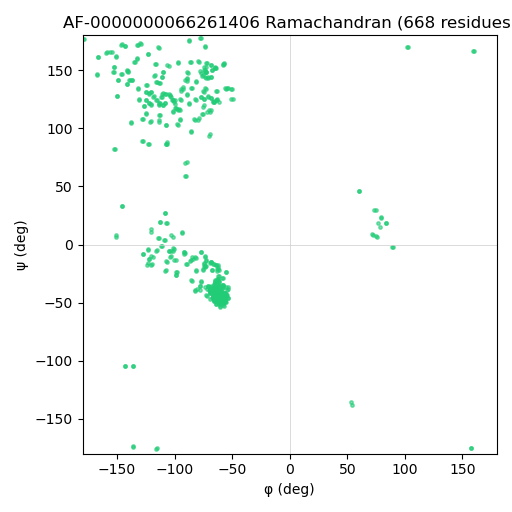78 THR B CA 1
ATOM 3852 C C . THR B 1 178 ? -5.703 -24.672 7.785 1 88.75 178 THR B C 1
ATOM 3854 O O . THR B 1 178 ? -5.363 -25.453 6.898 1 88.75 178 THR B O 1
ATOM 3857 N N . TYR B 1 179 ? -5.789 -23.406 7.535 1 87.81 179 TYR B N 1
ATOM 3858 C CA . TYR B 1 179 ? -5.414 -22.75 6.285 1 87.81 179 TYR B CA 1
ATOM 3859 C C . TYR B 1 179 ? -3.898 -22.703 6.133 1 87.81 179 TYR B C 1
ATOM 3861 O O . TYR B 1 179 ? -3.186 -22.359 7.082 1 87.81 179 TYR B O 1
ATOM 3869 N N . PRO B 1 180 ? -3.486 -22.859 4.938 1 88.31 180 PRO B N 1
ATOM 3870 C CA . PRO B 1 180 ? -4.16 -23.406 3.76 1 88.31 180 PRO B CA 1
ATOM 3871 C C . PRO B 1 180 ? -4.434 -24.906 3.879 1 88.31 180 PRO B C 1
ATOM 3873 O O . PRO B 1 180 ? -3.625 -25.641 4.453 1 88.31 180 PRO B O 1
ATOM 3876 N N . ALA B 1 181 ? -5.477 -25.438 3.271 1 92.69 181 ALA B N 1
ATOM 3877 C CA . ALA B 1 181 ? -5.957 -26.781 3.582 1 92.69 181 ALA B CA 1
ATOM 3878 C C . ALA B 1 181 ? -5.574 -27.766 2.484 1 92.69 181 ALA B C 1
ATOM 3880 O O . ALA B 1 181 ? -5.766 -28.984 2.635 1 92.69 181 ALA B O 1
ATOM 3881 N N . GLY B 1 182 ? -5.004 -27.297 1.425 1 93.75 182 GLY B N 1
ATOM 3882 C CA . GLY B 1 182 ? -4.723 -28.125 0.262 1 93.75 182 GLY B CA 1
ATOM 3883 C C . GLY B 1 182 ? -3.885 -29.344 0.588 1 93.75 182 GLY B C 1
ATOM 3884 O O . GLY B 1 182 ? -4.254 -30.469 0.239 1 93.75 182 GLY B O 1
ATOM 3885 N N . LYS B 1 183 ? -2.842 -29.078 1.303 1 93.75 183 LYS B N 1
ATOM 3886 C CA . LYS B 1 183 ? -1.91 -30.156 1.632 1 93.75 183 LYS B C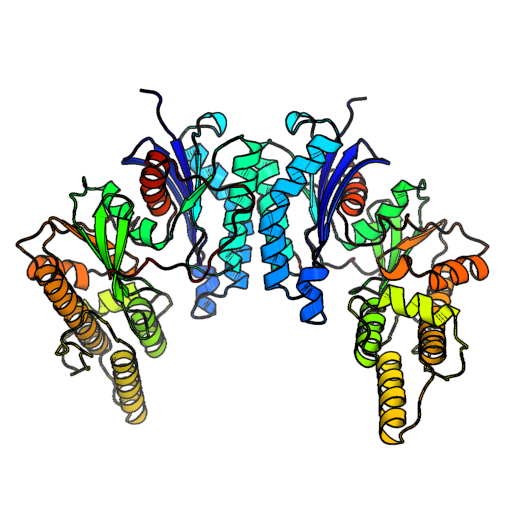A 1
ATOM 3887 C C . LYS B 1 183 ? -2.566 -31.188 2.539 1 93.75 183 LYS B C 1
ATOM 3889 O O . LYS B 1 183 ? -2.43 -32.406 2.314 1 93.75 183 LYS B O 1
ATOM 3894 N N . GLU B 1 184 ? -3.242 -30.719 3.492 1 95.88 184 GLU B N 1
ATOM 3895 C CA . GLU B 1 184 ? -3.881 -31.609 4.449 1 95.88 184 GLU B CA 1
ATOM 3896 C C . GLU B 1 184 ? -4.98 -32.438 3.785 1 95.88 184 GLU B C 1
ATOM 3898 O O . GLU B 1 184 ? -5.113 -33.625 4.051 1 95.88 184 GLU B O 1
ATOM 3903 N N . ILE B 1 185 ? -5.703 -31.875 2.986 1 97.38 185 ILE B N 1
ATOM 3904 C CA . ILE B 1 185 ? -6.766 -32.562 2.277 1 97.38 185 ILE B CA 1
ATOM 3905 C C . ILE B 1 185 ? -6.156 -33.656 1.374 1 97.38 185 ILE B C 1
ATOM 3907 O O . ILE B 1 185 ? -6.672 -34.75 1.295 1 97.38 185 ILE B O 1
ATOM 3911 N N . ASP B 1 186 ? -5.125 -33.312 0.701 1 97.69 186 ASP B N 1
ATOM 3912 C CA . ASP B 1 186 ? -4.426 -34.281 -0.157 1 97.69 186 ASP B CA 1
ATOM 3913 C C . ASP B 1 186 ? -3.955 -35.5 0.639 1 97.69 186 ASP B C 1
ATOM 3915 O O . ASP B 1 186 ? -4.121 -36.625 0.199 1 97.69 186 ASP B O 1
ATOM 3919 N N . GLN B 1 187 ? -3.422 -35.25 1.785 1 97.38 187 GLN B N 1
ATOM 3920 C CA . GLN B 1 187 ? -2.941 -36.312 2.646 1 97.38 187 GLN B CA 1
ATOM 3921 C C . GLN B 1 187 ? -4.094 -37.188 3.125 1 97.38 187 GLN B C 1
ATOM 3923 O O . GLN B 1 187 ? -4.012 -38.406 3.07 1 97.38 187 GLN B O 1
ATOM 3928 N N . LEU B 1 188 ? -5.098 -36.594 3.541 1 97.81 188 LEU B N 1
ATOM 3929 C CA . LEU B 1 188 ? -6.266 -37.344 4.023 1 97.81 188 LEU B CA 1
ATOM 3930 C C . LEU B 1 188 ? -6.918 -38.125 2.891 1 97.81 188 LEU B C 1
ATOM 3932 O O . LEU B 1 188 ? -7.391 -39.25 3.098 1 97.81 188 LEU B O 1
ATOM 3936 N N . ALA B 1 189 ? -6.957 -37.531 1.771 1 97.94 189 ALA B N 1
ATOM 3937 C CA . ALA B 1 189 ? -7.566 -38.156 0.612 1 97.94 189 ALA B CA 1
ATOM 3938 C C . ALA B 1 189 ? -6.887 -39.5 0.307 1 97.94 189 ALA B C 1
ATOM 3940 O O . ALA B 1 189 ? -7.543 -40.469 -0.101 1 97.94 189 ALA B O 1
ATOM 3941 N N . HIS B 1 190 ? -5.586 -39.656 0.513 1 97.75 190 HIS B N 1
ATOM 3942 C CA . HIS B 1 190 ? -4.82 -40.875 0.222 1 97.75 190 HIS B CA 1
ATOM 3943 C C . HIS B 1 190 ? -5.141 -41.969 1.223 1 97.75 190 HIS B C 1
ATOM 3945 O O . HIS B 1 190 ? -4.801 -43.156 0.995 1 97.75 190 HIS B O 1
ATOM 3951 N N . GLN B 1 191 ? -5.789 -41.562 2.287 1 97.81 191 GLN B N 1
ATOM 3952 C CA . GLN B 1 191 ? -6.125 -42.531 3.336 1 97.81 191 GLN B CA 1
ATOM 3953 C C . GLN B 1 191 ? -7.586 -42.969 3.244 1 97.81 191 GLN B C 1
ATOM 3955 O O . GLN B 1 191 ? -8.047 -43.781 4.039 1 97.81 191 GLN B O 1
ATOM 3960 N N . GLY B 1 192 ? -8.281 -42.375 2.316 1 97.69 192 GLY B N 1
ATOM 3961 C CA . GLY B 1 192 ? -9.711 -42.625 2.23 1 97.69 192 GLY B CA 1
ATOM 3962 C C . GLY B 1 192 ? -10.109 -43.312 0.937 1 97.69 192 GLY B C 1
ATOM 3963 O O . GLY B 1 192 ? -9.258 -43.781 0.188 1 97.69 192 GLY B O 1
ATOM 3964 N N . GLN B 1 193 ? -11.461 -43.469 0.815 1 97.44 193 GLN B N 1
ATOM 3965 C CA . GLN B 1 193 ? -12.062 -44.062 -0.381 1 97.44 193 GLN B CA 1
ATOM 3966 C C . GLN B 1 193 ? -13.102 -43.125 -0.989 1 97.44 193 GLN B C 1
ATOM 3968 O O . GLN B 1 193 ? -13.828 -42.438 -0.265 1 97.44 193 GLN B O 1
ATOM 3973 N N . ASP B 1 194 ? -13.023 -43.062 -2.285 1 97.25 194 ASP B N 1
ATOM 3974 C CA . ASP B 1 194 ? -14.023 -42.25 -2.996 1 97.25 194 ASP B CA 1
ATOM 3975 C C . ASP B 1 194 ? -15.398 -42.906 -2.926 1 97.25 194 ASP B C 1
ATOM 3977 O O . ASP B 1 194 ? -15.781 -43.688 -3.82 1 97.25 194 ASP B O 1
ATOM 3981 N N . ILE B 1 195 ? -16.219 -42.531 -1.948 1 96.94 195 ILE B N 1
ATOM 3982 C CA . ILE B 1 195 ? -17.469 -43.25 -1.736 1 96.94 195 ILE B CA 1
ATOM 3983 C C . ILE B 1 195 ? -18.641 -42.281 -1.816 1 96.94 195 ILE B C 1
ATOM 3985 O O . ILE B 1 195 ? -19.797 -42.688 -1.871 1 96.94 195 ILE B O 1
ATOM 3989 N N . TYR B 1 196 ? -18.375 -41.031 -1.725 1 95.88 196 TYR B N 1
ATOM 3990 C CA . TYR B 1 196 ? -19.422 -40.031 -1.867 1 95.88 196 TYR B CA 1
ATOM 3991 C C . TYR B 1 196 ? -19.516 -39.562 -3.309 1 95.88 196 TYR B C 1
ATOM 3993 O O . TYR B 1 196 ? -18.5 -39.281 -3.953 1 95.88 196 TYR B O 1
ATOM 4001 N N . ASP B 1 197 ? -20.703 -39.438 -3.854 1 93.44 197 ASP B N 1
ATOM 4002 C CA . ASP B 1 197 ? -20.938 -39.094 -5.254 1 93.44 197 ASP B CA 1
ATOM 4003 C C . ASP B 1 197 ? -21.062 -37.594 -5.434 1 93.44 197 ASP B C 1
ATOM 4005 O O . ASP B 1 197 ? -22.109 -37.094 -5.824 1 93.44 197 ASP B O 1
ATOM 4009 N N . PHE B 1 198 ? -19.938 -36.969 -5.266 1 97 198 PHE B N 1
ATOM 4010 C CA . PHE B 1 198 ? -19.938 -35.531 -5.465 1 97 198 PHE B CA 1
ATOM 4011 C C . PHE B 1 198 ? -20.062 -35.188 -6.945 1 97 198 PHE B C 1
ATOM 4013 O O . PHE B 1 198 ? -19.547 -35.906 -7.801 1 97 198 PHE B O 1
ATOM 4020 N N . PRO B 1 199 ? -20.672 -34.094 -7.262 1 96.69 199 PRO B N 1
ATOM 4021 C CA . PRO B 1 199 ? -20.891 -33.719 -8.664 1 96.69 199 PRO B CA 1
ATOM 4022 C C . PRO B 1 199 ? -19.594 -33.375 -9.383 1 96.69 199 PRO B C 1
ATOM 4024 O O . PRO B 1 199 ? -18.672 -32.812 -8.766 1 96.69 199 PRO B O 1
ATOM 4027 N N . ARG B 1 200 ? -19.484 -33.719 -10.633 1 96.75 200 ARG B N 1
ATOM 4028 C CA . ARG B 1 200 ? -18.438 -33.312 -11.562 1 96.75 200 ARG B CA 1
ATOM 4029 C C . ARG B 1 200 ? -18.984 -32.312 -12.594 1 96.75 200 ARG B C 1
ATOM 4031 O O . ARG B 1 200 ? -19.219 -32.688 -13.742 1 96.75 200 ARG B O 1
ATOM 4038 N N . ALA B 1 201 ? -18.938 -31.109 -12.195 1 92.31 201 ALA B N 1
ATOM 4039 C CA . ALA B 1 201 ? -19.594 -30.047 -12.977 1 92.31 201 ALA B CA 1
ATOM 4040 C C . ALA B 1 201 ? -18.938 -29.906 -14.352 1 92.31 201 ALA B C 1
ATOM 4042 O O . ALA B 1 201 ? -17.719 -29.969 -14.469 1 92.31 201 ALA B O 1
ATOM 4043 N N . MET B 1 202 ? -19.781 -29.859 -15.438 1 92.88 202 MET B N 1
ATOM 4044 C CA . MET B 1 202 ? -19.438 -29.469 -16.797 1 92.88 202 MET B CA 1
ATOM 4045 C C . MET B 1 202 ? -18.594 -30.531 -17.469 1 92.88 202 MET B C 1
ATOM 4047 O O . MET B 1 202 ? -17.984 -30.297 -18.531 1 92.88 202 MET B O 1
ATOM 4051 N N . ILE B 1 203 ? -18.438 -31.625 -16.875 1 92.31 203 ILE B N 1
ATOM 4052 C CA . ILE B 1 203 ? -17.562 -32.656 -17.391 1 92.31 203 ILE B CA 1
ATOM 4053 C C . ILE B 1 203 ? -18.062 -33.156 -18.75 1 92.31 203 ILE B C 1
ATOM 4055 O O . ILE B 1 203 ? -17.281 -33.625 -19.578 1 92.31 203 ILE B O 1
ATOM 4059 N N . LYS B 1 204 ? -19.375 -32.938 -19.047 1 91.94 204 LYS B N 1
ATOM 4060 C CA . LYS B 1 204 ? -19.953 -33.438 -20.281 1 91.94 204 LYS B CA 1
ATOM 4061 C C . LYS B 1 204 ? -20.109 -32.312 -21.312 1 91.94 204 LYS B C 1
ATOM 4063 O O . LYS B 1 204 ? -20.484 -32.562 -22.453 1 91.94 204 LYS B O 1
ATOM 4068 N N . GLU B 1 205 ? -19.812 -31.203 -20.844 1 92.38 205 GLU B N 1
ATOM 4069 C CA . GLU B 1 205 ? -19.969 -30.047 -21.734 1 92.38 205 GLU B CA 1
ATOM 4070 C C . GLU B 1 205 ? -18.812 -29.969 -22.734 1 92.38 205 GLU B C 1
ATOM 4072 O O . GLU B 1 205 ? -17.672 -30.328 -22.406 1 92.38 205 GLU B O 1
ATOM 4077 N N . ASP B 1 206 ? -19.203 -29.422 -23.891 1 92.44 206 ASP B N 1
ATOM 4078 C CA . ASP B 1 206 ? -18.188 -29.266 -24.938 1 92.44 206 ASP B CA 1
ATOM 4079 C C . ASP B 1 206 ? -17.5 -27.906 -24.844 1 92.44 206 ASP B C 1
ATOM 4081 O O . ASP B 1 206 ? -17.594 -27.094 -25.766 1 92.44 206 ASP B O 1
ATOM 4085 N N . ASN B 1 207 ? -16.922 -27.609 -23.828 1 94.81 207 ASN B N 1
ATOM 4086 C CA . ASN B 1 207 ? -16.125 -26.406 -23.578 1 94.81 207 ASN B CA 1
ATOM 4087 C C . ASN B 1 207 ? -14.953 -26.703 -22.641 1 94.81 207 ASN B C 1
ATOM 4089 O O . ASN B 1 207 ? -14.812 -27.828 -22.156 1 94.81 207 ASN B O 1
ATOM 4093 N N . LEU B 1 208 ? -14.125 -25.828 -22.484 1 97 208 LEU B N 1
ATOM 4094 C CA . LEU B 1 208 ? -12.93 -26.016 -21.672 1 97 208 LEU B CA 1
ATOM 4095 C C . LEU B 1 208 ? -13.031 -25.266 -20.344 1 97 208 LEU B C 1
ATOM 4097 O O . LEU B 1 208 ? -12.023 -25.031 -19.688 1 97 208 LEU B O 1
ATOM 4101 N N . GLU B 1 209 ? -14.242 -24.922 -19.969 1 96.75 209 GLU B N 1
ATOM 4102 C CA . GLU B 1 209 ? -14.469 -24.141 -18.75 1 96.75 209 GLU B CA 1
ATOM 4103 C C . GLU B 1 209 ? -14.578 -25.047 -17.531 1 96.75 209 GLU B C 1
ATOM 4105 O O . GLU B 1 209 ? -14.914 -26.234 -17.656 1 96.75 209 GLU B O 1
ATOM 4110 N N . PHE B 1 210 ? -14.312 -24.453 -16.391 1 97.38 210 PHE B N 1
ATOM 4111 C CA . PHE B 1 210 ? -14.383 -25.156 -15.117 1 97.38 210 PHE B CA 1
ATOM 4112 C C . PHE B 1 210 ? -15.453 -24.547 -14.219 1 97.38 210 PHE B C 1
ATOM 4114 O O . PHE B 1 210 ? -15.859 -23.406 -14.414 1 97.38 210 PHE B O 1
ATOM 4121 N N . SER B 1 211 ? -15.977 -25.281 -13.32 1 96.81 211 SER B N 1
ATOM 4122 C CA . SER B 1 211 ? -16.844 -24.828 -12.242 1 96.81 211 SER B CA 1
ATOM 4123 C C . SER B 1 211 ? -16.703 -25.719 -11.008 1 96.81 211 SER B C 1
ATOM 4125 O O . SER B 1 211 ? -16.781 -26.953 -11.102 1 96.81 211 SER B O 1
ATOM 4127 N N . PHE B 1 212 ? -16.453 -25.094 -9.867 1 96.88 212 PHE B N 1
ATOM 4128 C CA . PHE B 1 212 ? -16.25 -25.891 -8.664 1 96.88 212 PHE B CA 1
ATOM 4129 C C . PHE B 1 212 ? -17.234 -25.5 -7.574 1 96.88 212 PHE B C 1
ATOM 4131 O O . PHE B 1 212 ? -17.266 -26.109 -6.5 1 96.88 212 PHE B O 1
ATOM 4138 N N . SER B 1 213 ? -18.047 -24.469 -7.824 1 95.56 213 SER B N 1
ATOM 4139 C CA . SER B 1 213 ? -18.984 -23.969 -6.828 1 95.56 213 SER B CA 1
ATOM 4140 C C . SER B 1 213 ? -19.984 -25.047 -6.422 1 95.56 213 SER B C 1
ATOM 4142 O O . SER B 1 213 ? -20.312 -25.188 -5.242 1 95.56 213 SER B O 1
ATOM 4144 N N . GLY B 1 214 ? -20.531 -25.75 -7.43 1 95.31 214 GLY B N 1
ATOM 4145 C CA . GLY B 1 214 ? -21.453 -26.844 -7.137 1 95.31 214 GLY B CA 1
ATOM 4146 C C . GLY B 1 214 ? -20.828 -27.922 -6.266 1 95.31 214 GLY B C 1
ATOM 4147 O O . GLY B 1 214 ? -21.484 -28.469 -5.383 1 95.31 214 GLY B O 1
ATOM 4148 N N . LEU B 1 215 ? -19.641 -28.281 -6.57 1 96.12 215 LEU B N 1
ATOM 4149 C CA . LEU B 1 215 ? -18.891 -29.266 -5.781 1 96.12 215 LEU B CA 1
ATOM 4150 C C . LEU B 1 215 ? -18.734 -28.797 -4.34 1 96.12 215 LEU B C 1
ATOM 4152 O O . LEU B 1 215 ? -18.969 -29.562 -3.402 1 96.12 215 LEU B O 1
ATOM 4156 N N . LYS B 1 216 ? -18.328 -27.531 -4.078 1 95.44 216 LYS B N 1
ATOM 4157 C CA . LYS B 1 216 ? -18.203 -26.938 -2.75 1 95.44 216 LYS B CA 1
ATOM 4158 C C . LYS B 1 216 ? -19.516 -27.016 -1.979 1 95.44 216 LYS B C 1
ATOM 4160 O O . LYS B 1 216 ? -19.531 -27.438 -0.821 1 95.44 216 LYS B O 1
ATOM 4165 N N . SER B 1 217 ? -20.562 -26.656 -2.717 1 96.19 217 SER B N 1
ATOM 4166 C CA . SER B 1 217 ? -21.875 -26.641 -2.086 1 96.19 217 SER B CA 1
ATOM 4167 C C . SER B 1 217 ? -22.312 -28.062 -1.693 1 96.19 217 SER B C 1
ATOM 4169 O O . SER B 1 217 ? -22.844 -28.266 -0.602 1 96.19 217 SER B O 1
ATOM 4171 N N . ALA B 1 218 ? -22.203 -28.969 -2.549 1 97 218 ALA B N 1
ATOM 4172 C CA . ALA B 1 218 ? -22.562 -30.359 -2.281 1 97 218 ALA B CA 1
ATOM 4173 C C . ALA B 1 218 ? -21.797 -30.906 -1.078 1 97 218 ALA B C 1
ATOM 4175 O O . ALA B 1 218 ? -22.344 -31.625 -0.252 1 97 218 ALA B O 1
ATOM 4176 N N . PHE B 1 219 ? -20.531 -30.594 -0.993 1 97 219 PHE B N 1
ATOM 4177 C CA . PHE B 1 219 ? -19.688 -31.016 0.12 1 97 219 PHE B CA 1
ATOM 4178 C C . PHE B 1 219 ? -20.188 -30.422 1.433 1 97 219 PHE B C 1
ATOM 4180 O O . PHE B 1 219 ? -20.359 -31.156 2.418 1 97 219 PHE B O 1
ATOM 4187 N N . ILE B 1 220 ? -20.406 -29.125 1.39 1 95.88 220 ILE B N 1
ATOM 4188 C CA . ILE B 1 220 ? -20.859 -28.422 2.586 1 95.88 220 ILE B CA 1
ATOM 4189 C C . ILE B 1 220 ? -22.188 -29 3.055 1 95.88 220 ILE B C 1
ATOM 4191 O O . ILE B 1 220 ? -22.375 -29.25 4.246 1 95.88 220 ILE B O 1
ATOM 4195 N N . ASN B 1 221 ? -23.078 -29.188 2.127 1 96.06 221 ASN B N 1
ATOM 4196 C CA . ASN B 1 221 ? -24.391 -29.734 2.445 1 96.06 221 ASN B CA 1
ATOM 4197 C C . ASN B 1 221 ? -24.297 -31.125 3.051 1 96.06 221 ASN B C 1
ATOM 4199 O O . ASN B 1 221 ? -24.984 -31.438 4.023 1 96.06 221 ASN B O 1
ATOM 4203 N N . LEU B 1 222 ? -23.484 -31.953 2.502 1 96.06 222 LEU B N 1
ATOM 4204 C CA . LEU B 1 222 ? -23.297 -33.312 3.02 1 96.06 222 LEU B CA 1
ATOM 4205 C C . LEU B 1 222 ? -22.766 -33.281 4.449 1 96.06 222 LEU B C 1
ATOM 4207 O O . LEU B 1 222 ? -23.25 -34 5.32 1 96.06 222 LEU B O 1
ATOM 4211 N N . HIS B 1 223 ? -21.781 -32.469 4.66 1 94.25 223 HIS B N 1
ATOM 4212 C CA . HIS B 1 223 ? -21.156 -32.344 5.973 1 94.25 223 HIS B CA 1
ATOM 4213 C C . HIS B 1 223 ? -22.156 -31.797 7 1 94.25 223 HIS B C 1
ATOM 4215 O O . HIS B 1 223 ? -22.234 -32.312 8.117 1 94.25 223 HIS B O 1
ATOM 4221 N N . HIS B 1 224 ? -22.906 -30.812 6.598 1 93.06 224 HIS B N 1
ATOM 4222 C CA . HIS B 1 224 ? -23.891 -30.188 7.492 1 93.06 224 HIS B CA 1
ATOM 4223 C C . HIS B 1 224 ? -25.031 -31.141 7.816 1 93.06 224 HIS B C 1
ATOM 4225 O O . HIS B 1 224 ? -25.453 -31.234 8.969 1 93.06 224 HIS B O 1
ATOM 4231 N N . ASN B 1 225 ? -25.5 -31.75 6.824 1 94.62 225 ASN B N 1
ATOM 4232 C CA . ASN B 1 225 ? -26.578 -32.719 7.016 1 94.62 225 ASN B CA 1
ATOM 4233 C C . ASN B 1 225 ? -26.172 -33.844 7.957 1 94.62 225 ASN B C 1
ATOM 4235 O O . ASN B 1 225 ? -26.969 -34.25 8.805 1 94.62 225 ASN B O 1
ATOM 4239 N N . ALA B 1 226 ? -25.031 -34.344 7.797 1 93.19 226 ALA B N 1
ATOM 4240 C CA . ALA B 1 226 ? -24.531 -35.406 8.664 1 93.19 226 ALA B CA 1
ATOM 4241 C C . ALA B 1 226 ? -24.406 -34.906 10.109 1 93.19 226 ALA B C 1
ATOM 4243 O O . ALA B 1 226 ? -24.766 -35.656 11.039 1 93.19 226 ALA B O 1
ATOM 4244 N N . ARG B 1 227 ? -23.891 -33.75 10.336 1 89.75 227 ARG B N 1
ATOM 4245 C CA . ARG B 1 227 ? -23.766 -33.188 11.672 1 89.75 227 ARG B CA 1
ATOM 4246 C C . ARG B 1 227 ? -25.125 -33.031 12.336 1 89.75 227 ARG B C 1
ATOM 4248 O O . ARG B 1 227 ? -25.281 -33.312 13.523 1 89.75 227 ARG B O 1
ATOM 4255 N N . GLN B 1 228 ? -26.078 -32.594 11.547 1 91.62 228 GLN B N 1
ATOM 4256 C CA . GLN B 1 228 ? -27.438 -32.406 12.062 1 91.62 228 GLN B CA 1
ATOM 4257 C C . GLN B 1 228 ? -28.062 -33.719 12.477 1 91.62 228 GLN B C 1
ATOM 4259 O O . GLN B 1 228 ? -28.828 -33.781 13.438 1 91.62 228 GLN B O 1
ATOM 4264 N N . LYS B 1 229 ? -27.703 -34.75 11.844 1 94.69 229 LYS B N 1
ATOM 4265 C CA . LYS B 1 229 ? -28.266 -36.094 12.102 1 94.69 229 LYS B CA 1
ATOM 4266 C C . LYS B 1 229 ? -27.422 -36.844 13.133 1 94.69 229 LYS B C 1
ATOM 4268 O O . LYS B 1 229 ? -27.75 -37.969 13.492 1 94.69 229 LYS B O 1
ATOM 4273 N N . GLY B 1 230 ? -26.297 -36.219 13.445 1 91.38 230 GLY B N 1
ATOM 4274 C CA . GLY B 1 230 ? -25.406 -36.875 14.391 1 91.38 230 GLY B CA 1
ATOM 4275 C C . GLY B 1 230 ? -24.594 -37.969 13.773 1 91.38 230 GLY B C 1
ATOM 4276 O O . GLY B 1 230 ? -24.141 -38.906 14.477 1 91.38 230 GLY B O 1
ATOM 4277 N N . GLU B 1 231 ? -24.562 -37.969 12.555 1 91.19 231 GLU B N 1
ATOM 4278 C CA . GLU B 1 231 ? -23.766 -38.938 11.836 1 91.19 231 GLU B CA 1
ATOM 4279 C C . GLU B 1 231 ? -22.312 -38.469 11.711 1 91.19 231 GLU B C 1
ATOM 4281 O O . GLU B 1 231 ? -22.047 -37.312 11.5 1 91.19 231 GLU B O 1
ATOM 4286 N N . GLN B 1 232 ? -21.453 -39.469 12.008 1 88.75 232 GLN B N 1
ATOM 4287 C CA . GLN B 1 232 ? -20.031 -39.156 11.867 1 88.75 232 GLN B CA 1
ATOM 4288 C C . GLN B 1 232 ? -19.5 -39.594 10.508 1 88.75 232 GLN B C 1
ATOM 4290 O O . GLN B 1 232 ? -19.547 -40.781 10.18 1 88.75 232 GLN B O 1
ATOM 4295 N N . LEU B 1 233 ? -19.078 -38.625 9.727 1 92.5 233 LEU B N 1
ATOM 4296 C CA . LEU B 1 233 ? -18.469 -38.938 8.438 1 92.5 233 LEU B CA 1
ATOM 4297 C C . LEU B 1 233 ? -16.953 -39.125 8.586 1 92.5 233 LEU B C 1
ATOM 4299 O O . LEU B 1 233 ? -16.312 -38.438 9.367 1 92.5 233 LEU B O 1
ATOM 4303 N N . ARG B 1 234 ? -16.531 -40.062 7.887 1 94.62 234 ARG B N 1
ATOM 4304 C CA . ARG B 1 234 ? -15.094 -40.219 7.855 1 94.62 234 ARG B CA 1
ATOM 4305 C C . ARG B 1 234 ? -14.43 -39.156 6.996 1 94.62 234 ARG B C 1
ATOM 4307 O O . ARG B 1 234 ? -14.633 -39.125 5.781 1 94.62 234 ARG B O 1
ATOM 4314 N N . LEU B 1 235 ? -13.57 -38.406 7.645 1 94.81 235 LEU B N 1
ATOM 4315 C CA . LEU B 1 235 ? -12.93 -37.281 6.98 1 94.81 235 LEU B CA 1
ATOM 4316 C C . LEU B 1 235 ? -12.117 -37.719 5.773 1 94.81 235 LEU B C 1
ATOM 4318 O O . LEU B 1 235 ? -12.094 -37.062 4.742 1 94.81 235 LEU B O 1
ATOM 4322 N N . GLU B 1 236 ? -11.461 -38.844 5.977 1 97.56 236 GLU B N 1
ATOM 4323 C CA . GLU B 1 236 ? -10.617 -39.406 4.918 1 97.56 236 GLU B CA 1
ATOM 4324 C C . GLU B 1 236 ? -11.438 -39.719 3.67 1 97.56 236 GLU B C 1
ATOM 4326 O O . GLU B 1 236 ? -11.016 -39.438 2.551 1 97.56 236 GLU B O 1
ATOM 4331 N N . ASP B 1 237 ? -12.594 -40.219 3.846 1 97.81 237 ASP B N 1
ATOM 4332 C CA . ASP B 1 237 ? -13.461 -40.562 2.717 1 97.81 237 ASP B CA 1
ATOM 4333 C C . ASP B 1 237 ? -14.031 -39.281 2.074 1 97.81 237 ASP B C 1
ATOM 4335 O O . ASP B 1 237 ? -14.203 -39.25 0.855 1 97.81 237 ASP B O 1
ATOM 4339 N N . LEU B 1 238 ? -14.328 -38.312 2.885 1 96.88 238 LEU B N 1
ATOM 4340 C CA . LEU B 1 238 ? -14.805 -37.031 2.385 1 96.88 238 LEU B CA 1
ATOM 4341 C C . LEU B 1 238 ? -13.75 -36.375 1.502 1 96.88 238 LEU B C 1
ATOM 4343 O O . LEU B 1 238 ? -14.062 -35.906 0.401 1 96.88 238 LEU B O 1
ATOM 4347 N N . CYS B 1 239 ? -12.531 -36.406 1.991 1 97.94 239 CYS B N 1
ATOM 4348 C CA . CYS B 1 239 ? -11.422 -35.812 1.262 1 97.94 239 CYS B CA 1
ATOM 4349 C C . CYS B 1 239 ? -11.133 -36.562 -0.023 1 97.94 239 CYS B C 1
ATOM 4351 O O . CYS B 1 239 ? -10.891 -35.969 -1.07 1 97.94 239 CYS B O 1
ATOM 4353 N N . ALA B 1 240 ? -11.172 -37.844 0.088 1 98.25 240 ALA B N 1
ATOM 4354 C CA . ALA B 1 240 ? -10.914 -38.688 -1.078 1 98.25 240 ALA B CA 1
ATOM 4355 C C . ALA B 1 240 ? -11.953 -38.438 -2.17 1 98.25 240 ALA B C 1
ATOM 4357 O O . ALA B 1 240 ? -11.609 -38.312 -3.348 1 98.25 240 ALA B O 1
ATOM 4358 N N . SER B 1 241 ? -13.219 -38.375 -1.778 1 98.38 241 SER B N 1
ATOM 4359 C CA . SER B 1 241 ? -14.305 -38.188 -2.734 1 98.38 241 SER B CA 1
ATOM 4360 C C . SER B 1 241 ? -14.25 -36.781 -3.334 1 98.38 241 SER B C 1
ATOM 4362 O O . SER B 1 241 ? -14.5 -36.594 -4.531 1 98.38 241 SER B O 1
ATOM 4364 N N . PHE B 1 242 ? -13.977 -35.812 -2.494 1 98 242 PHE B N 1
ATOM 4365 C CA . PHE B 1 242 ? -13.844 -34.438 -2.963 1 98 242 PHE B CA 1
ATOM 4366 C C . PHE B 1 242 ? -12.711 -34.312 -3.98 1 98 242 PHE B C 1
ATOM 4368 O O . PHE B 1 242 ? -12.914 -33.781 -5.082 1 98 242 PHE B O 1
ATOM 4375 N N . GLN B 1 243 ? -11.531 -34.781 -3.615 1 98.31 243 GLN B N 1
ATOM 4376 C CA . GLN B 1 243 ? -10.359 -34.688 -4.477 1 98.31 243 GLN B CA 1
ATOM 4377 C C . GLN B 1 243 ? -10.562 -35.469 -5.773 1 98.31 243 GLN B C 1
ATOM 4379 O O . GLN B 1 243 ? -10.141 -35.031 -6.844 1 98.31 243 GLN B O 1
ATOM 4384 N N . ALA B 1 244 ? -11.219 -36.594 -5.676 1 97.94 244 ALA B N 1
ATOM 4385 C CA . ALA B 1 244 ? -11.508 -37.375 -6.875 1 97.94 244 ALA B CA 1
ATOM 4386 C C . ALA B 1 244 ? -12.344 -36.594 -7.867 1 97.94 244 ALA B C 1
ATOM 4388 O O . ALA B 1 244 ? -12.094 -36.625 -9.07 1 97.94 244 ALA B O 1
ATOM 4389 N N . ALA B 1 245 ? -13.312 -35.906 -7.332 1 98 245 ALA B N 1
ATOM 4390 C CA . ALA B 1 245 ? -14.156 -35.094 -8.188 1 98 245 ALA B CA 1
ATOM 4391 C C . ALA B 1 245 ? -13.352 -33.969 -8.852 1 98 245 ALA B C 1
ATOM 4393 O O . ALA B 1 245 ? -13.484 -33.719 -10.055 1 98 245 ALA B O 1
ATOM 4394 N N . VAL B 1 246 ? -12.539 -33.312 -8.055 1 97.94 246 VAL B N 1
ATOM 4395 C CA . VAL B 1 246 ? -11.695 -32.25 -8.562 1 97.94 246 VAL B CA 1
ATOM 4396 C C . VAL B 1 246 ? -10.781 -32.781 -9.664 1 97.94 246 VAL B C 1
ATOM 4398 O O . VAL B 1 246 ? -10.703 -32.188 -10.75 1 97.94 246 VAL B O 1
ATOM 4401 N N . LEU B 1 247 ? -10.148 -33.875 -9.438 1 97.81 247 LEU B N 1
ATOM 4402 C CA . LEU B 1 247 ? -9.164 -34.438 -10.352 1 97.81 247 LEU B CA 1
ATOM 4403 C C . LEU B 1 247 ? -9.828 -34.938 -11.641 1 97.81 247 LEU B C 1
ATOM 4405 O O . LEU B 1 247 ? -9.266 -34.781 -12.727 1 97.81 247 LEU B O 1
ATOM 4409 N N . ASP B 1 248 ? -11 -35.469 -11.508 1 97.62 248 ASP B N 1
ATOM 4410 C CA . ASP B 1 248 ? -11.75 -35.906 -12.688 1 97.62 248 ASP B CA 1
ATOM 4411 C C . ASP B 1 248 ? -12 -34.719 -13.625 1 97.62 248 ASP B C 1
ATOM 4413 O O . ASP B 1 248 ? -11.781 -34.812 -14.836 1 97.62 248 ASP B O 1
ATOM 4417 N N . ILE B 1 249 ? -12.398 -33.656 -13.031 1 97.56 249 ILE B N 1
ATOM 4418 C CA . ILE B 1 249 ? -12.734 -32.469 -13.812 1 97.56 249 ILE B CA 1
ATOM 4419 C C . ILE B 1 249 ? -11.477 -31.922 -14.484 1 97.56 249 ILE B C 1
ATOM 4421 O O . ILE B 1 249 ? -11.477 -31.656 -15.688 1 97.56 249 ILE B O 1
ATOM 4425 N N . LEU B 1 250 ? -10.398 -31.781 -13.734 1 97.94 250 LEU B N 1
ATOM 4426 C CA . LEU B 1 250 ? -9.156 -31.234 -14.266 1 97.94 250 LEU B CA 1
ATOM 4427 C C . LEU B 1 250 ? -8.617 -32.094 -15.398 1 97.94 250 LEU B C 1
ATOM 4429 O O . LEU B 1 250 ? -8.172 -31.594 -16.422 1 97.94 250 LEU B O 1
ATOM 4433 N N . MET B 1 251 ? -8.742 -33.438 -15.25 1 97.12 251 MET B N 1
ATOM 4434 C CA . MET B 1 251 ? -8.195 -34.375 -16.234 1 97.12 251 MET B CA 1
ATOM 4435 C C . MET B 1 251 ? -9.008 -34.344 -17.516 1 97.12 251 MET B C 1
ATOM 4437 O O . MET B 1 251 ? -8.445 -34.281 -18.609 1 97.12 251 MET B O 1
ATOM 4441 N N . VAL B 1 252 ? -10.289 -34.344 -17.391 1 97.25 252 VAL B N 1
ATOM 4442 C CA . VAL B 1 252 ? -11.156 -34.375 -18.562 1 97.25 252 VAL B CA 1
ATOM 4443 C C . VAL B 1 252 ? -10.961 -33.125 -19.391 1 97.25 252 VAL B C 1
ATOM 4445 O O . VAL B 1 252 ? -10.812 -33.188 -20.609 1 97.25 252 VAL B O 1
ATOM 4448 N N . LYS B 1 253 ? -10.945 -32.031 -18.75 1 97.69 253 LYS B N 1
ATOM 4449 C CA . LYS B 1 253 ? -10.805 -30.75 -19.453 1 97.69 253 LYS B CA 1
ATOM 4450 C C . LYS B 1 253 ? -9.414 -30.609 -20.062 1 97.69 253 LYS B C 1
ATOM 4452 O O . LYS B 1 253 ? -9.258 -30.062 -21.156 1 97.69 253 LYS B O 1
ATOM 4457 N N . THR B 1 254 ? -8.398 -31.062 -19.359 1 97.38 254 THR B N 1
ATOM 4458 C CA . THR B 1 254 ? -7.039 -31.016 -19.875 1 97.38 254 THR B CA 1
ATOM 4459 C C . THR B 1 254 ? -6.914 -31.875 -21.141 1 97.38 254 THR B C 1
ATOM 4461 O O . THR B 1 254 ? -6.344 -31.453 -22.141 1 97.38 254 THR B O 1
ATOM 4464 N N . LYS B 1 255 ? -7.445 -33.062 -21.094 1 96.62 255 LYS B N 1
ATOM 4465 C CA . LYS B 1 255 ? -7.406 -33.969 -22.234 1 96.62 255 LYS B CA 1
ATOM 4466 C C . LYS B 1 255 ? -8.156 -33.375 -23.422 1 96.62 255 LYS B C 1
ATOM 4468 O O . LYS B 1 255 ? -7.707 -33.5 -24.562 1 96.62 255 LYS B O 1
ATOM 4473 N N . LYS B 1 256 ? -9.305 -32.812 -23.094 1 97 256 LYS B N 1
ATOM 4474 C CA . LYS B 1 256 ? -10.07 -32.156 -24.141 1 97 256 LYS B CA 1
ATOM 4475 C C . LYS B 1 256 ? -9.258 -31.016 -24.781 1 97 256 LYS B C 1
ATOM 4477 O O . LYS B 1 256 ? -9.289 -30.844 -26.016 1 97 256 LYS B O 1
ATOM 4482 N N . ALA B 1 257 ? -8.594 -30.266 -24 1 97.31 257 ALA B N 1
ATOM 4483 C CA . ALA B 1 257 ? -7.77 -29.172 -24.5 1 97.31 257 ALA B CA 1
ATOM 4484 C C . ALA B 1 257 ? -6.625 -29.703 -25.359 1 97.31 257 ALA B C 1
ATOM 4486 O O . ALA B 1 257 ? -6.309 -29.125 -26.406 1 97.31 257 ALA B O 1
ATOM 4487 N N . LEU B 1 258 ? -6.02 -30.812 -24.922 1 96.81 258 LEU B N 1
ATOM 4488 C CA . LEU B 1 258 ? -4.914 -31.406 -25.672 1 96.81 258 LEU B CA 1
ATOM 4489 C C . LEU B 1 258 ? -5.383 -31.906 -27.031 1 96.81 258 LEU B C 1
ATOM 4491 O O . LEU B 1 258 ? -4.625 -31.875 -28 1 96.81 258 LEU B O 1
ATOM 4495 N N . ALA B 1 259 ? -6.582 -32.344 -27.047 1 95.62 259 ALA B N 1
ATOM 4496 C CA . ALA B 1 259 ? -7.152 -32.812 -28.312 1 95.62 259 ALA B CA 1
ATOM 4497 C C . ALA B 1 259 ? -7.434 -31.641 -29.25 1 95.62 259 ALA B C 1
ATOM 4499 O O . ALA B 1 259 ? -7.227 -31.734 -30.453 1 95.62 259 ALA B O 1
ATOM 4500 N N . ALA B 1 260 ? -7.867 -30.609 -28.688 1 95.88 260 ALA B N 1
ATOM 4501 C CA . ALA B 1 260 ? -8.25 -29.422 -29.469 1 95.88 260 ALA B CA 1
ATOM 4502 C C . ALA B 1 260 ? -7.02 -28.641 -29.922 1 95.88 260 ALA B C 1
ATOM 4504 O O . ALA B 1 260 ? -7.027 -28.031 -30.984 1 95.88 260 ALA B O 1
ATOM 4505 N N . TYR B 1 261 ? -6 -28.688 -29.109 1 95.75 261 TYR B N 1
ATOM 4506 C CA . TYR B 1 261 ? -4.773 -27.938 -29.359 1 95.75 261 TYR B CA 1
ATOM 4507 C C . TYR B 1 261 ? -3.555 -28.844 -29.281 1 95.75 261 TYR B C 1
ATOM 4509 O O . TYR B 1 261 ? -2.906 -28.938 -28.234 1 95.75 261 TYR B O 1
ATOM 4517 N N . PRO B 1 262 ? -3.236 -29.391 -30.391 1 92 262 PRO B N 1
ATOM 4518 C CA . PRO B 1 262 ? -2.062 -30.266 -30.328 1 92 262 PRO B CA 1
ATOM 4519 C C . PRO B 1 262 ? -0.785 -29.516 -29.953 1 92 262 PRO B C 1
ATOM 4521 O O . PRO B 1 262 ? -0.457 -28.5 -30.562 1 92 262 PRO B O 1
ATOM 4524 N N . VAL B 1 263 ? -0.139 -29.984 -28.922 1 96.19 263 VAL B N 1
ATOM 4525 C CA . VAL B 1 263 ? 1.058 -29.344 -28.406 1 96.19 263 VAL B CA 1
ATOM 4526 C C . VAL B 1 263 ? 2.152 -30.375 -28.172 1 96.19 263 VAL B C 1
ATOM 4528 O O . VAL B 1 263 ? 1.903 -31.578 -28.266 1 96.19 263 VAL B O 1
ATOM 4531 N N . LYS B 1 264 ? 3.33 -29.828 -27.859 1 95.06 264 LYS B N 1
ATOM 4532 C CA . LYS B 1 264 ? 4.48 -30.688 -27.625 1 95.06 264 LYS B CA 1
ATOM 4533 C C . LYS B 1 264 ? 4.707 -30.922 -26.141 1 95.06 264 LYS B C 1
ATOM 4535 O O . LYS B 1 264 ? 5.344 -31.906 -25.75 1 95.06 264 LYS B O 1
ATOM 4540 N N . THR B 1 265 ? 4.23 -30.047 -25.406 1 97.06 265 THR B N 1
ATOM 4541 C CA . THR B 1 265 ? 4.492 -30.047 -23.969 1 97.06 265 THR B CA 1
ATOM 4542 C C . THR B 1 265 ? 3.246 -29.641 -23.203 1 97.06 265 THR B C 1
ATOM 4544 O O . THR B 1 265 ? 2.508 -28.75 -23.625 1 97.06 265 THR B O 1
ATOM 4547 N N . LEU B 1 266 ? 2.963 -30.312 -22.109 1 98.19 266 LEU B N 1
ATOM 4548 C CA . LEU B 1 266 ? 1.959 -29.906 -21.125 1 98.19 266 LEU B CA 1
ATOM 4549 C C . LEU B 1 266 ? 2.617 -29.469 -19.828 1 98.19 266 LEU B C 1
ATOM 4551 O O . LEU B 1 266 ? 3.383 -30.219 -19.219 1 98.19 266 LEU B O 1
ATOM 4555 N N . VAL B 1 267 ? 2.371 -28.203 -19.438 1 98.31 267 VAL B N 1
ATOM 4556 C CA . VAL B 1 267 ? 2.92 -27.688 -18.188 1 98.31 267 VAL B CA 1
ATOM 4557 C C . VAL B 1 267 ? 1.819 -27.609 -17.125 1 98.31 267 VAL B C 1
ATOM 4559 O O . VAL B 1 267 ? 0.711 -27.156 -17.406 1 98.31 267 VAL B O 1
ATOM 4562 N N . ILE B 1 268 ? 2.064 -28.156 -15.945 1 98.25 268 ILE B N 1
ATOM 4563 C CA . ILE B 1 268 ? 1.176 -28.016 -14.797 1 98.25 268 ILE B CA 1
ATOM 4564 C C . ILE B 1 268 ? 1.811 -27.094 -13.758 1 98.25 268 ILE B C 1
ATOM 4566 O O . ILE B 1 268 ? 2.926 -27.344 -13.297 1 98.25 268 ILE B O 1
ATOM 4570 N N . ALA B 1 269 ? 1.107 -26.016 -13.43 1 97.19 269 ALA B N 1
ATOM 4571 C CA . ALA B 1 269 ? 1.723 -25.047 -12.523 1 97.19 269 ALA B CA 1
ATOM 4572 C C . ALA B 1 269 ? 0.689 -24.453 -11.578 1 97.19 269 ALA B C 1
ATOM 4574 O O . ALA B 1 269 ? -0.511 -24.688 -11.719 1 97.19 269 ALA B O 1
ATOM 4575 N N . GLY B 1 270 ? 1.232 -23.703 -10.594 1 95.31 270 GLY B N 1
ATOM 4576 C CA . GLY B 1 270 ? 0.399 -23.156 -9.539 1 95.31 270 GLY B CA 1
ATOM 4577 C C . GLY B 1 270 ? 0.494 -23.922 -8.234 1 95.31 270 GLY B C 1
ATOM 4578 O O . GLY B 1 270 ? 1.027 -25.031 -8.211 1 95.31 270 GLY B O 1
ATOM 4579 N N . GLY B 1 271 ? -0.071 -23.344 -7.234 1 93.19 271 GLY B N 1
ATOM 4580 C CA . GLY B 1 271 ? 0.034 -23.953 -5.914 1 93.19 271 GLY B CA 1
ATOM 4581 C C . GLY B 1 271 ? -0.571 -25.328 -5.836 1 93.19 271 GLY B C 1
ATOM 4582 O O . GLY B 1 271 ? -0.05 -26.203 -5.137 1 93.19 271 GLY B O 1
ATOM 4583 N N . VAL B 1 272 ? -1.64 -25.562 -6.508 1 94.56 272 VAL B N 1
ATOM 4584 C CA . VAL B 1 272 ? -2.354 -26.844 -6.461 1 94.56 272 VAL B CA 1
ATOM 4585 C C . VAL B 1 272 ? -1.578 -27.891 -7.246 1 94.56 272 VAL B C 1
ATOM 4587 O O . VAL B 1 272 ? -1.833 -29.094 -7.105 1 94.56 272 VAL B O 1
ATOM 4590 N N . ALA B 1 273 ? -0.648 -27.484 -8.078 1 95.06 273 ALA B N 1
ATOM 4591 C CA . ALA B 1 273 ? 0.195 -28.438 -8.812 1 95.06 273 ALA B CA 1
ATOM 4592 C C . ALA B 1 273 ? 1.057 -29.25 -7.863 1 95.06 273 ALA B C 1
ATOM 4594 O O . ALA B 1 273 ? 1.604 -30.297 -8.25 1 95.06 273 ALA B O 1
ATOM 4595 N N . ALA B 1 274 ? 1.201 -28.766 -6.648 1 93.19 274 ALA B N 1
ATOM 4596 C CA . ALA B 1 274 ? 1.938 -29.5 -5.621 1 93.19 274 ALA B CA 1
ATOM 4597 C C . ALA B 1 274 ? 1.132 -30.688 -5.105 1 93.19 274 ALA B C 1
ATOM 4599 O O . ALA B 1 274 ? 1.667 -31.562 -4.414 1 93.19 274 ALA B O 1
ATOM 4600 N N . ASN B 1 275 ? -0.127 -30.828 -5.43 1 95.44 275 ASN B N 1
ATOM 4601 C CA . ASN B 1 275 ? -1.016 -31.906 -5 1 95.44 275 ASN B CA 1
ATOM 4602 C C . ASN B 1 275 ? -0.545 -33.25 -5.512 1 95.44 275 ASN B C 1
ATOM 4604 O O . ASN B 1 275 ? -0.398 -33.469 -6.719 1 95.44 275 ASN B O 1
ATOM 4608 N N . GLN B 1 276 ? -0.366 -34.156 -4.574 1 96 276 GLN B N 1
ATOM 4609 C CA . GLN B 1 276 ? 0.14 -35.469 -4.93 1 96 276 GLN B CA 1
ATOM 4610 C C . GLN B 1 276 ? -0.87 -36.219 -5.781 1 96 276 GLN B C 1
ATOM 4612 O O . GLN B 1 276 ? -0.492 -36.938 -6.723 1 96 276 GLN B O 1
ATOM 4617 N N . GLY B 1 277 ? -2.08 -36.188 -5.41 1 96.62 277 GLY B N 1
ATOM 4618 C CA . GLY B 1 277 ? -3.123 -36.844 -6.195 1 96.62 277 GLY B CA 1
ATOM 4619 C C . GLY B 1 277 ? -3.148 -36.375 -7.641 1 96.62 277 GLY B C 1
ATOM 4620 O O . GLY B 1 277 ? -3.305 -37.188 -8.555 1 96.62 277 GLY B O 1
ATOM 4621 N N . LEU B 1 278 ? -3.01 -35.125 -7.82 1 97.19 278 LEU B N 1
ATOM 4622 C CA . LEU B 1 278 ? -2.982 -34.562 -9.172 1 97.19 278 LEU B CA 1
ATOM 4623 C C . LEU B 1 278 ? -1.796 -35.125 -9.953 1 97.19 278 LEU B C 1
ATOM 4625 O O . LEU B 1 278 ? -1.944 -35.531 -11.109 1 97.19 278 LEU B O 1
ATOM 4629 N N . ARG B 1 279 ? -0.641 -35.094 -9.375 1 95.88 279 ARG B N 1
ATOM 4630 C CA . ARG B 1 279 ? 0.577 -35.594 -10.023 1 95.88 279 ARG B CA 1
ATOM 4631 C C . ARG B 1 279 ? 0.447 -37.062 -10.406 1 95.88 279 ARG B C 1
ATOM 4633 O O . ARG B 1 279 ? 0.848 -37.438 -11.508 1 95.88 279 ARG B O 1
ATOM 4640 N N . GLU B 1 280 ? -0.107 -37.812 -9.562 1 96.62 280 GLU B N 1
ATOM 4641 C CA . GLU B 1 280 ? -0.313 -39.25 -9.82 1 96.62 280 GLU B CA 1
ATOM 4642 C C . GLU B 1 280 ? -1.286 -39.469 -10.977 1 96.62 280 GLU B C 1
ATOM 4644 O O . GLU B 1 280 ? -1.044 -40.281 -11.859 1 96.62 280 GLU B O 1
ATOM 4649 N N . ARG B 1 281 ? -2.32 -38.75 -10.93 1 96.88 281 ARG B N 1
ATOM 4650 C CA . ARG B 1 281 ? -3.324 -38.875 -11.984 1 96.88 281 ARG B CA 1
ATOM 4651 C C . ARG B 1 281 ? -2.75 -38.469 -13.336 1 96.88 281 ARG B C 1
ATOM 4653 O O . ARG B 1 281 ? -3.096 -39.062 -14.359 1 96.88 281 ARG B O 1
ATOM 4660 N N . LEU B 1 282 ? -1.998 -37.438 -13.375 1 96.69 282 LEU B N 1
ATOM 4661 C CA . LEU B 1 282 ? -1.36 -36.969 -14.609 1 96.69 282 LEU B CA 1
ATOM 4662 C C . LEU B 1 282 ? -0.455 -38.062 -15.188 1 96.69 282 LEU B C 1
ATOM 4664 O O . LEU B 1 282 ? -0.487 -38.312 -16.391 1 96.69 282 LEU B O 1
ATOM 4668 N N . LYS B 1 283 ? 0.339 -38.625 -14.336 1 94.44 283 LYS B N 1
ATOM 4669 C CA . LYS B 1 283 ? 1.242 -39.719 -14.75 1 94.44 283 LYS B CA 1
ATOM 4670 C C . LYS B 1 283 ? 0.466 -40.906 -15.312 1 94.44 283 LYS B C 1
ATOM 4672 O O . LYS B 1 283 ? 0.901 -41.531 -16.266 1 94.44 283 LYS B O 1
ATOM 4677 N N . GLU B 1 284 ? -0.59 -41.125 -14.758 1 95.06 284 GLU B N 1
ATOM 4678 C CA . GLU B 1 284 ? -1.394 -42.312 -15.125 1 95.06 284 GLU B CA 1
ATOM 4679 C C . GLU B 1 284 ? -2.184 -42.031 -16.406 1 95.06 284 GLU B C 1
ATOM 4681 O O . GLU B 1 284 ? -2.295 -42.906 -17.266 1 95.06 284 GLU B O 1
ATOM 4686 N N . ASP B 1 285 ? -2.676 -40.875 -16.547 1 95.25 285 ASP B N 1
ATOM 4687 C CA . ASP B 1 285 ? -3.701 -40.625 -17.547 1 95.25 285 ASP B CA 1
ATOM 4688 C C . ASP B 1 285 ? -3.102 -40 -18.812 1 95.25 285 ASP B C 1
ATOM 4690 O O . ASP B 1 285 ? -3.703 -40.031 -19.875 1 95.25 285 ASP B O 1
ATOM 4694 N N . ILE B 1 286 ? -2.041 -39.344 -18.672 1 94.31 286 ILE B N 1
ATOM 4695 C CA . ILE B 1 286 ? -1.441 -38.625 -19.797 1 94.31 286 ILE B CA 1
ATOM 4696 C C . ILE B 1 286 ? -0.103 -39.281 -20.156 1 94.31 286 ILE B C 1
ATOM 4698 O O . ILE B 1 286 ? 0.916 -39 -19.516 1 94.31 286 ILE B O 1
ATOM 4702 N N . LYS B 1 287 ? 0.027 -40.031 -21.234 1 90.94 287 LYS B N 1
ATOM 4703 C CA . LYS B 1 287 ? 1.211 -40.812 -21.531 1 90.94 287 LYS B CA 1
ATOM 4704 C C . LYS B 1 287 ? 1.848 -40.375 -22.859 1 90.94 287 LYS B C 1
ATOM 4706 O O . LYS B 1 287 ? 3.027 -40.625 -23.094 1 90.94 287 LYS B O 1
ATOM 4711 N N . ASP B 1 288 ? 1.163 -39.688 -23.672 1 90.62 288 ASP B N 1
ATOM 4712 C CA . ASP B 1 288 ? 1.609 -39.438 -25.047 1 90.62 288 ASP B CA 1
ATOM 4713 C C . ASP B 1 288 ? 2.203 -38.062 -25.203 1 90.62 288 ASP B C 1
ATOM 4715 O O . ASP B 1 288 ? 2.414 -37.562 -26.312 1 90.62 288 ASP B O 1
ATOM 4719 N N . ILE B 1 289 ? 2.357 -37.375 -24.125 1 93.94 289 ILE B N 1
ATOM 4720 C CA . ILE B 1 289 ? 2.893 -36.031 -24.203 1 93.94 289 ILE B CA 1
ATOM 4721 C C . ILE B 1 289 ? 3.84 -35.781 -23.031 1 93.94 289 ILE B C 1
ATOM 4723 O O . ILE B 1 289 ? 3.705 -36.406 -21.969 1 93.94 289 ILE B O 1
ATOM 4727 N N . ASN B 1 290 ? 4.816 -34.938 -23.266 1 95.44 290 ASN B N 1
ATOM 4728 C CA . ASN B 1 290 ? 5.746 -34.562 -22.203 1 95.44 290 ASN B CA 1
ATOM 4729 C C . ASN B 1 290 ? 5.082 -33.656 -21.172 1 95.44 290 ASN B C 1
ATOM 4731 O O . ASN B 1 290 ? 4.66 -32.562 -21.484 1 95.44 290 ASN B O 1
ATOM 4735 N N . VAL B 1 291 ? 4.949 -34.156 -19.969 1 97.12 291 VAL B N 1
ATOM 4736 C CA . VAL B 1 291 ? 4.352 -33.375 -18.891 1 97.12 291 VAL B CA 1
ATOM 4737 C C . VAL B 1 291 ? 5.445 -32.812 -18 1 97.12 291 VAL B C 1
ATOM 4739 O O . VAL B 1 291 ? 6.301 -33.531 -17.484 1 97.12 291 VAL B O 1
ATOM 4742 N N . VAL B 1 292 ? 5.441 -31.469 -17.875 1 97.31 292 VAL B N 1
ATOM 4743 C CA . VAL B 1 292 ? 6.438 -30.797 -17.047 1 97.31 292 VAL B CA 1
ATOM 4744 C C . VAL B 1 292 ? 5.762 -30.141 -15.844 1 97.31 292 VAL B C 1
ATOM 4746 O O . VAL B 1 292 ? 4.855 -29.328 -15.992 1 97.31 292 VAL B O 1
ATOM 4749 N N . ILE B 1 293 ? 6.133 -30.5 -14.648 1 96.88 293 ILE B N 1
ATOM 4750 C CA . ILE B 1 293 ? 5.668 -29.922 -13.398 1 96.88 293 ILE B CA 1
ATOM 4751 C C . ILE B 1 293 ? 6.852 -29.344 -12.617 1 96.88 293 ILE B C 1
ATOM 4753 O O . ILE B 1 293 ? 7.773 -30.078 -12.25 1 96.88 293 ILE B O 1
ATOM 4757 N N . PRO B 1 294 ? 6.82 -28.094 -12.352 1 95.81 294 PRO B N 1
ATOM 4758 C CA . PRO B 1 294 ? 7.934 -27.516 -11.594 1 95.81 294 PRO B CA 1
ATOM 4759 C C . PRO B 1 294 ? 8.133 -28.172 -10.234 1 95.81 294 PRO B C 1
ATOM 4761 O O . PRO B 1 294 ? 7.211 -28.797 -9.703 1 95.81 294 PRO B O 1
ATOM 4764 N N . PRO B 1 295 ? 9.391 -28.078 -9.734 1 94.81 295 PRO B N 1
ATOM 4765 C CA . PRO B 1 295 ? 9.625 -28.578 -8.375 1 94.81 295 PRO B CA 1
ATOM 4766 C C . PRO B 1 295 ? 8.719 -27.906 -7.34 1 94.81 295 PRO B C 1
ATOM 4768 O O . PRO B 1 295 ? 8.305 -26.766 -7.527 1 94.81 295 PRO B O 1
ATOM 4771 N N . LEU B 1 296 ? 8.5 -28.578 -6.254 1 92.62 296 LEU B N 1
ATOM 4772 C CA . LEU B 1 296 ? 7.57 -28.141 -5.219 1 92.62 296 LEU B CA 1
ATOM 4773 C C . LEU B 1 296 ? 7.914 -26.734 -4.742 1 92.62 296 LEU B C 1
ATOM 4775 O O . LEU B 1 296 ? 7.023 -25.906 -4.512 1 92.62 296 LEU B O 1
ATOM 4779 N N . ARG B 1 297 ? 9.188 -26.391 -4.664 1 92.38 297 ARG B N 1
ATOM 4780 C CA . ARG B 1 297 ? 9.656 -25.109 -4.145 1 92.38 297 ARG B CA 1
ATOM 4781 C C . ARG B 1 297 ? 9.273 -23.969 -5.086 1 92.38 297 ARG B C 1
ATOM 4783 O O . ARG B 1 297 ? 9.336 -22.797 -4.707 1 92.38 297 ARG B O 1
ATOM 4790 N N . LEU B 1 298 ? 8.883 -24.297 -6.297 1 96.12 298 LEU B N 1
ATOM 4791 C CA . LEU B 1 298 ? 8.555 -23.281 -7.277 1 96.12 298 LEU B CA 1
ATOM 4792 C C . LEU B 1 298 ? 7.074 -23.312 -7.637 1 96.12 298 LEU B C 1
ATOM 4794 O O . LEU B 1 298 ? 6.621 -22.578 -8.516 1 96.12 298 LEU B O 1
ATOM 4798 N N . CYS B 1 299 ? 6.289 -24.156 -6.949 1 94.5 299 CYS B N 1
ATOM 4799 C CA . CYS B 1 299 ? 4.867 -24.281 -7.254 1 94.5 299 CYS B CA 1
ATOM 4800 C C . CYS B 1 299 ? 4.066 -23.172 -6.578 1 94.5 299 CYS B C 1
ATOM 4802 O O . CYS B 1 299 ? 3.129 -22.641 -7.164 1 94.5 299 CYS B O 1
ATOM 4804 N N . GLY B 1 300 ? 4.457 -22.875 -5.336 1 93.25 300 GLY B N 1
ATOM 4805 C CA . GLY B 1 300 ? 3.807 -21.766 -4.645 1 93.25 300 GLY B CA 1
ATOM 4806 C C . GLY B 1 300 ? 4.293 -20.406 -5.102 1 93.25 300 GLY B C 1
ATOM 4807 O O . GLY B 1 300 ? 5.156 -20.312 -5.977 1 93.25 300 GLY B O 1
ATOM 4808 N N . ASP B 1 301 ? 3.707 -19.453 -4.547 1 95.81 301 ASP B N 1
ATOM 4809 C CA . ASP B 1 301 ? 4.105 -18.094 -4.91 1 95.81 301 ASP B CA 1
ATOM 4810 C C . ASP B 1 301 ? 5.539 -17.812 -4.465 1 95.81 301 ASP B C 1
ATOM 4812 O O . ASP B 1 301 ? 5.871 -17.969 -3.291 1 95.81 301 ASP B O 1
ATOM 4816 N N . ASN B 1 302 ? 6.379 -17.453 -5.375 1 97.75 302 ASN B N 1
ATOM 4817 C CA . ASN B 1 302 ? 7.773 -17.125 -5.098 1 97.75 302 ASN B CA 1
ATOM 4818 C C . ASN B 1 302 ? 8.375 -16.266 -6.207 1 97.75 302 ASN B C 1
ATOM 4820 O O . ASN B 1 302 ? 7.859 -16.234 -7.324 1 97.75 302 ASN B O 1
ATOM 4824 N N . ALA B 1 303 ? 9.5 -15.695 -5.883 1 98.81 303 ALA B N 1
ATOM 4825 C CA . ALA B 1 303 ? 10.117 -14.773 -6.84 1 98.81 303 ALA B CA 1
ATOM 4826 C C . ALA B 1 303 ? 10.898 -15.539 -7.906 1 98.81 303 ALA B C 1
ATOM 4828 O O . ALA B 1 303 ? 11.203 -14.992 -8.969 1 98.81 303 ALA B O 1
ATOM 4829 N N . GLY B 1 304 ? 11.289 -16.75 -7.59 1 98.56 304 GLY B N 1
ATOM 4830 C CA . GLY B 1 304 ? 11.945 -17.562 -8.609 1 98.56 304 GLY B CA 1
ATOM 4831 C C . GLY B 1 304 ? 11.117 -17.719 -9.867 1 98.56 304 GLY B C 1
ATOM 4832 O O . GLY B 1 304 ? 11.641 -17.578 -10.977 1 98.56 304 GLY B O 1
ATOM 4833 N N . MET B 1 305 ? 9.836 -17.984 -9.68 1 98.19 305 MET B N 1
ATOM 4834 C CA . MET B 1 305 ? 8.961 -18.156 -10.836 1 98.19 305 MET B CA 1
ATOM 4835 C C . MET B 1 305 ? 8.875 -16.859 -11.641 1 98.19 305 MET B C 1
ATOM 4837 O O . MET B 1 305 ? 8.828 -16.891 -12.875 1 98.19 305 MET B O 1
ATOM 4841 N N . ILE B 1 306 ? 8.93 -15.758 -10.945 1 98.75 306 ILE B N 1
ATOM 4842 C CA . ILE B 1 306 ? 8.875 -14.453 -11.586 1 98.75 306 ILE B CA 1
ATOM 4843 C C . ILE B 1 306 ? 10.156 -14.211 -12.375 1 98.75 306 ILE B C 1
ATOM 4845 O O . ILE B 1 306 ? 10.117 -13.664 -13.484 1 98.75 306 ILE B O 1
ATOM 4849 N N . ALA B 1 307 ? 11.266 -14.625 -11.844 1 98.75 307 ALA B N 1
ATOM 4850 C CA . ALA B 1 307 ? 12.562 -14.461 -12.5 1 98.75 307 ALA B CA 1
ATOM 4851 C C . ALA B 1 307 ? 12.602 -15.211 -13.828 1 98.75 307 ALA B C 1
ATOM 4853 O O . ALA B 1 307 ? 13.125 -14.695 -14.82 1 98.75 307 ALA B O 1
ATOM 4854 N N . TYR B 1 308 ? 12.07 -16.391 -13.844 1 98.38 308 TYR B N 1
ATOM 4855 C CA . TYR B 1 308 ? 12.055 -17.172 -15.07 1 98.38 308 TYR B CA 1
ATOM 4856 C C . TYR B 1 308 ? 11.203 -16.484 -16.141 1 98.38 308 TYR B C 1
ATOM 4858 O O . TYR B 1 308 ? 11.609 -16.422 -17.312 1 98.38 308 TYR B O 1
ATOM 4866 N N . ALA B 1 309 ? 10.031 -16 -15.758 1 98.38 309 ALA B N 1
ATOM 4867 C CA . ALA B 1 309 ? 9.203 -15.266 -16.703 1 98.38 309 ALA B CA 1
ATOM 4868 C C . ALA B 1 309 ? 9.891 -13.984 -17.156 1 98.38 309 ALA B C 1
ATOM 4870 O O . ALA B 1 309 ? 9.789 -13.594 -18.328 1 98.38 309 ALA B O 1
ATOM 4871 N N . ALA B 1 310 ? 10.609 -13.375 -16.281 1 98.69 310 ALA B N 1
ATOM 4872 C CA . ALA B 1 310 ? 11.297 -12.117 -16.562 1 98.69 310 ALA B CA 1
ATOM 4873 C C . ALA B 1 310 ? 12.391 -12.32 -17.609 1 98.69 310 ALA B C 1
ATOM 4875 O O . ALA B 1 310 ? 12.664 -11.43 -18.406 1 98.69 310 ALA B O 1
ATOM 4876 N N . ALA B 1 311 ? 13.023 -13.461 -17.578 1 97.88 311 ALA B N 1
ATOM 4877 C CA . ALA B 1 311 ? 14.062 -13.758 -18.562 1 97.88 311 ALA B CA 1
ATOM 4878 C C . ALA B 1 311 ? 13.5 -13.711 -19.984 1 97.88 311 ALA B C 1
ATOM 4880 O O . ALA B 1 311 ? 14.141 -13.18 -20.891 1 97.88 311 ALA B O 1
ATOM 4881 N N . VAL B 1 312 ? 12.359 -14.227 -20.141 1 97.38 312 VAL B N 1
ATOM 4882 C CA . VAL B 1 312 ? 11.688 -14.203 -21.438 1 97.38 312 VAL B CA 1
ATOM 4883 C C . VAL B 1 312 ? 11.398 -12.766 -21.844 1 97.38 312 VAL B C 1
ATOM 4885 O O . VAL B 1 312 ? 11.68 -12.359 -22.984 1 97.38 312 VAL B O 1
ATOM 4888 N N . GLU B 1 313 ? 10.836 -12.008 -20.938 1 97.94 313 GLU B N 1
ATOM 4889 C CA . GLU B 1 313 ? 10.492 -10.609 -21.203 1 97.94 313 GLU B CA 1
ATOM 4890 C C . GLU B 1 313 ? 11.742 -9.781 -21.5 1 97.94 313 GLU B C 1
ATOM 4892 O O . GLU B 1 313 ? 11.703 -8.867 -22.328 1 97.94 313 GLU B O 1
ATOM 4897 N N . TYR B 1 314 ? 12.797 -10.086 -20.781 1 97.88 314 TYR B N 1
ATOM 4898 C CA . TYR B 1 314 ? 14.062 -9.391 -21.016 1 97.88 314 TYR B CA 1
ATOM 4899 C C . TYR B 1 314 ? 14.547 -9.594 -22.438 1 97.88 314 TYR B C 1
ATOM 4901 O O . TYR B 1 314 ? 14.953 -8.641 -23.109 1 97.88 314 TYR B O 1
ATOM 4909 N N . GLU B 1 315 ? 14.508 -10.812 -22.875 1 96.12 315 GLU B N 1
ATOM 4910 C CA . GLU B 1 315 ? 14.953 -11.141 -24.234 1 96.12 315 GLU B CA 1
ATOM 4911 C C . GLU B 1 315 ? 14.102 -10.43 -25.281 1 96.12 315 GLU B C 1
ATOM 4913 O O . GLU B 1 315 ? 14.602 -10.047 -26.344 1 96.12 315 GLU B O 1
ATOM 4918 N N . LYS B 1 316 ? 12.922 -10.211 -24.984 1 96.81 316 LYS B N 1
ATOM 4919 C CA . LYS B 1 316 ? 12 -9.555 -25.906 1 96.81 316 LYS B CA 1
ATOM 4920 C C . LYS B 1 316 ? 12.125 -8.039 -25.828 1 96.81 316 LYS B C 1
ATOM 4922 O O . LYS B 1 316 ? 11.523 -7.316 -26.625 1 96.81 316 LYS B O 1
ATOM 4927 N N . GLY B 1 317 ? 12.828 -7.523 -24.797 1 97.31 317 GLY B N 1
ATOM 4928 C CA . GLY B 1 317 ? 13.016 -6.09 -24.625 1 97.31 317 GLY B CA 1
ATOM 4929 C C . GLY B 1 317 ? 11.812 -5.395 -24.031 1 97.31 317 GLY B C 1
ATOM 4930 O O . GLY B 1 317 ? 11.586 -4.207 -24.281 1 97.31 317 GLY B O 1
ATOM 4931 N N . HIS B 1 318 ? 11.016 -6.145 -23.328 1 97.75 318 HIS B N 1
ATOM 4932 C CA . HIS B 1 318 ? 9.836 -5.562 -22.703 1 97.75 318 HIS B CA 1
ATOM 4933 C C . HIS B 1 318 ? 10.164 -4.957 -21.344 1 97.75 318 HIS B C 1
ATOM 4935 O O . HIS B 1 318 ? 10.133 -5.652 -20.328 1 97.75 318 HIS B O 1
ATOM 4941 N N . PHE B 1 319 ? 10.383 -3.65 -21.328 1 98.44 319 PHE B N 1
ATOM 4942 C CA . PHE B 1 319 ? 10.711 -2.912 -20.109 1 98.44 319 PHE B CA 1
ATOM 4943 C C . PHE B 1 319 ? 9.633 -1.877 -19.797 1 98.44 319 PHE B C 1
ATOM 4945 O O . PHE B 1 319 ? 9.008 -1.334 -20.719 1 98.44 319 PHE B O 1
ATOM 4952 N N . ALA B 1 320 ? 9.414 -1.673 -18.562 1 98.19 320 ALA B N 1
ATOM 4953 C CA . ALA B 1 320 ? 8.422 -0.69 -18.125 1 98.19 320 ALA B CA 1
ATOM 4954 C C . ALA B 1 320 ? 9.086 0.638 -17.781 1 98.19 320 ALA B C 1
ATOM 4956 O O . ALA B 1 320 ? 10.289 0.685 -17.5 1 98.19 320 ALA B O 1
ATOM 4957 N N . GLU B 1 321 ? 8.281 1.658 -17.844 1 96.88 321 GLU B N 1
ATOM 4958 C CA . GLU B 1 321 ? 8.688 2.965 -17.344 1 96.88 321 GLU B CA 1
ATOM 4959 C C . GLU B 1 321 ? 8.383 3.105 -15.852 1 96.88 321 GLU B C 1
ATOM 4961 O O . GLU B 1 321 ? 7.738 2.236 -15.258 1 96.88 321 GLU B O 1
ATOM 4966 N N . LEU B 1 322 ? 8.789 4.191 -15.281 1 94 322 LEU B N 1
ATOM 4967 C CA . LEU B 1 322 ? 8.727 4.383 -13.836 1 94 322 LEU B CA 1
ATOM 4968 C C . LEU B 1 322 ? 7.297 4.707 -13.398 1 94 322 LEU B C 1
ATOM 4970 O O . LEU B 1 322 ? 7.004 4.73 -12.203 1 94 322 LEU B O 1
ATOM 4974 N N . ASP B 1 323 ? 6.391 4.895 -14.32 1 95.56 323 ASP B N 1
ATOM 4975 C CA . ASP B 1 323 ? 4.996 5.145 -13.961 1 95.56 323 ASP B CA 1
ATOM 4976 C C . ASP B 1 323 ? 4.191 3.846 -13.945 1 95.56 323 ASP B C 1
ATOM 4978 O O . ASP B 1 323 ? 2.963 3.873 -13.859 1 95.56 323 ASP B O 1
ATOM 4982 N N . LEU B 1 324 ? 4.902 2.721 -14.031 1 96.56 324 LEU B N 1
ATOM 4983 C CA . LEU B 1 324 ? 4.246 1.42 -13.969 1 96.56 324 LEU B CA 1
ATOM 4984 C C . LEU B 1 324 ? 3.32 1.34 -12.758 1 96.56 324 LEU B C 1
ATOM 4986 O O . LEU B 1 324 ? 3.686 1.771 -11.656 1 96.56 324 LEU B O 1
ATOM 4990 N N . ASN B 1 325 ? 2.105 0.852 -12.938 1 97.12 325 ASN B N 1
ATOM 4991 C CA . ASN B 1 325 ? 1.12 0.653 -11.883 1 97.12 325 ASN B CA 1
ATOM 4992 C C . ASN B 1 325 ? 0.656 -0.799 -11.812 1 97.12 325 ASN B C 1
ATOM 4994 O O . ASN B 1 325 ? 0.963 -1.596 -12.703 1 97.12 325 ASN B O 1
ATOM 4998 N N . ALA B 1 326 ? 0.047 -1.13 -10.719 1 97.25 326 ALA B N 1
ATOM 4999 C CA . ALA B 1 326 ? -0.454 -2.486 -10.508 1 97.25 326 ALA B CA 1
ATOM 5000 C C . ALA B 1 326 ? -1.731 -2.729 -11.312 1 97.25 326 ALA B C 1
ATOM 5002 O O . ALA B 1 326 ? -2.512 -1.801 -11.539 1 97.25 326 ALA B O 1
ATOM 5003 N N . LYS B 1 327 ? -1.892 -3.914 -11.766 1 97.25 327 LYS B N 1
ATOM 5004 C CA . LYS B 1 327 ? -3.115 -4.391 -12.398 1 97.25 327 LYS B CA 1
ATOM 5005 C C . LYS B 1 327 ? -3.664 -5.621 -11.68 1 97.25 327 LYS B C 1
ATOM 5007 O O . LYS B 1 327 ? -3.445 -6.754 -12.117 1 97.25 327 LYS B O 1
ATOM 5012 N N . PRO B 1 328 ? -4.461 -5.375 -10.641 1 95.81 328 PRO B N 1
ATOM 5013 C CA . PRO B 1 328 ? -4.93 -6.465 -9.781 1 95.81 328 PRO B CA 1
ATOM 5014 C C . PRO B 1 328 ? -5.723 -7.523 -10.555 1 95.81 328 PRO B C 1
ATOM 5016 O O . PRO B 1 328 ? -5.738 -8.695 -10.164 1 95.81 328 PRO B O 1
ATOM 5019 N N . SER B 1 329 ? -6.387 -7.156 -11.641 1 94.31 329 SER B N 1
ATOM 5020 C CA . SER B 1 329 ? -7.215 -8.078 -12.414 1 94.31 329 SER B CA 1
ATOM 5021 C C . SER B 1 329 ? -6.566 -8.414 -13.75 1 94.31 329 SER B C 1
ATOM 5023 O O . SER B 1 329 ? -7.262 -8.672 -14.734 1 94.31 329 SER B O 1
ATOM 5025 N N . LEU B 1 330 ? -5.254 -8.312 -13.711 1 93.56 330 LEU B N 1
ATOM 5026 C CA . LEU B 1 330 ? -4.527 -8.648 -14.93 1 93.56 330 LEU B CA 1
ATOM 5027 C C . LEU B 1 330 ? -4.867 -10.062 -15.398 1 93.56 330 LEU B C 1
ATOM 5029 O O . LEU B 1 330 ? -4.926 -10.992 -14.586 1 93.56 330 LEU B O 1
ATOM 5033 N N . ALA B 1 331 ? -5.137 -10.266 -16.719 1 92.69 331 ALA B N 1
ATOM 5034 C CA . ALA B 1 331 ? -5.484 -11.562 -17.297 1 92.69 331 ALA B CA 1
ATOM 5035 C C . ALA B 1 331 ? -4.84 -11.75 -18.656 1 92.69 331 ALA B C 1
ATOM 5037 O O . ALA B 1 331 ? -4.539 -10.766 -19.344 1 92.69 331 ALA B O 1
ATOM 5038 N N . PHE B 1 332 ? -4.543 -13.008 -18.984 1 93.62 332 PHE B N 1
ATOM 5039 C CA . PHE B 1 332 ? -4.137 -13.297 -20.359 1 93.62 332 PHE B CA 1
ATOM 5040 C C . PHE B 1 332 ? -5.281 -13.031 -21.328 1 93.62 332 PHE B C 1
ATOM 5042 O O . PHE B 1 332 ? -6.453 -13.117 -20.953 1 93.62 332 PHE B O 1
ATOM 5049 N N . GLU B 1 333 ? -4.906 -12.695 -22.547 1 90.88 333 GLU B N 1
ATOM 5050 C CA . GLU B 1 333 ? -5.926 -12.562 -23.578 1 90.88 333 GLU B CA 1
ATOM 5051 C C . GLU B 1 333 ? -6.453 -13.922 -24.016 1 90.88 333 GLU B C 1
ATOM 5053 O O . GLU B 1 333 ? -5.734 -14.922 -23.953 1 90.88 333 GLU B O 1
ATOM 5058 N N . GLY B 1 334 ? -7.742 -13.922 -24.406 1 89.44 334 GLY B N 1
ATOM 5059 C CA . GLY B 1 334 ? -8.312 -15.148 -24.938 1 89.44 334 GLY B CA 1
ATOM 5060 C C . GLY B 1 334 ? -7.82 -15.477 -26.328 1 89.44 334 GLY B C 1
ATOM 5061 O O . GLY B 1 334 ? -7.363 -14.594 -27.062 1 89.44 334 GLY B O 1
ATOM 5062 N N . LEU B 1 335 ? -7.844 -16.781 -26.578 1 80.88 335 LEU B N 1
ATOM 5063 C CA . LEU B 1 335 ? -7.516 -17.203 -27.938 1 80.88 335 LEU B CA 1
ATOM 5064 C C . LEU B 1 335 ? -8.711 -17.016 -28.859 1 80.88 335 LEU B C 1
ATOM 5066 O O . LEU B 1 335 ? -9.836 -17.406 -28.516 1 80.88 335 LEU B O 1
ATOM 5070 N N . GLU B 1 336 ? -8.844 -15.977 -29.891 1 61.94 336 GLU B N 1
ATOM 5071 C CA . GLU B 1 336 ? -9.914 -15.805 -30.875 1 61.94 336 GLU B CA 1
ATOM 5072 C C . GLU B 1 336 ? -10.039 -17.031 -31.781 1 61.94 336 GLU B C 1
ATOM 5074 O O . GLU B 1 336 ? -9.039 -17.672 -32.094 1 61.94 336 GLU B O 1
#

Sequence (672 aa):
MIDRYILAIESSCDETSVAILKNEDQLLSNIIASQVESHKRFGGVVPEVASRHHVEVITLCIQDALQEAGITAGDLSAVAVTYGPGLVGALLVGMAAAKAFAWANHLPLIPVNHMAGHLMAAQSIADLQYPLLALLVSGGHTELVYVAAPGDYRIVGETRDDAVGEAYDKVGRVMGLTYPAGKEIDQLAHQGQDIYDFPRAMIKEDNLEFSFSGLKSAFINLHHNARQKGEQLRLEDLCASFQAAVLDILMVKTKKALAAYPVKTLVIAGGVAANQGLRERLKEDIKDINVVIPPLRLCGDNAGMIAYAAAVEYEKGHFAELDLNAKPSLAFEGLEMIDRYILAIESSCDETSVAILKNEDQLLSNIIASQVESHKRFGGVVPEVASRHHVEVITLCIQDALQEAGITAGDLSAVAVTYGPGLVGALLVGMAAAKAFAWANHLPLIPVNHMAGHLMAAQSIADLQYPLLALLVSGGHTELVYVAAPGDYRIVGETRDDAVGEAYDKVGRVMGLTYPAGKEIDQLAHQGQDIYDFPRAMIKEDNLEFSFSGLKSAFINLHHNARQKGEQLRLEDLCASFQAAVLDILMVKTKKALAAYPVKTLVIAGGVAANQGLRERLKEDIKDINVVIPPLRLCGDNAGMIAYAAAVEYEKGHFAELDLNAKPSLAFEGLE

Organism: Streptococcus mutans serotype c (strain ATCC 700610 / UA159) (NCBI:txid210007)

Radius of gyration: 29.71 Å; Cα contacts (8 Å, |Δi|>4): 1590; chains: 2; bounding box: 71×85×63 Å

Secondary structure (DSSP, 8-state):
----EEEEEE-SSSEEEEEEEETTTEEEEEEEEE-HHHHHTTTS--HHHHHHHHHHHHHHHHHHHHHHHT--GGG--EEEEEEESS-HHHHHHHHHHHHHHHHHTT--EEEEEHHHHHHHGGGGTS---SSEEEEEE-SS-EEEEEESSTT-EEEEEEBSS--HHHHHHHHHHHTTPPSS-HHHHHHHHTTS---S----TTTTSSS--B--HHHHHHHHHHHHHHHHHTPPPPHHHHHHHHHHHHHHHHHHHHHHHHHHS--SEEEEESGGGG-HHHHHHHHHH--SSEEE---GGGTSS-HHHHHHHHHHHHHHT--B-TT----TT--PEE--/----EEEEEE-SSSEEEEEEEETTTEEEEEEEEE-HHHHHTTTS--HHHHHHHHHHHHHHHHHHHHHHHT--GGG--EEEEEEESS-HHHHHHHHHHHHHHHHHTT--EEEEEHHHHHHHGGGGTS---SSEEEEEE-SS-EEEEEESSTT-EEEEEEBSS--HHHHHHHHHHHTTPPSS-HHHHHHHHTTS---S----TTTTSSS--B--HHHHHHHHHHHHHHHHTTPPPPHHHHHHHHHHHHHHHHHHHHHHHHHHS--SEEEEESGGGG-HHHHHHHHHH--SSEEE---GGGTSS-HHHHHHHHHHHHHHT--B-TT----TT--PEE--

Nearest PDB structures (foldseek):
  4wq5-assembly1_A  TM=9.604E-01  e=4.540E-37  Escherichia coli K-12
  3zeu-assembly2_B  TM=9.414E-01  e=2.046E-37  Salmonella enterica subsp. enterica serovar Typhimurium str. ST4/74
  4ydu-assembly2_B  TM=9.526E-01  e=2.236E-36  Escherichia coli
  8ifx-assembly1_A-2  TM=9.617E-01  e=3.331E-36  Aquifex aeolicus
  8iey-assembly1_A-2  TM=9.612E-01  e=1.736E-35  Aquifex aeolicus

pLDDT: mean 95.59, std 4.42, range [58.25, 98.94]

Foldseek 3Di:
DQKAKEWFFEFQFFKTWIWIDIAQARTQDIDIDGCQVVCQVVLDGDLVVSLVVNLVCNVVNVVVNCVSSVHDLLSHAAYEYEQDAHRQSRRFSRLVVRLVSCVVNVHFYHYFHQQLLFQLLLSNPDDDDPQEWEAAAAQAWGFIWTRHDQPATATQETEPDGTPQVLQSLLCVLVVHTPPRLVVLLVLLVVAAQDDQADQPCLVPLGLYHYCVSSSVVLSVVSVVCVVVVHDDRSSNSSNNSVVSVLSNSLSSVVSVCVVDPIAEYEYAAQSLLRPVNVVCCVVRPDPHHYGYRPNVSRYGTRSSRVNSRSSCVVVVRTDDSVRHHDNPDDRHHDD/DQKAKEWFFEFQFFKTWIWIDIAQARTQDIDIDGCQVVCQVVLDGDLVVSLVVNLVCNVVNVVVRCVSSVHDLQSHAAYEYEQDAHRQSRRFSRLVVRLVSCVVSVHFYHYFHQQLLFQLLLSNPDDDDPQEWEAAAAQAWGFIWTRHDQPATATQETEPDGTPQVLQSLLCVLVVHTPPRLVVLLVLLVVAAQDDDADQPCLVPLGLYHYCVSSSVVLSVVSVVCVVVVHDDDSSNSSNNSVVSVLSNSLSSVVSVCVVDPIAEYEYAAQSLLRPVNVVCCVVRPDPHHYGYRDNVSRYGTRSSRVNSRSSCVVVVRTDDSVRHHDNPDDRHHDD

Solvent-accessible surface area (backbone atoms only — not comparable to full-atom values): 33525 Å² total; per-residue (Å²): 133,85,82,40,26,32,40,11,39,27,24,35,54,56,37,33,14,16,11,28,25,39,55,79,59,42,72,53,24,64,35,69,51,73,40,57,78,78,21,42,86,69,66,44,86,48,65,70,61,30,26,51,52,36,41,26,39,48,54,53,30,48,53,49,16,33,58,63,48,71,54,57,78,87,60,49,58,31,31,29,30,38,34,19,37,39,43,58,65,16,20,39,29,45,42,20,21,46,48,22,34,19,58,72,66,73,33,54,35,27,72,29,48,42,66,49,6,34,57,32,25,33,47,68,80,40,86,83,50,68,35,25,37,30,45,37,31,16,58,82,36,33,36,33,33,41,27,68,42,94,91,40,61,21,32,70,22,38,40,78,63,44,16,61,34,41,43,39,37,52,53,22,51,75,72,69,46,62,59,78,17,55,66,59,38,47,56,34,18,75,72,34,48,71,76,55,88,61,61,55,55,60,66,84,48,97,62,49,54,44,52,40,55,68,39,47,48,54,50,51,50,52,54,49,54,30,55,74,71,67,46,85,74,57,63,28,26,52,29,15,14,51,50,49,30,53,48,50,38,55,49,52,38,48,52,51,46,46,69,75,47,79,55,58,26,40,36,40,19,19,47,51,51,60,35,60,67,54,53,53,48,45,63,70,72,51,80,91,53,51,72,43,62,43,57,68,88,43,20,42,88,41,5,48,12,39,30,38,32,34,41,56,35,55,75,71,65,52,63,50,63,73,56,57,65,66,33,44,80,51,74,69,49,67,64,132,132,83,81,41,26,34,39,11,39,26,23,32,54,55,36,33,14,15,10,30,25,40,56,81,61,43,72,53,23,63,35,71,50,72,42,57,77,80,22,41,86,69,66,44,86,48,64,69,60,30,26,51,51,35,42,26,38,48,54,54,31,47,53,50,16,32,58,65,48,71,52,56,78,87,60,49,58,31,33,28,30,37,34,18,37,40,43,58,63,15,20,40,29,45,42,19,23,46,48,23,33,20,58,70,66,73,33,53,35,29,72,30,49,43,66,51,6,34,55,33,26,33,48,68,82,40,86,83,50,69,34,25,37,31,45,37,30,16,56,82,35,32,35,33,32,41,27,68,44,95,92,40,61,20,33,70,22,38,40,79,65,43,17,62,35,42,42,38,35,52,54,22,49,76,72,67,45,62,57,76,16,55,66,58,40,48,57,34,18,76,71,33,47,71,74,55,89,60,60,53,56,60,67,85,48,98,61,49,56,41,51,38,54,68,39,48,48,54,51,51,50,52,56,50,52,29,56,75,70,69,46,84,76,57,63,28,27,52,29,14,15,52,50,48,30,53,46,50,37,55,50,53,38,50,53,51,47,46,68,75,46,80,53,57,24,37,36,40,17,19,46,51,52,59,35,60,66,55,52,51,48,46,64,72,71,51,78,91,53,50,73,42,62,44,58,67,89,44,20,44,87,41,6,48,14,39,29,38,34,34,41,56,37,55,75,72,65,53,62,50,63,70,56,56,64,67,34,46,79,49,71,70,50,69,64,132